Protein AF-0000000078821446 (afdb_homodimer)

Structure (mmCIF, N/CA/C/O backbone):
data_AF-0000000078821446-model_v1
#
loop_
_entity.id
_entity.type
_entity.pdbx_description
1 polymer 'Oligopeptide ABC transporter, permease protein'
#
loop_
_atom_site.group_PDB
_atom_site.id
_atom_site.type_symbol
_atom_site.label_atom_id
_atom_site.label_alt_id
_atom_site.label_comp_id
_atom_site.label_asym_id
_atom_site.label_entity_id
_atom_site.label_seq_id
_atom_site.pdbx_PDB_ins_code
_atom_site.Cartn_x
_atom_site.Cartn_y
_atom_site.Cartn_z
_atom_site.occupancy
_atom_site.B_iso_or_equiv
_atom_site.auth_seq_id
_atom_site.auth_comp_id
_atom_site.auth_asym_id
_atom_site.auth_atom_id
_atom_site.pdbx_PDB_model_num
ATOM 1 N N . MET A 1 1 ? -18.328 10.336 24.984 1 60.09 1 MET A N 1
ATOM 2 C CA . MET A 1 1 ? -19.125 9.109 24.891 1 60.09 1 MET A CA 1
ATOM 3 C C . MET A 1 1 ? -19.922 9.07 23.594 1 60.09 1 MET A C 1
ATOM 5 O O . MET A 1 1 ? -19.859 8.086 22.859 1 60.09 1 MET A O 1
ATOM 9 N N . LYS A 1 2 ? -20.469 10.266 23.25 1 72.88 2 LYS A N 1
ATOM 10 C CA . LYS A 1 2 ? -21.281 10.328 22.047 1 72.88 2 LYS A CA 1
ATOM 11 C C . LYS A 1 2 ? -20.422 10.133 20.797 1 72.88 2 LYS A C 1
ATOM 13 O O . LYS A 1 2 ? -20.828 9.469 19.844 1 72.88 2 LYS A O 1
ATOM 18 N N . TYR A 1 3 ? -19.172 10.539 20.984 1 74.19 3 TYR A N 1
ATOM 19 C CA . TYR A 1 3 ? -18.25 10.445 19.859 1 74.19 3 TYR A CA 1
ATOM 20 C C . TYR A 1 3 ? -17.875 8.992 19.578 1 74.19 3 TYR A C 1
ATOM 22 O O . TYR A 1 3 ? -17.906 8.539 18.438 1 74.19 3 TYR A O 1
ATOM 30 N N . PHE A 1 4 ? -17.734 8.305 20.625 1 77.56 4 PHE A N 1
ATOM 31 C CA . PHE A 1 4 ? -17.297 6.918 20.5 1 77.56 4 PHE A CA 1
ATOM 32 C C . PHE A 1 4 ? -18.438 6.027 20.031 1 77.56 4 PHE A C 1
ATOM 34 O O . PHE A 1 4 ? -18.219 5.09 19.266 1 77.56 4 PHE A O 1
ATOM 41 N N . LEU A 1 5 ? -19.641 6.418 20.453 1 81.25 5 LEU A N 1
ATOM 42 C CA . LEU A 1 5 ? -20.797 5.641 20.031 1 81.25 5 LEU A CA 1
ATOM 43 C C . LEU A 1 5 ? -21.078 5.844 18.531 1 81.25 5 LEU A C 1
ATOM 45 O O . LEU A 1 5 ? -21.438 4.895 17.828 1 81.25 5 LEU A O 1
ATOM 49 N N . LYS A 1 6 ? -20.859 7.043 18.172 1 81.81 6 LYS A N 1
ATOM 50 C CA . LYS A 1 6 ? -21.047 7.344 16.766 1 81.81 6 LYS A CA 1
ATOM 51 C C . LYS A 1 6 ? -20.016 6.621 15.906 1 81.81 6 LYS A C 1
ATOM 53 O O . LYS A 1 6 ? -20.344 6.066 14.852 1 81.81 6 LYS A O 1
ATOM 58 N N . ARG A 1 7 ? -18.891 6.566 16.422 1 79.94 7 ARG A N 1
ATOM 59 C CA . ARG A 1 7 ? -17.812 5.902 15.688 1 79.94 7 ARG A CA 1
ATOM 60 C C . ARG A 1 7 ? -18.047 4.395 15.641 1 79.94 7 ARG A C 1
ATOM 62 O O . ARG A 1 7 ? -17.797 3.76 14.609 1 79.94 7 ARG A O 1
ATOM 69 N N . ALA A 1 8 ? -18.469 3.939 16.719 1 84.19 8 ALA A N 1
ATOM 70 C CA . ALA A 1 8 ? -18.766 2.51 16.781 1 84.19 8 ALA A CA 1
ATOM 71 C C . ALA A 1 8 ? -19.891 2.137 15.82 1 84.19 8 ALA A C 1
ATOM 73 O O . ALA A 1 8 ? -19.859 1.072 15.203 1 84.19 8 ALA A O 1
ATOM 74 N N . ALA A 1 9 ? -20.812 2.992 15.688 1 86.12 9 ALA A N 1
ATOM 75 C CA . ALA A 1 9 ? -21.922 2.762 14.773 1 86.12 9 ALA A CA 1
ATOM 76 C C . ALA A 1 9 ? -21.453 2.764 13.32 1 86.12 9 ALA A C 1
ATOM 78 O O . ALA A 1 9 ? -21.891 1.933 12.523 1 86.12 9 ALA A O 1
ATOM 79 N N . PHE A 1 10 ? -20.562 3.639 13.055 1 83.12 10 PHE A N 1
ATOM 80 C CA . PHE A 1 10 ? -20.016 3.699 11.703 1 83.12 10 PHE A CA 1
ATOM 81 C C . PHE A 1 10 ? -19.219 2.438 11.383 1 83.12 10 PHE A C 1
ATOM 83 O O . PHE A 1 10 ? -19.281 1.934 10.258 1 83.12 10 PHE A O 1
ATOM 90 N N . MET A 1 11 ? -18.562 1.945 12.344 1 85.31 11 MET A N 1
ATOM 91 C CA . MET A 1 11 ? -17.781 0.727 12.156 1 85.31 11 MET A CA 1
ATOM 92 C C . MET A 1 11 ? -18.688 -0.476 11.93 1 85.31 11 MET A C 1
ATOM 94 O O . MET A 1 11 ? -18.406 -1.314 11.07 1 85.31 11 MET A O 1
ATOM 98 N N . ALA A 1 12 ? -19.719 -0.508 12.695 1 86.75 12 ALA A N 1
ATOM 99 C CA . ALA A 1 12 ? -20.672 -1.607 12.562 1 86.75 12 ALA A CA 1
ATOM 100 C C . ALA A 1 12 ? -21.344 -1.591 11.188 1 86.75 12 ALA A C 1
ATOM 102 O O . ALA A 1 12 ? -21.516 -2.641 10.562 1 86.75 12 ALA A O 1
ATOM 103 N N . LEU A 1 13 ? -21.656 -0.464 10.734 1 86.38 13 LEU A N 1
ATOM 104 C CA . LEU A 1 13 ? -22.297 -0.331 9.43 1 86.38 13 LEU A CA 1
ATOM 105 C C . LEU A 1 13 ? -21.328 -0.721 8.32 1 86.38 13 LEU A C 1
ATOM 107 O O . LEU A 1 13 ? -21.719 -1.359 7.34 1 86.38 13 LEU A O 1
ATOM 111 N N . THR A 1 14 ? -20.156 -0.335 8.539 1 84.06 14 THR A N 1
ATOM 112 C CA . THR A 1 14 ? -19.141 -0.678 7.559 1 84.06 14 THR A CA 1
ATOM 113 C C . THR A 1 14 ? -18.906 -2.186 7.52 1 84.06 14 THR A C 1
ATOM 115 O O . THR A 1 14 ? -18.781 -2.771 6.441 1 84.06 14 THR A O 1
ATOM 118 N N . LEU A 1 15 ? -18.844 -2.766 8.641 1 86.5 15 LEU A N 1
ATOM 119 C CA . LEU A 1 15 ? -18.672 -4.215 8.711 1 86.5 15 LEU A CA 1
ATOM 120 C C . LEU A 1 15 ? -19.859 -4.93 8.062 1 86.5 15 LEU A C 1
ATOM 122 O O . LEU A 1 15 ? -19.672 -5.938 7.375 1 86.5 15 LEU A O 1
ATOM 126 N N . PHE A 1 16 ? -20.984 -4.426 8.305 1 86.94 16 PHE A N 1
ATOM 127 C CA . PHE A 1 16 ? -22.188 -4.996 7.703 1 86.94 16 PHE A CA 1
ATOM 128 C C . PHE A 1 16 ? -22.125 -4.91 6.184 1 86.94 16 PHE A C 1
ATOM 130 O O . PHE A 1 16 ? -22.453 -5.875 5.488 1 86.94 16 PHE A O 1
ATOM 137 N N . ALA A 1 17 ? -21.719 -3.809 5.734 1 83.88 17 ALA A N 1
ATOM 138 C CA . ALA A 1 17 ? -21.578 -3.625 4.293 1 83.88 17 ALA A CA 1
ATOM 139 C C . ALA A 1 17 ? -20.531 -4.574 3.709 1 83.88 17 ALA A C 1
ATOM 141 O O . ALA A 1 17 ? -20.734 -5.133 2.627 1 83.88 17 ALA A O 1
ATOM 142 N N . ALA A 1 18 ? -19.5 -4.762 4.418 1 84.38 18 ALA A N 1
ATOM 143 C CA . ALA A 1 18 ? -18.453 -5.684 3.986 1 84.38 18 ALA A CA 1
ATOM 144 C C . ALA A 1 18 ? -18.969 -7.121 3.949 1 84.38 18 ALA A C 1
ATOM 146 O O . ALA A 1 18 ? -18.641 -7.879 3.037 1 84.38 18 ALA A O 1
ATOM 147 N N . CYS A 1 19 ? -19.734 -7.453 4.918 1 85.81 19 CYS A N 1
ATOM 148 C CA . CYS A 1 19 ? -20.344 -8.781 4.965 1 85.81 19 CYS A CA 1
ATOM 149 C C . CYS A 1 19 ? -21.266 -9 3.768 1 85.81 19 CYS A C 1
ATOM 151 O O . CYS A 1 19 ? -21.203 -10.047 3.119 1 85.81 19 CYS A O 1
ATOM 153 N N . ALA A 1 20 ? -22.031 -8.031 3.541 1 84.25 20 ALA A N 1
ATOM 154 C CA . ALA A 1 20 ? -22.969 -8.125 2.426 1 84.25 20 ALA A CA 1
ATOM 155 C C . ALA A 1 20 ? -22.219 -8.266 1.099 1 84.25 20 ALA A C 1
ATOM 157 O O . ALA A 1 20 ? -22.516 -9.164 0.31 1 84.25 20 ALA A O 1
ATOM 158 N N . LEU A 1 21 ? -21.266 -7.512 0.952 1 81.69 21 LEU A N 1
ATOM 159 C CA . LEU A 1 21 ? -20.531 -7.512 -0.31 1 81.69 21 LEU A CA 1
ATOM 160 C C . LEU A 1 21 ? -19.781 -8.82 -0.5 1 81.69 21 LEU A C 1
ATOM 162 O O . LEU A 1 21 ? -19.766 -9.383 -1.597 1 81.69 21 LEU A O 1
ATOM 166 N N . THR A 1 22 ? -19.188 -9.266 0.545 1 80.69 22 THR A N 1
ATOM 167 C CA . THR A 1 22 ? -18.438 -10.516 0.466 1 80.69 22 THR A CA 1
ATOM 168 C C . THR A 1 22 ? -19.375 -11.695 0.206 1 80.69 22 THR A C 1
ATOM 170 O O . THR A 1 22 ? -19.047 -12.578 -0.584 1 80.69 22 THR A O 1
ATOM 173 N N . PHE A 1 23 ? -20.516 -11.656 0.836 1 80.38 23 PHE A N 1
ATOM 174 C CA . PHE A 1 23 ? -21.5 -12.719 0.65 1 80.38 23 PHE A CA 1
ATOM 175 C C . PHE A 1 23 ? -22.016 -12.742 -0.788 1 80.38 23 PHE A C 1
ATOM 177 O O . PHE A 1 23 ? -22.062 -13.797 -1.416 1 80.38 23 PHE A O 1
ATOM 184 N N . PHE A 1 24 ? -22.266 -11.641 -1.286 1 77.12 24 PHE A N 1
ATOM 185 C CA . PHE A 1 24 ? -22.828 -11.57 -2.629 1 77.12 24 PHE A CA 1
ATOM 186 C C . PHE A 1 24 ? -21.781 -11.891 -3.678 1 77.12 24 PHE A C 1
ATOM 188 O O . PHE A 1 24 ? -22.062 -12.539 -4.688 1 77.12 24 PHE A O 1
ATOM 195 N N . LEU A 1 25 ? -20.625 -11.508 -3.455 1 75.62 25 LEU A N 1
ATOM 196 C CA . LEU A 1 25 ? -19.516 -11.812 -4.367 1 75.62 25 LEU A CA 1
ATOM 197 C C . LEU A 1 25 ? -19.297 -13.32 -4.461 1 75.62 25 LEU A C 1
ATOM 199 O O . LEU A 1 25 ? -19.078 -13.852 -5.551 1 75.62 25 LEU A O 1
ATOM 203 N N . MET A 1 26 ? -19.359 -13.875 -3.396 1 70.81 26 MET A N 1
ATOM 204 C CA . MET A 1 26 ? -19.016 -15.289 -3.35 1 70.81 26 MET A CA 1
ATOM 205 C C . MET A 1 26 ? -20.156 -16.141 -3.879 1 70.81 26 MET A C 1
ATOM 207 O O . MET A 1 26 ? -19.938 -17.266 -4.344 1 70.81 26 MET A O 1
ATOM 211 N N . ASN A 1 27 ? -21.328 -15.578 -3.82 1 69.94 27 ASN A N 1
ATOM 212 C CA . ASN A 1 27 ? -22.469 -16.406 -4.195 1 69.94 27 ASN A CA 1
ATOM 213 C C . ASN A 1 27 ? -22.984 -16.062 -5.59 1 69.94 27 ASN A C 1
ATOM 215 O O . ASN A 1 27 ? -23.859 -16.734 -6.121 1 69.94 27 ASN A O 1
ATOM 219 N N . VAL A 1 28 ? -22.5 -14.984 -6.191 1 62.53 28 VAL A N 1
ATOM 220 C CA . VAL A 1 28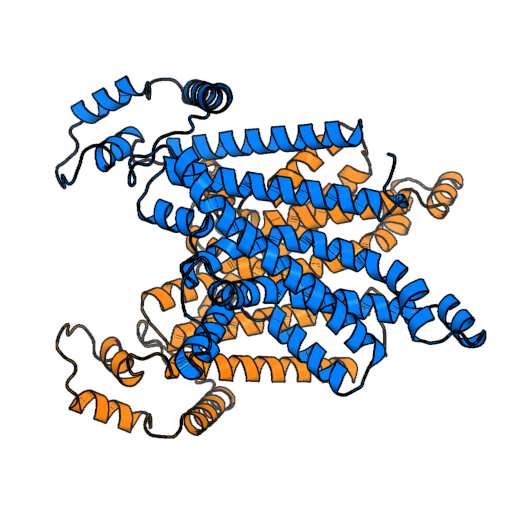 ? -22.906 -14.641 -7.551 1 62.53 28 VAL A CA 1
ATOM 221 C C . VAL A 1 28 ? -21.922 -15.258 -8.555 1 62.53 28 VAL A C 1
ATOM 223 O O . VAL A 1 28 ? -22.281 -15.484 -9.711 1 62.53 28 VAL A O 1
ATOM 226 N N . ILE A 1 29 ? -20.641 -15.398 -8.375 1 55.38 29 ILE A N 1
ATOM 227 C CA . ILE A 1 29 ? -19.656 -15.984 -9.281 1 55.38 29 ILE A CA 1
ATOM 228 C C . ILE A 1 29 ? -20.188 -17.312 -9.812 1 55.38 29 ILE A C 1
ATOM 230 O O . ILE A 1 29 ? -20.594 -18.188 -9.039 1 55.38 29 ILE A O 1
ATOM 234 N N . PRO A 1 30 ? -20.328 -17.328 -11.219 1 47.66 30 PRO A N 1
ATOM 235 C CA . PRO A 1 30 ? -20.781 -18.516 -11.945 1 47.66 30 PRO A CA 1
ATOM 236 C C . PRO A 1 30 ? -19.844 -19.719 -11.75 1 47.66 30 PRO A C 1
ATOM 238 O O . PRO A 1 30 ? -18.625 -19.547 -11.734 1 47.66 30 PRO A O 1
ATOM 241 N N . GLY A 1 31 ? -20.156 -20.875 -11 1 50.69 31 GLY A N 1
ATOM 242 C CA . GLY A 1 31 ? -19.719 -22.188 -10.555 1 50.69 31 GLY A CA 1
ATOM 243 C C . GLY A 1 31 ? -20.25 -22.578 -9.195 1 50.69 31 GLY A C 1
ATOM 244 O O . GLY A 1 31 ? -19.844 -22.016 -8.172 1 50.69 31 GLY A O 1
ATOM 245 N N . GLY A 1 32 ? -21.5 -22.703 -9.094 1 50.66 32 GLY A N 1
ATOM 246 C CA . GLY A 1 32 ? -22.516 -22.828 -8.055 1 50.66 32 GLY A CA 1
ATOM 247 C C . GLY A 1 32 ? -21.953 -23.297 -6.727 1 50.66 32 GLY A C 1
ATOM 248 O O . GLY A 1 32 ? -21.031 -24.109 -6.688 1 50.66 32 GLY A O 1
ATOM 249 N N . THR A 1 33 ? -22.141 -22.219 -5.723 1 52.31 33 THR A N 1
ATOM 250 C CA . THR A 1 33 ? -21.812 -22.609 -4.359 1 52.31 33 THR A CA 1
ATOM 251 C C . THR A 1 33 ? -22.031 -24.109 -4.168 1 52.31 33 THR A C 1
ATOM 253 O O . THR A 1 33 ? -21.219 -24.797 -3.551 1 52.31 33 THR A O 1
ATOM 256 N N . ALA A 1 34 ? -23.047 -24.469 -4.801 1 49.84 34 ALA A N 1
ATOM 257 C CA . ALA A 1 34 ? -23.375 -25.891 -4.645 1 49.84 34 ALA A CA 1
ATOM 258 C C . ALA A 1 34 ? -22.344 -26.781 -5.336 1 49.84 34 ALA A C 1
ATOM 260 O O . ALA A 1 34 ? -21.938 -27.812 -4.793 1 49.84 34 ALA A O 1
ATOM 261 N N . GLU A 1 35 ? -21.953 -26.297 -6.48 1 53.66 35 GLU A N 1
ATOM 262 C CA . GLU A 1 35 ? -20.969 -27.094 -7.219 1 53.66 35 GLU A CA 1
ATOM 263 C C . GLU A 1 35 ? -19.625 -27.109 -6.508 1 53.66 35 GLU A C 1
ATOM 265 O O . GLU A 1 35 ? -18.953 -28.156 -6.453 1 53.66 35 GLU A O 1
ATOM 270 N N . LEU A 1 36 ? -19.359 -26.141 -5.945 1 56.28 36 LEU A N 1
ATOM 271 C CA . LEU A 1 36 ? -18.062 -26.031 -5.273 1 56.28 36 LEU A CA 1
ATOM 272 C C . LEU A 1 36 ? -18.078 -26.797 -3.953 1 56.28 36 LEU A C 1
ATOM 274 O O . LEU A 1 36 ? -17.094 -27.438 -3.588 1 56.28 36 LEU A O 1
ATOM 278 N N . ILE A 1 37 ? -19.234 -26.641 -3.346 1 49.47 37 ILE A N 1
ATOM 279 C CA . ILE A 1 37 ? -19.391 -27.406 -2.113 1 49.47 37 ILE A CA 1
ATOM 280 C C . ILE A 1 37 ? -19.25 -28.906 -2.416 1 49.47 37 ILE A C 1
ATOM 282 O O . ILE A 1 37 ? -18.562 -29.625 -1.691 1 49.47 37 ILE A O 1
ATOM 286 N N . ILE A 1 38 ? -19.938 -29.312 -3.451 1 48.31 38 ILE A N 1
ATOM 287 C CA . ILE A 1 38 ? -19.891 -30.719 -3.805 1 48.31 38 ILE A CA 1
ATOM 288 C C . ILE A 1 38 ? -18.469 -31.125 -4.168 1 48.31 38 ILE A C 1
ATOM 290 O O . ILE A 1 38 ? -17.969 -32.156 -3.721 1 48.31 38 ILE A O 1
ATOM 294 N N . LYS A 1 39 ? -17.891 -30.25 -4.871 1 52.69 39 LYS A N 1
ATOM 295 C CA . LYS A 1 39 ? -16.547 -30.578 -5.328 1 52.69 39 LYS A CA 1
ATOM 296 C C . LYS A 1 39 ? -15.562 -30.641 -4.164 1 52.69 39 LYS A C 1
ATOM 298 O O . LYS A 1 39 ? -14.664 -31.469 -4.141 1 52.69 39 LYS A O 1
ATOM 303 N N . HIS A 1 40 ? -15.773 -29.781 -3.236 1 48.31 40 HIS A N 1
ATOM 304 C CA . HIS A 1 40 ? -14.805 -29.734 -2.148 1 48.31 40 HIS A CA 1
ATOM 305 C C . HIS A 1 40 ? -15.219 -30.656 -1.004 1 48.31 40 HIS A C 1
ATOM 307 O O . HIS A 1 40 ? -14.367 -31.156 -0.262 1 48.31 40 HIS A O 1
ATOM 313 N N . THR A 1 41 ? -16.484 -30.484 -0.496 1 44.66 41 THR A N 1
ATOM 314 C CA . THR A 1 41 ? -16.938 -31.375 0.569 1 44.66 41 THR A CA 1
ATOM 315 C C . THR A 1 41 ? -16.891 -32.844 0.111 1 44.66 41 THR A C 1
ATOM 317 O O . THR A 1 41 ? -16.578 -33.719 0.902 1 44.66 41 THR A O 1
ATOM 320 N N . PHE A 1 42 ? -17.5 -33.125 -1.077 1 39.5 42 PHE A N 1
ATOM 321 C CA . PHE A 1 42 ? -17.406 -34.5 -1.563 1 39.5 42 PHE A CA 1
ATOM 322 C C . PHE A 1 42 ? -16.109 -34.688 -2.34 1 39.5 42 PHE A C 1
ATOM 324 O O . PHE A 1 42 ? -15.719 -33.844 -3.141 1 39.5 42 PHE A O 1
ATOM 331 N N . VAL A 1 43 ? -15.195 -35.531 -1.876 1 39.22 43 VAL A N 1
ATOM 332 C CA . VAL A 1 43 ? -13.82 -35.938 -2.191 1 39.22 43 VAL A CA 1
ATOM 333 C C . VAL A 1 43 ? -13.477 -35.5 -3.611 1 39.22 43 VAL A C 1
ATOM 335 O O . VAL A 1 43 ? -14.359 -35.156 -4.402 1 39.22 43 VAL A O 1
ATOM 338 N N . GLY A 1 44 ? -12.25 -36.156 -4.277 1 36.97 44 GLY A N 1
ATOM 339 C CA . GLY A 1 44 ? -11.32 -36.562 -5.324 1 36.97 44 GLY A CA 1
ATOM 340 C C . GLY A 1 44 ? -11.961 -36.625 -6.699 1 36.97 44 GLY A C 1
ATOM 341 O O . GLY A 1 44 ? -11.367 -37.156 -7.641 1 36.97 44 GLY A O 1
ATOM 342 N N . LEU A 1 45 ? -13.305 -36.656 -6.801 1 36.09 45 LEU A N 1
ATOM 343 C CA . LEU A 1 45 ? -13.805 -37.281 -8.016 1 36.09 45 LEU A CA 1
ATOM 344 C C . LEU A 1 45 ? -13.742 -36.312 -9.195 1 36.09 45 LEU A C 1
ATOM 346 O O . LEU A 1 45 ? -14.273 -35.219 -9.125 1 36.09 45 LEU A O 1
ATOM 350 N N . GLU A 1 46 ? -12.656 -36.219 -9.766 1 41.69 46 GLU A N 1
ATOM 351 C CA . GLU A 1 46 ? -12.508 -35.906 -11.188 1 41.69 46 GLU A CA 1
ATOM 352 C C . GLU A 1 46 ? -13.852 -35.938 -11.906 1 41.69 46 GLU A C 1
ATOM 354 O O . GLU A 1 46 ? -13.938 -35.625 -13.086 1 41.69 46 GLU A O 1
ATOM 359 N N . GLU A 1 47 ? -14.883 -36.781 -11.383 1 44.91 47 GLU A N 1
ATOM 360 C CA . GLU A 1 47 ? -16.047 -37.156 -12.18 1 44.91 47 GLU A CA 1
ATOM 361 C C . GLU A 1 47 ? -17.094 -36.031 -12.141 1 44.91 47 GLU A C 1
ATOM 363 O O . GLU A 1 47 ? -17.156 -35.25 -11.18 1 44.91 47 GLU A O 1
ATOM 368 N N . SER A 1 48 ? -17.812 -35.688 -13.203 1 52.25 48 SER A N 1
ATOM 369 C CA . SER A 1 48 ? -18.922 -34.844 -13.602 1 52.25 48 SER A CA 1
ATOM 370 C C . SER A 1 48 ? -19.984 -34.75 -12.516 1 52.25 48 SER A C 1
ATOM 372 O O . SER A 1 48 ? -20.5 -35.781 -12.078 1 52.25 48 SER A O 1
ATOM 374 N N . VAL A 1 49 ? -19.859 -33.906 -11.586 1 56.88 49 VAL A N 1
ATOM 375 C CA . VAL A 1 49 ? -20.922 -33.625 -10.633 1 56.88 49 VAL A CA 1
ATOM 376 C C . VAL A 1 49 ? -22.281 -33.656 -11.352 1 56.88 49 VAL A C 1
ATOM 378 O O . VAL A 1 49 ? -22.469 -33 -12.367 1 56.88 49 VAL A O 1
ATOM 381 N N . THR A 1 50 ? -23.094 -34.719 -11 1 61.97 50 THR A N 1
ATOM 382 C CA . THR A 1 50 ? -24.391 -34.875 -11.641 1 61.97 50 THR A CA 1
ATOM 383 C C . THR A 1 50 ? -25.359 -33.781 -11.172 1 61.97 50 THR A C 1
ATOM 385 O O . THR A 1 50 ? -25.219 -33.25 -10.07 1 61.97 50 THR A O 1
ATOM 388 N N . GLU A 1 51 ? -26.156 -33.281 -11.953 1 65.75 51 GLU A N 1
ATOM 389 C CA . GLU A 1 51 ? -27.188 -32.312 -11.664 1 65.75 51 GLU A CA 1
ATOM 390 C C . GLU A 1 51 ? -27.984 -32.688 -10.422 1 65.75 51 GLU A C 1
ATOM 392 O O . GLU A 1 51 ? -28.406 -31.797 -9.664 1 65.75 51 GLU A O 1
ATOM 397 N N . GLU A 1 52 ? -28.141 -33.969 -10.156 1 64.25 52 GLU A N 1
ATOM 398 C CA . GLU A 1 52 ? -28.906 -34.438 -8.992 1 64.25 52 GLU A CA 1
ATOM 399 C C . GLU A 1 52 ? -28.188 -34.094 -7.691 1 64.25 52 GLU A C 1
ATOM 401 O O . GLU A 1 52 ? -28.828 -33.688 -6.719 1 64.25 52 GLU A O 1
ATOM 406 N N . GLN A 1 53 ? -26.891 -34.219 -7.695 1 62 53 GLN A N 1
ATOM 407 C CA . GLN A 1 53 ? -26.109 -33.906 -6.496 1 62 53 GLN A CA 1
ATOM 408 C C . GLN A 1 53 ? -26.125 -32.406 -6.207 1 62 53 GLN A C 1
ATOM 410 O O . GLN A 1 53 ? -26.234 -32 -5.051 1 62 53 GLN A O 1
ATOM 415 N N . ILE A 1 54 ? -26.109 -31.703 -7.23 1 63.34 54 ILE A N 1
ATOM 416 C CA . ILE A 1 54 ? -26.156 -30.25 -7.094 1 63.34 54 ILE A CA 1
ATOM 417 C C . ILE A 1 54 ? -27.484 -29.844 -6.484 1 63.34 54 ILE A C 1
ATOM 419 O O . ILE A 1 54 ? -27.531 -29 -5.582 1 63.34 54 ILE A O 1
ATOM 423 N N . ASN A 1 55 ? -28.484 -30.5 -6.977 1 64.19 55 ASN A N 1
ATOM 424 C CA . ASN A 1 55 ? -29.812 -30.156 -6.492 1 64.19 55 ASN A CA 1
ATOM 425 C C . ASN A 1 55 ? -30 -30.547 -5.031 1 64.19 55 ASN A C 1
ATOM 427 O O . ASN A 1 55 ? -30.641 -29.828 -4.266 1 64.19 55 ASN A O 1
ATOM 431 N N . GLN A 1 56 ? -29.438 -31.594 -4.625 1 59.88 56 GLN A N 1
ATOM 432 C CA . GLN A 1 56 ? -29.547 -32.062 -3.24 1 59.88 56 GLN A CA 1
ATOM 433 C C . GLN A 1 56 ? -28.828 -31.094 -2.293 1 59.88 56 GLN A C 1
ATOM 435 O O . GLN A 1 56 ? -29.344 -30.75 -1.23 1 59.88 56 GLN A O 1
ATOM 440 N N . ILE A 1 57 ? -27.688 -30.719 -2.785 1 58.81 57 ILE A N 1
ATOM 441 C CA . ILE A 1 57 ? -26.891 -29.844 -1.931 1 58.81 57 ILE A CA 1
ATOM 442 C C . ILE A 1 57 ? -27.531 -28.453 -1.904 1 58.81 57 ILE A C 1
ATOM 444 O O . ILE A 1 57 ? -27.578 -27.797 -0.856 1 58.81 57 ILE A O 1
ATOM 448 N N . SER A 1 58 ? -28.031 -28.172 -3.049 1 62.12 58 SER A N 1
ATOM 449 C CA . SER A 1 58 ? -28.688 -26.875 -3.125 1 62.12 58 SER A CA 1
ATOM 450 C C . SER A 1 58 ? -29.906 -26.812 -2.207 1 62.12 58 SER A C 1
ATOM 452 O O . SER A 1 58 ? -30.156 -25.797 -1.562 1 62.12 58 SER A O 1
ATOM 454 N N . SER A 1 59 ? -30.547 -27.859 -2.242 1 60.72 59 SER A N 1
ATOM 455 C CA . SER A 1 59 ? -31.734 -27.938 -1.399 1 60.72 59 SER A CA 1
ATOM 456 C C . SER A 1 59 ? -31.359 -28 0.078 1 60.72 59 SER A C 1
ATOM 458 O O . SER A 1 59 ? -32 -27.375 0.919 1 60.72 59 SER A O 1
ATOM 460 N N . ARG A 1 60 ? -30.344 -28.656 0.333 1 54.34 60 ARG A N 1
ATOM 461 C CA . ARG A 1 60 ? -29.906 -28.828 1.716 1 54.34 60 ARG A CA 1
ATOM 462 C C . ARG A 1 60 ? -29.422 -27.516 2.311 1 54.34 60 ARG A C 1
ATOM 464 O O . ARG A 1 60 ? -29.656 -27.234 3.488 1 54.34 60 ARG A O 1
ATOM 471 N N . TYR A 1 61 ? -28.859 -26.766 1.52 1 58.12 61 TYR A N 1
ATOM 472 C CA . TYR A 1 61 ? -28.266 -25.547 2.045 1 58.12 61 TYR A CA 1
ATOM 473 C C . TYR A 1 61 ? -29.109 -24.328 1.672 1 58.12 61 TYR A C 1
ATOM 475 O O . TYR A 1 61 ? -28.641 -23.188 1.793 1 58.12 61 TYR A O 1
ATOM 483 N N . ASN A 1 62 ? -30.484 -24.688 1.261 1 57.62 62 ASN A N 1
ATOM 484 C CA . ASN A 1 62 ? -31.469 -23.656 0.924 1 57.62 62 ASN A CA 1
ATOM 485 C C . ASN A 1 62 ? -30.875 -22.641 -0.044 1 57.62 62 ASN A C 1
ATOM 487 O O . ASN A 1 62 ? -31.047 -21.438 0.148 1 57.62 62 ASN A O 1
ATOM 491 N N . LEU A 1 63 ? -30.125 -23.172 -0.944 1 61.16 63 LEU A N 1
ATOM 492 C CA . LEU A 1 63 ? -29.469 -22.297 -1.91 1 61.16 63 LEU A CA 1
ATOM 493 C C . LEU A 1 63 ? -30.469 -21.812 -2.955 1 61.16 63 LEU A C 1
ATOM 495 O O . LEU A 1 63 ? -30.141 -20.938 -3.771 1 61.16 63 LEU A O 1
ATOM 499 N N . ASP A 1 64 ? -31.766 -22.266 -2.744 1 68.12 64 ASP A N 1
ATOM 500 C CA . ASP A 1 64 ? -32.812 -21.875 -3.674 1 68.12 64 ASP A CA 1
ATOM 501 C C . ASP A 1 64 ? -33.5 -20.578 -3.221 1 68.12 64 ASP A C 1
ATOM 503 O O . ASP A 1 64 ? -34.188 -19.938 -4.004 1 68.12 64 ASP A O 1
ATOM 507 N N . ASP A 1 65 ? -33.312 -20.281 -2.025 1 74.62 65 ASP A N 1
ATOM 508 C CA . ASP A 1 65 ? -33.875 -19.031 -1.521 1 74.62 65 ASP A CA 1
ATOM 509 C C . ASP A 1 65 ? -33.219 -17.812 -2.186 1 74.62 65 ASP A C 1
ATOM 511 O O . ASP A 1 65 ? -32.094 -17.922 -2.678 1 74.62 65 ASP A O 1
ATOM 515 N N . PRO A 1 66 ? -34.062 -16.812 -2.246 1 78.81 66 PRO A N 1
ATOM 516 C CA . PRO A 1 66 ? -33.438 -15.578 -2.744 1 78.81 66 PRO A CA 1
ATOM 517 C C . PRO A 1 66 ? -32.188 -15.203 -1.968 1 78.81 66 PRO A C 1
ATOM 519 O O . PRO A 1 66 ? -32.094 -15.477 -0.769 1 78.81 66 PRO A O 1
ATOM 522 N N . LEU A 1 67 ? -31.266 -14.695 -2.562 1 79.31 67 LEU A N 1
ATOM 523 C CA . LEU A 1 67 ? -29.922 -14.414 -2.039 1 79.31 67 LEU A CA 1
ATOM 524 C C . LEU A 1 67 ? -30 -13.523 -0.81 1 79.31 67 LEU A C 1
ATOM 526 O O . LEU A 1 67 ? -29.203 -13.664 0.12 1 79.31 67 LEU A O 1
ATOM 530 N N . TYR A 1 68 ? -31 -12.602 -0.875 1 81.81 68 TYR A N 1
ATOM 531 C CA . TYR A 1 68 ? -31.094 -11.695 0.262 1 81.81 68 TYR A CA 1
ATOM 532 C C . TYR A 1 68 ? -31.5 -12.438 1.528 1 81.81 68 TYR A C 1
ATOM 534 O O . TYR A 1 68 ? -31.047 -12.094 2.627 1 81.81 68 TYR A O 1
ATOM 542 N N . LEU A 1 69 ? -32.281 -13.469 1.429 1 83.88 69 LEU A N 1
ATOM 543 C CA . LEU A 1 69 ? -32.688 -14.273 2.578 1 83.88 69 LEU A CA 1
ATOM 544 C C . LEU A 1 69 ? -31.531 -15.148 3.061 1 83.88 69 LEU A C 1
ATOM 546 O O . LEU A 1 69 ? -31.375 -15.359 4.266 1 83.88 69 LEU A O 1
ATOM 550 N N . GLN A 1 70 ? -30.797 -15.594 2.088 1 83 70 GLN A N 1
ATOM 551 C CA . GLN A 1 70 ? -29.625 -16.375 2.445 1 83 70 GLN A CA 1
ATOM 552 C C . GLN A 1 70 ? -28.609 -15.531 3.221 1 83 70 GLN A C 1
ATOM 554 O O . GLN A 1 70 ? -28 -16.016 4.18 1 83 70 GLN A O 1
ATOM 559 N N . PHE A 1 71 ? -28.594 -14.375 2.803 1 86.81 71 PHE A N 1
ATOM 560 C CA . PHE A 1 71 ? -27.672 -13.461 3.475 1 86.81 71 PHE A CA 1
ATOM 561 C C . PHE A 1 71 ? -28.125 -13.203 4.91 1 86.81 71 PHE A C 1
ATOM 563 O O . PHE A 1 71 ? -27.312 -13.258 5.836 1 86.81 71 PHE A O 1
ATOM 570 N N . LEU A 1 72 ? -29.359 -12.898 5.102 1 87.06 72 LEU A N 1
ATOM 571 C CA . LEU A 1 72 ? -29.875 -12.594 6.434 1 87.06 72 LEU A CA 1
ATOM 572 C C . LEU A 1 72 ? -29.734 -13.797 7.359 1 87.06 72 LEU A C 1
ATOM 574 O O . LEU A 1 72 ? -29.453 -13.633 8.555 1 87.06 72 LEU A O 1
ATOM 578 N N . ARG A 1 73 ? -29.875 -14.945 6.816 1 85.81 73 ARG A N 1
ATOM 579 C CA . ARG A 1 73 ? -29.688 -16.156 7.605 1 85.81 73 ARG A CA 1
ATOM 580 C C . ARG A 1 73 ? -28.219 -16.328 8.008 1 85.81 73 ARG A C 1
ATOM 582 O O . ARG A 1 73 ? -27.922 -16.734 9.133 1 85.81 73 ARG A O 1
ATOM 589 N N . TRP A 1 74 ? -27.406 -16.062 7.059 1 85.31 74 TRP A N 1
ATOM 590 C CA . TRP A 1 74 ? -25.984 -16.141 7.328 1 85.31 74 TRP A CA 1
ATOM 591 C C . TRP A 1 74 ? -25.578 -15.18 8.43 1 85.31 74 TRP A C 1
ATOM 593 O O . TRP A 1 74 ? -24.812 -15.539 9.328 1 85.31 74 TRP A O 1
ATOM 603 N N . VAL A 1 75 ? -26.078 -14.008 8.336 1 88.5 75 VAL A N 1
ATOM 604 C CA . VAL A 1 75 ? -25.766 -12.984 9.328 1 88.5 75 VAL A CA 1
ATOM 605 C C . VAL A 1 75 ? -26.297 -13.414 10.695 1 88.5 75 VAL A C 1
ATOM 607 O O . VAL A 1 75 ? -25.609 -13.234 11.711 1 88.5 75 VAL A O 1
ATOM 610 N N . LYS A 1 76 ? -27.469 -13.953 10.633 1 88.25 76 LYS A N 1
ATOM 611 C CA . LYS A 1 76 ? -28.078 -14.406 11.883 1 88.25 76 LYS A CA 1
ATOM 612 C C . LYS A 1 76 ? -27.234 -15.508 12.531 1 88.25 76 LYS A C 1
ATOM 614 O O . LYS A 1 76 ? -26.969 -15.461 13.734 1 88.25 76 LYS A O 1
ATOM 619 N N . GLU A 1 77 ? -26.766 -16.375 11.781 1 87.88 77 GLU A N 1
ATOM 620 C CA . GLU A 1 77 ? -25.953 -17.453 12.305 1 87.88 77 GLU A CA 1
ATOM 621 C C . GLU A 1 77 ? -24.578 -16.953 12.75 1 87.88 77 GLU A C 1
ATOM 623 O O . GLU A 1 77 ? -24.031 -17.438 13.742 1 87.88 77 GLU A O 1
ATOM 628 N N . ALA A 1 78 ? -24.094 -16.031 12.047 1 87.19 78 ALA A N 1
ATOM 629 C CA . ALA A 1 78 ? -22.797 -15.453 12.375 1 87.19 78 ALA A CA 1
ATOM 630 C C . ALA A 1 78 ? -22.844 -14.703 13.711 1 87.19 78 ALA A C 1
ATOM 632 O O . ALA A 1 78 ? -21.953 -14.844 14.539 1 87.19 78 ALA A O 1
ATOM 633 N N . VAL A 1 79 ? -23.906 -14.016 13.883 1 83.75 79 VAL A N 1
ATOM 634 C CA . VAL A 1 79 ? -24.031 -13.156 15.062 1 83.75 79 VAL A CA 1
ATOM 635 C C . VAL A 1 79 ? -24.453 -13.992 16.266 1 83.75 79 VAL A C 1
ATOM 637 O O . VAL A 1 79 ? -23.906 -13.836 17.359 1 83.75 79 VAL A O 1
ATOM 640 N N . LEU A 1 80 ? -25.391 -14.906 16.078 1 87.19 80 LEU A N 1
ATOM 641 C CA . LEU A 1 80 ? -25.984 -15.648 17.188 1 87.19 80 LEU A CA 1
ATOM 642 C C . LEU A 1 80 ? -25.109 -16.828 17.578 1 87.19 80 LEU A C 1
ATOM 644 O O . LEU A 1 80 ? -24.969 -17.141 18.766 1 87.19 80 LEU A O 1
ATOM 648 N N . ARG A 1 81 ? -24.453 -17.438 16.578 1 87.94 81 ARG A N 1
ATOM 649 C CA . ARG A 1 81 ? -23.75 -18.688 16.859 1 87.94 81 ARG A CA 1
ATOM 650 C C . ARG A 1 81 ? -22.266 -18.562 16.516 1 87.94 81 ARG A C 1
ATOM 652 O O . ARG A 1 81 ? -21.469 -19.469 16.812 1 87.94 81 ARG A O 1
ATOM 659 N N . GLY A 1 82 ? -21.953 -17.547 15.922 1 85.5 82 GLY A N 1
ATOM 660 C CA . GLY A 1 82 ? -20.578 -17.406 15.5 1 85.5 82 GLY A CA 1
ATOM 661 C C . GLY A 1 82 ? -20.219 -18.297 14.328 1 85.5 82 GLY A C 1
ATOM 662 O O . GLY A 1 82 ? -19.047 -18.656 14.148 1 85.5 82 GLY A O 1
ATOM 663 N N . ASP A 1 83 ? -21.188 -18.766 13.695 1 89.75 83 ASP A N 1
ATOM 664 C CA . ASP A 1 83 ? -20.984 -19.672 12.562 1 89.75 83 ASP A CA 1
ATOM 665 C C . ASP A 1 83 ? -20.922 -18.891 11.25 1 89.75 83 ASP A C 1
ATOM 667 O O . ASP A 1 83 ? -21.953 -18.484 10.711 1 89.75 83 ASP A O 1
ATOM 671 N N . ILE A 1 84 ? -19.75 -18.812 10.773 1 88.62 84 ILE A N 1
ATOM 672 C CA . ILE A 1 84 ? -19.609 -18.094 9.516 1 88.62 84 ILE A CA 1
ATOM 673 C C . ILE A 1 84 ? -19.219 -19.062 8.406 1 88.62 84 ILE A C 1
ATOM 675 O O . ILE A 1 84 ? -18.688 -18.656 7.367 1 88.62 84 ILE A O 1
ATOM 679 N N . GLY A 1 85 ? -19.422 -20.344 8.742 1 88.62 85 GLY A N 1
ATOM 680 C CA . GLY A 1 85 ? -19.188 -21.359 7.73 1 88.62 85 GLY A CA 1
ATOM 681 C C . GLY A 1 85 ? -18.094 -22.328 8.094 1 88.62 85 GLY A C 1
ATOM 682 O O . GLY A 1 85 ? -17.484 -22.219 9.164 1 88.62 85 GLY A O 1
ATOM 683 N N . THR A 1 86 ? -17.922 -23.312 7.18 1 90.75 86 THR A N 1
ATOM 684 C CA . THR A 1 86 ? -16.922 -24.359 7.34 1 90.75 86 THR A CA 1
ATOM 685 C C . THR A 1 86 ? -15.984 -24.391 6.137 1 90.75 86 THR A C 1
ATOM 687 O O . THR A 1 86 ? -16.438 -24.297 4.992 1 90.75 86 THR A O 1
ATOM 690 N N . SER A 1 87 ? -14.68 -24.453 6.488 1 92.12 87 SER A N 1
ATOM 691 C CA . SER A 1 87 ? -13.695 -24.547 5.418 1 92.12 87 SER A CA 1
ATOM 692 C C . SER A 1 87 ? -13.875 -25.812 4.598 1 92.12 87 SER A C 1
ATOM 694 O O . SER A 1 87 ? -14.047 -26.906 5.152 1 92.12 87 SER A O 1
ATOM 696 N N . TYR A 1 88 ? -13.812 -25.641 3.271 1 85.5 88 TYR A N 1
ATOM 697 C CA . TYR A 1 88 ? -13.93 -26.797 2.387 1 85.5 88 TYR A CA 1
ATOM 698 C C . TYR A 1 88 ? -12.672 -27.672 2.457 1 85.5 88 TYR A C 1
ATOM 700 O O . TYR A 1 88 ? -12.75 -28.891 2.301 1 85.5 88 TYR A O 1
ATOM 708 N N . VAL A 1 89 ? -11.617 -27.031 2.686 1 86.81 89 VAL A N 1
ATOM 709 C CA . VAL A 1 89 ? -10.32 -27.688 2.607 1 86.81 89 VAL A CA 1
ATOM 710 C C . VAL A 1 89 ? -9.961 -28.281 3.967 1 86.81 89 VAL A C 1
ATOM 712 O O . VAL A 1 89 ? -9.648 -29.469 4.07 1 86.81 89 VAL A O 1
ATOM 715 N N . PHE A 1 90 ? -10.117 -27.516 5.016 1 91.88 90 PHE A N 1
ATOM 716 C CA . PHE A 1 90 ? -9.688 -27.938 6.344 1 91.88 90 PHE A CA 1
ATOM 717 C C . PHE A 1 90 ? -10.812 -28.672 7.066 1 91.88 90 PHE A C 1
ATOM 719 O O . PHE A 1 90 ? -10.578 -29.344 8.07 1 91.88 90 PHE A O 1
ATOM 726 N N . LYS A 1 91 ? -12.016 -28.484 6.598 1 91.94 91 LYS A N 1
ATOM 727 C CA . LYS A 1 91 ? -13.195 -29.109 7.191 1 91.94 91 LYS A CA 1
ATOM 728 C C . LYS A 1 91 ? -13.336 -28.719 8.664 1 91.94 91 LYS A C 1
ATOM 730 O O . LYS A 1 91 ? -13.633 -29.562 9.508 1 91.94 91 LYS A O 1
ATOM 735 N N . LYS A 1 92 ? -13.023 -27.578 8.992 1 94.75 92 LYS A N 1
ATOM 736 C CA . LYS A 1 92 ? -13.156 -26.969 10.312 1 94.75 92 LYS A CA 1
ATOM 737 C C . LYS A 1 92 ? -13.898 -25.641 10.234 1 94.75 92 LYS A C 1
ATOM 739 O O . LYS A 1 92 ? -13.953 -25.016 9.172 1 94.75 92 LYS A O 1
ATOM 744 N N . PRO A 1 93 ? -14.492 -25.281 11.367 1 95.56 93 PRO A N 1
ATOM 745 C CA . PRO A 1 93 ? -15.156 -23.969 11.367 1 95.56 93 PRO A CA 1
ATOM 746 C C . PRO A 1 93 ? -14.203 -22.828 11.023 1 95.56 93 PRO A C 1
ATOM 748 O O . PRO A 1 93 ? -13.07 -22.797 11.523 1 95.56 93 PRO A O 1
ATOM 751 N N . VAL A 1 94 ? -14.664 -21.922 10.164 1 95.81 94 VAL A N 1
ATOM 752 C CA . VAL A 1 94 ? -13.867 -20.797 9.68 1 95.81 94 VAL A CA 1
ATOM 753 C C . VAL A 1 94 ? -13.398 -19.953 10.859 1 95.81 94 VAL A C 1
ATOM 755 O O . VAL A 1 94 ? -12.227 -19.562 10.922 1 95.81 94 VAL A O 1
ATOM 758 N N . LEU A 1 95 ? -14.281 -19.781 11.789 1 95.38 95 LEU A N 1
ATOM 759 C CA . LEU A 1 95 ? -13.945 -18.922 12.93 1 95.38 95 LEU A CA 1
ATOM 760 C C . LEU A 1 95 ? -12.805 -19.531 13.742 1 95.38 95 LEU A C 1
ATOM 762 O O . LEU A 1 95 ? -11.969 -18.812 14.289 1 95.38 95 LEU A O 1
ATOM 766 N N . TYR A 1 96 ? -12.828 -20.797 13.82 1 95.75 96 TYR A N 1
ATOM 767 C CA . TYR A 1 96 ? -11.766 -21.484 14.539 1 95.75 96 TYR A CA 1
ATOM 768 C C . TYR A 1 96 ? -10.422 -21.266 13.867 1 95.75 96 TYR A C 1
ATOM 770 O O . TYR A 1 96 ? -9.43 -20.938 14.531 1 95.75 96 TYR A O 1
ATOM 778 N N . LEU A 1 97 ? -10.398 -21.359 12.633 1 96.75 97 LEU A N 1
ATOM 779 C CA . LEU A 1 97 ? -9.164 -21.203 11.867 1 96.75 97 LEU A CA 1
ATOM 780 C C . LEU A 1 97 ? -8.688 -19.766 11.906 1 96.75 97 LEU A C 1
ATOM 782 O O . LEU A 1 97 ? -7.484 -19.5 12.008 1 96.75 97 LEU A O 1
ATOM 786 N N . LEU A 1 98 ? -9.594 -18.859 11.859 1 96.75 98 LEU A N 1
ATOM 787 C CA . LEU A 1 98 ? -9.242 -17.453 11.945 1 96.75 98 LEU A CA 1
ATOM 788 C C . LEU A 1 98 ? -8.625 -17.125 13.297 1 96.75 98 LEU A C 1
ATOM 790 O O . LEU A 1 98 ? -7.629 -16.406 13.375 1 96.75 98 LEU A O 1
ATOM 794 N N . ALA A 1 99 ? -9.203 -17.672 14.32 1 95.81 99 ALA A N 1
ATOM 795 C CA . ALA A 1 99 ? -8.719 -17.406 15.672 1 95.81 99 ALA A CA 1
ATOM 796 C C . ALA A 1 99 ? -7.297 -17.938 15.859 1 95.81 99 ALA A C 1
ATOM 798 O O . ALA A 1 99 ? -6.492 -17.359 16.578 1 95.81 99 ALA A O 1
ATOM 799 N N . LEU A 1 100 ? -7.023 -18.953 15.188 1 95.62 100 LEU A N 1
ATOM 800 C CA . LEU A 1 100 ? -5.703 -19.562 15.273 1 95.62 100 LEU A CA 1
ATOM 801 C C . LEU A 1 100 ? -4.656 -18.719 14.562 1 95.62 100 LEU A C 1
ATOM 803 O O . LEU A 1 100 ? -3.492 -18.688 14.969 1 95.62 100 LEU A O 1
ATOM 807 N N . ARG A 1 101 ? -5.016 -18.031 13.5 1 96 101 ARG A N 1
ATOM 808 C CA . ARG A 1 101 ? -4.066 -17.344 12.633 1 96 101 ARG A CA 1
ATOM 809 C C . ARG A 1 101 ? -3.984 -15.859 13 1 96 101 ARG A C 1
ATOM 811 O O . ARG A 1 101 ? -2.99 -15.203 12.695 1 96 101 ARG A O 1
ATOM 818 N N . LEU A 1 102 ? -4.945 -15.406 13.703 1 95.19 102 LEU A N 1
ATOM 819 C CA . LEU A 1 102 ? -5.082 -13.977 13.984 1 95.19 102 LEU A CA 1
ATOM 820 C C . LEU A 1 102 ? -3.9 -13.469 14.805 1 95.19 102 LEU A C 1
ATOM 822 O O . LEU A 1 102 ? -3.359 -12.398 14.523 1 95.19 102 LEU A O 1
ATOM 826 N N . PRO A 1 103 ? -3.477 -14.141 15.805 1 94.94 103 PRO A N 1
ATOM 827 C CA . PRO A 1 103 ? -2.355 -13.656 16.609 1 94.94 103 PRO A CA 1
ATOM 828 C C . PRO A 1 103 ? -1.083 -13.453 15.797 1 94.94 103 PRO A C 1
ATOM 830 O O . PRO A 1 103 ? -0.316 -12.523 16.062 1 94.94 103 PRO A O 1
ATOM 833 N N . ALA A 1 104 ? -0.877 -14.266 14.828 1 95.88 104 ALA A N 1
ATOM 834 C CA . ALA A 1 104 ? 0.316 -14.148 13.992 1 95.88 104 ALA A CA 1
ATOM 835 C C . ALA A 1 104 ? 0.304 -12.844 13.203 1 95.88 104 ALA A C 1
ATOM 837 O O . ALA A 1 104 ? 1.323 -12.156 13.117 1 95.88 104 ALA A O 1
ATOM 838 N N . THR A 1 105 ? -0.839 -12.539 12.664 1 94.56 105 THR A N 1
ATOM 839 C CA . THR A 1 105 ? -0.948 -11.289 11.914 1 94.56 105 THR A CA 1
ATOM 840 C C . THR A 1 105 ? -0.789 -10.086 12.844 1 94.56 105 THR A C 1
ATOM 842 O O . THR A 1 105 ? -0.092 -9.125 12.508 1 94.56 105 THR A O 1
ATOM 845 N N . ILE A 1 106 ? -1.338 -10.148 14 1 92.31 106 ILE A N 1
ATOM 846 C CA . ILE A 1 106 ? -1.265 -9.062 14.969 1 92.31 106 ILE A CA 1
ATOM 847 C C . ILE A 1 106 ? 0.178 -8.875 15.43 1 92.31 106 ILE A C 1
ATOM 849 O O . ILE A 1 106 ? 0.66 -7.742 15.539 1 92.31 106 ILE A O 1
ATOM 853 N N . GLN A 1 107 ? 0.765 -9.938 15.664 1 94.94 107 GLN A N 1
ATOM 854 C CA . GLN A 1 107 ? 2.156 -9.891 16.094 1 94.94 107 GLN A CA 1
ATOM 855 C C . GLN A 1 107 ? 3.045 -9.258 15.031 1 94.94 107 GLN A C 1
ATOM 857 O O . GLN A 1 107 ? 3.895 -8.422 15.336 1 94.94 107 GLN A O 1
ATOM 862 N N . LEU A 1 108 ? 2.867 -9.664 13.82 1 95.44 108 LEU A N 1
ATOM 863 C CA . LEU A 1 108 ? 3.676 -9.148 12.727 1 95.44 108 LEU A CA 1
ATOM 864 C C . LEU A 1 108 ? 3.4 -7.668 12.492 1 95.44 108 LEU A C 1
ATOM 866 O O . LEU A 1 108 ? 4.332 -6.863 12.414 1 95.44 108 LEU A O 1
ATOM 870 N N . ALA A 1 109 ? 2.145 -7.34 12.398 1 93.12 109 ALA A N 1
ATOM 871 C CA . ALA A 1 109 ? 1.755 -5.949 12.18 1 93.12 109 ALA A CA 1
ATOM 872 C C . ALA A 1 109 ? 2.191 -5.066 13.344 1 93.12 109 ALA A C 1
ATOM 874 O O . ALA A 1 109 ? 2.689 -3.959 13.141 1 93.12 109 ALA A O 1
ATOM 875 N N . GLY A 1 110 ? 1.977 -5.566 14.523 1 92.44 110 GLY A N 1
ATOM 876 C CA . GLY A 1 110 ? 2.375 -4.828 15.711 1 92.44 110 GLY A CA 1
ATOM 877 C C . GLY A 1 110 ? 3.871 -4.586 15.789 1 92.44 110 GLY A C 1
ATOM 878 O O . GLY A 1 110 ? 4.309 -3.465 16.047 1 92.44 110 GLY A O 1
ATOM 879 N N . ALA A 1 111 ? 4.609 -5.586 15.586 1 95.69 111 ALA A N 1
ATOM 880 C CA . ALA A 1 111 ? 6.066 -5.461 15.602 1 95.69 111 ALA A CA 1
ATOM 881 C C . ALA A 1 111 ? 6.551 -4.496 14.523 1 95.69 111 ALA A C 1
ATOM 883 O O . ALA A 1 111 ? 7.473 -3.713 14.75 1 95.69 111 ALA A O 1
ATOM 884 N N . SER A 1 112 ? 5.965 -4.598 13.375 1 96 112 SER A N 1
ATOM 885 C CA . SER A 1 112 ? 6.332 -3.715 12.273 1 96 112 SER A CA 1
ATOM 886 C C . SER A 1 112 ? 6.031 -2.258 12.609 1 96 112 SER A C 1
ATOM 888 O O . SER A 1 112 ? 6.812 -1.363 12.273 1 96 112 SER A O 1
ATOM 890 N N . MET A 1 113 ? 4.938 -2.078 13.281 1 92.94 113 MET A N 1
ATOM 891 C CA . MET A 1 113 ? 4.578 -0.719 13.672 1 92.94 113 MET A CA 1
ATOM 892 C C . MET A 1 113 ? 5.543 -0.187 14.727 1 92.94 113 MET A C 1
ATOM 894 O O . MET A 1 113 ? 5.973 0.965 14.656 1 92.94 113 MET A O 1
ATOM 898 N N . VAL A 1 114 ? 5.809 -0.984 15.672 1 95.25 114 VAL A N 1
ATOM 899 C CA . VAL A 1 114 ? 6.742 -0.595 16.719 1 95.25 114 VAL A CA 1
ATOM 900 C C . VAL A 1 114 ? 8.094 -0.242 16.109 1 95.25 114 VAL A C 1
ATOM 902 O O . VAL A 1 114 ? 8.703 0.772 16.469 1 95.25 114 VAL A O 1
ATOM 905 N N . LEU A 1 115 ? 8.484 -1.026 15.188 1 96.38 115 LEU A N 1
ATOM 906 C CA . LEU A 1 115 ? 9.742 -0.765 14.5 1 96.38 115 LEU A CA 1
ATOM 907 C C . LEU A 1 115 ? 9.68 0.546 13.727 1 96.38 115 LEU A C 1
ATOM 909 O O . LEU A 1 115 ? 10.633 1.324 13.727 1 96.38 115 LEU A O 1
ATOM 913 N N . SER A 1 116 ? 8.602 0.739 13.094 1 95.62 116 SER A N 1
ATOM 914 C CA . SER A 1 116 ? 8.422 1.955 12.305 1 95.62 116 SER A CA 1
ATOM 915 C C . SER A 1 116 ? 8.508 3.199 13.18 1 95.62 116 SER A C 1
ATOM 917 O O . SER A 1 116 ? 9.148 4.184 12.812 1 95.62 116 SER A O 1
ATOM 919 N N . VAL A 1 117 ? 7.902 3.07 14.312 1 94.56 117 VAL A N 1
ATOM 920 C CA . VAL A 1 117 ? 7.859 4.219 15.211 1 94.56 117 VAL A CA 1
ATOM 921 C C . VAL A 1 117 ? 9.227 4.422 15.859 1 94.56 117 VAL A C 1
ATOM 923 O O . VAL A 1 117 ? 9.773 5.527 15.836 1 94.56 117 VAL A O 1
ATOM 926 N N . LEU A 1 118 ? 9.789 3.414 16.375 1 96.69 118 LEU A N 1
ATOM 927 C CA . LEU A 1 118 ? 11.055 3.516 17.094 1 96.69 118 LEU A CA 1
ATOM 928 C C . LEU A 1 118 ? 12.18 3.934 16.172 1 96.69 118 LEU A C 1
ATOM 930 O O . LEU A 1 118 ? 12.922 4.875 16.453 1 96.69 118 LEU A O 1
ATOM 934 N N . VAL A 1 119 ? 12.281 3.295 15.094 1 96.94 119 VAL A N 1
ATOM 935 C CA . VAL A 1 119 ? 13.383 3.557 14.172 1 96.94 119 VAL A CA 1
ATOM 936 C C . VAL A 1 119 ? 13.102 4.832 13.383 1 96.94 119 VAL A C 1
ATOM 938 O O . VAL A 1 119 ? 13.977 5.688 13.234 1 96.94 119 VAL A O 1
ATOM 941 N N . GLY A 1 120 ? 11.875 4.957 12.906 1 96.62 120 GLY A N 1
ATOM 942 C CA . GLY A 1 120 ? 11.516 6.121 12.117 1 96.62 120 GLY A CA 1
ATOM 943 C C . GLY A 1 120 ? 11.641 7.426 12.883 1 96.62 120 GLY A C 1
ATOM 944 O O . GLY A 1 120 ? 12.266 8.375 12.406 1 96.62 120 GLY A O 1
ATOM 945 N N . VAL A 1 121 ? 11.141 7.438 14.062 1 94.56 121 VAL A N 1
ATOM 946 C CA . VAL A 1 121 ? 11.172 8.648 14.875 1 94.56 121 VAL A CA 1
ATOM 947 C C . VAL A 1 121 ? 12.602 8.945 15.312 1 94.56 121 VAL A C 1
ATOM 949 O O . VAL A 1 121 ? 13.078 10.07 15.18 1 94.56 121 VAL A O 1
ATOM 952 N N . SER A 1 122 ? 13.32 7.961 15.797 1 95.88 122 SER A N 1
ATOM 953 C CA . SER A 1 122 ? 14.68 8.156 16.297 1 95.88 122 SER A CA 1
ATOM 954 C C . SER A 1 122 ? 15.609 8.633 15.18 1 95.88 122 SER A C 1
ATOM 956 O O . SER A 1 122 ? 16.359 9.586 15.359 1 95.88 122 SER A O 1
ATOM 958 N N . LEU A 1 123 ? 15.523 8.023 14.055 1 96.69 123 LEU A N 1
ATOM 959 C CA . LEU A 1 123 ? 16.406 8.391 12.945 1 96.69 123 LEU A CA 1
ATOM 960 C C . LEU A 1 123 ? 15.984 9.734 12.352 1 96.69 123 LEU A C 1
ATOM 962 O O . LEU A 1 123 ? 16.828 10.492 11.867 1 96.69 123 LEU A O 1
ATOM 966 N N . GLY A 1 124 ? 14.672 9.992 12.375 1 95 124 GLY A N 1
ATOM 967 C CA . GLY A 1 124 ? 14.211 11.297 11.938 1 95 124 GLY A CA 1
ATOM 968 C C . GLY A 1 124 ? 14.734 12.438 12.797 1 95 124 GLY A C 1
ATOM 969 O O . GLY A 1 124 ? 15.18 13.461 12.273 1 95 124 GLY A O 1
ATOM 970 N N . ILE A 1 125 ? 14.664 12.234 14.086 1 93.38 125 ILE A N 1
ATOM 971 C CA . ILE A 1 125 ? 15.188 13.219 15.023 1 93.38 125 ILE A CA 1
ATOM 972 C C . ILE A 1 125 ? 16.688 13.383 14.82 1 93.38 125 ILE A C 1
ATOM 974 O O . ILE A 1 125 ? 17.188 14.508 14.719 1 93.38 125 ILE A O 1
ATOM 978 N N . TYR A 1 126 ? 17.359 12.273 14.766 1 94.75 126 TYR A N 1
ATOM 979 C CA . TYR A 1 126 ? 18.812 12.289 14.578 1 94.75 126 TYR A CA 1
ATOM 980 C C . TYR A 1 126 ? 19.188 13.023 13.305 1 94.75 126 TYR A C 1
ATOM 982 O O . TYR A 1 126 ? 20.125 13.844 13.305 1 94.75 126 TYR A O 1
ATOM 990 N N . SER A 1 127 ? 18.516 12.703 12.266 1 95 127 SER A N 1
ATOM 991 C CA . SER A 1 127 ? 18.766 13.344 10.984 1 95 127 SER A CA 1
ATOM 992 C C . SER A 1 127 ? 18.531 14.844 11.055 1 95 127 SER A C 1
ATOM 994 O O . SER A 1 127 ? 19.312 15.633 10.523 1 95 127 SER A O 1
ATOM 996 N N . ALA A 1 128 ? 17.5 15.258 11.719 1 92.31 128 ALA A N 1
ATOM 997 C CA . ALA A 1 128 ? 17.172 16.672 11.852 1 92.31 128 ALA A CA 1
ATOM 998 C C . ALA A 1 128 ? 18.234 17.406 12.656 1 92.31 128 ALA A C 1
ATOM 1000 O O . ALA A 1 128 ? 18.594 18.531 12.328 1 92.31 128 ALA A O 1
ATOM 1001 N N . LEU A 1 129 ? 18.719 16.797 13.703 1 91.12 129 LEU A N 1
ATOM 1002 C CA . LEU A 1 129 ? 19.703 17.422 14.586 1 91.12 129 LEU A CA 1
ATOM 1003 C C . LEU A 1 129 ? 21.047 17.547 13.898 1 91.12 129 LEU A C 1
ATOM 1005 O O . LEU A 1 129 ? 21.891 18.359 14.305 1 91.12 129 LEU A O 1
ATOM 1009 N N . ARG A 1 130 ? 21.266 16.766 12.922 1 93.94 130 ARG A N 1
ATOM 1010 C CA . ARG A 1 130 ? 22.516 16.812 12.172 1 93.94 130 ARG A CA 1
ATOM 1011 C C . ARG A 1 130 ? 22.297 17.281 10.742 1 93.94 130 ARG A C 1
ATOM 1013 O O . ARG A 1 130 ? 22.906 16.75 9.805 1 93.94 130 ARG A O 1
ATOM 1020 N N . GLU A 1 131 ? 21.469 18.109 10.703 1 90.81 131 GLU A N 1
ATOM 1021 C CA . GLU A 1 131 ? 21.078 18.625 9.398 1 90.81 131 GLU A CA 1
ATOM 1022 C C . GLU A 1 131 ? 22.297 18.984 8.555 1 90.81 131 GLU A C 1
ATOM 1024 O O . GLU A 1 131 ? 23.219 19.656 9.031 1 90.81 131 GLU A O 1
ATOM 1029 N N . ASN A 1 132 ? 22.406 18.438 7.312 1 89.56 132 ASN A N 1
ATOM 1030 C CA . ASN A 1 132 ? 23.391 18.734 6.281 1 89.56 132 ASN A CA 1
ATOM 1031 C C . ASN A 1 132 ? 24.734 18.078 6.586 1 89.56 132 ASN A C 1
ATOM 1033 O O . ASN A 1 132 ? 25.75 18.359 5.934 1 89.56 132 ASN A O 1
ATOM 1037 N N . ARG A 1 133 ? 24.797 17.266 7.562 1 94.38 133 ARG A N 1
ATOM 1038 C CA . ARG A 1 133 ? 25.969 16.422 7.797 1 94.38 133 ARG A CA 1
ATOM 1039 C C . ARG A 1 133 ? 25.891 15.141 6.98 1 94.38 133 ARG A C 1
ATOM 1041 O O . ARG A 1 133 ? 24.844 14.836 6.391 1 94.38 133 ARG A O 1
ATOM 1048 N N . ILE A 1 134 ? 26.938 14.492 6.984 1 93.69 134 ILE A N 1
ATOM 1049 C CA . ILE A 1 134 ? 27.031 13.273 6.191 1 93.69 134 ILE A CA 1
ATOM 1050 C C . ILE A 1 134 ? 26 12.258 6.68 1 93.69 134 ILE A C 1
ATOM 1052 O O . ILE A 1 134 ? 25.375 11.555 5.879 1 93.69 134 ILE A O 1
ATOM 1056 N N . SER A 1 135 ? 25.797 12.266 7.945 1 93.94 135 SER A N 1
ATOM 1057 C CA . SER A 1 135 ? 24.828 11.32 8.492 1 93.94 135 SER A CA 1
ATOM 1058 C C . SER A 1 135 ? 23.406 11.648 8.023 1 93.94 135 SER A C 1
ATOM 1060 O O . SER A 1 135 ? 22.625 10.742 7.73 1 93.94 135 SER A O 1
ATOM 1062 N N . ASP A 1 136 ? 23.094 12.82 7.914 1 93.44 136 ASP A N 1
ATOM 1063 C CA . ASP A 1 136 ? 21.797 13.266 7.395 1 93.44 136 ASP A CA 1
ATOM 1064 C C . ASP A 1 136 ? 21.625 12.859 5.934 1 93.44 136 ASP A C 1
ATOM 1066 O O . ASP A 1 136 ? 20.562 12.359 5.547 1 93.44 136 ASP A O 1
ATOM 1070 N N . HIS A 1 137 ? 22.719 13.031 5.207 1 88.81 137 HIS A N 1
ATOM 1071 C CA . HIS A 1 137 ? 22.656 12.68 3.793 1 88.81 137 HIS A CA 1
ATOM 1072 C C . HIS A 1 137 ? 22.469 11.18 3.602 1 88.81 137 HIS A C 1
ATOM 1074 O O . HIS A 1 137 ? 21.672 10.75 2.768 1 88.81 137 HIS A O 1
ATOM 1080 N N . VAL A 1 138 ? 23.125 10.5 4.414 1 91.38 138 VAL A N 1
ATOM 1081 C CA . VAL A 1 138 ? 23.031 9.047 4.328 1 91.38 138 VAL A CA 1
ATOM 1082 C C . VAL A 1 138 ? 21.625 8.594 4.695 1 91.38 138 VAL A C 1
ATOM 1084 O O . VAL A 1 138 ? 21.047 7.73 4.027 1 91.38 138 VAL A O 1
ATOM 1087 N N . LEU A 1 139 ? 21.062 9.141 5.688 1 92.62 139 LEU A N 1
ATOM 1088 C CA . LEU A 1 139 ? 19.719 8.758 6.137 1 92.62 139 LEU A CA 1
ATOM 1089 C C . LEU A 1 139 ? 18.672 9.172 5.113 1 92.62 139 LEU A C 1
ATOM 1091 O O . LEU A 1 139 ? 17.688 8.469 4.914 1 92.62 139 LEU A O 1
ATOM 1095 N N . ARG A 1 140 ? 18.938 10.195 4.48 1 86.94 140 ARG A N 1
ATOM 1096 C CA . ARG A 1 140 ? 18 10.648 3.449 1 86.94 140 ARG A CA 1
ATOM 1097 C C . ARG A 1 140 ? 18.031 9.719 2.24 1 86.94 140 ARG A C 1
ATOM 1099 O O . ARG A 1 140 ? 16.984 9.43 1.652 1 86.94 140 ARG A O 1
ATOM 1106 N N . ILE A 1 141 ? 19.188 9.305 1.912 1 85.88 141 ILE A N 1
ATOM 1107 C CA . ILE A 1 141 ? 19.312 8.344 0.824 1 85.88 141 ILE A CA 1
ATOM 1108 C C . ILE A 1 141 ? 18.625 7.031 1.216 1 85.88 141 ILE A C 1
ATOM 1110 O O . ILE A 1 141 ? 17.906 6.438 0.415 1 85.88 141 ILE A O 1
ATOM 1114 N N . ALA A 1 142 ? 18.812 6.645 2.426 1 87.69 142 ALA A N 1
ATOM 1115 C CA . ALA A 1 142 ? 18.203 5.418 2.93 1 87.69 142 ALA A CA 1
ATOM 1116 C C . ALA A 1 142 ? 16.688 5.52 2.92 1 87.69 142 ALA A C 1
ATOM 1118 O O . ALA A 1 142 ? 15.992 4.539 2.629 1 87.69 142 ALA A O 1
ATOM 1119 N N . THR A 1 143 ? 16.219 6.637 3.234 1 86.75 143 THR A N 1
ATOM 1120 C CA . THR A 1 143 ? 14.781 6.855 3.229 1 86.75 143 THR A CA 1
ATOM 1121 C C . THR A 1 143 ? 14.227 6.777 1.809 1 86.75 143 THR A C 1
ATOM 1123 O O . THR A 1 143 ? 13.164 6.191 1.581 1 86.75 143 THR A O 1
ATOM 1126 N N . LEU A 1 144 ? 14.953 7.34 0.927 1 81.38 144 LEU A N 1
ATOM 1127 C CA . LEU A 1 144 ? 14.531 7.281 -0.469 1 81.38 144 LEU A CA 1
ATOM 1128 C C . LEU A 1 144 ? 14.547 5.844 -0.981 1 81.38 144 LEU A C 1
ATOM 1130 O O . LEU A 1 144 ? 13.656 5.441 -1.732 1 81.38 144 LEU A O 1
ATOM 1134 N N . 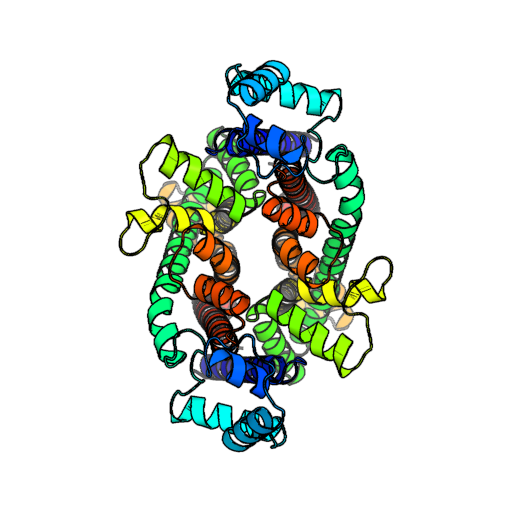PHE A 1 145 ? 15.484 5.113 -0.576 1 83.06 145 PHE A N 1
ATOM 1135 C CA . PHE A 1 145 ? 15.555 3.695 -0.909 1 83.06 145 PHE A CA 1
ATOM 1136 C C . PHE A 1 145 ? 14.367 2.939 -0.325 1 83.06 145 PHE A C 1
ATOM 1138 O O . PHE A 1 145 ? 13.75 2.119 -1.007 1 83.06 145 PHE A O 1
ATOM 1145 N N . GLY A 1 146 ? 14.094 3.229 0.895 1 82.44 146 GLY A N 1
ATOM 1146 C CA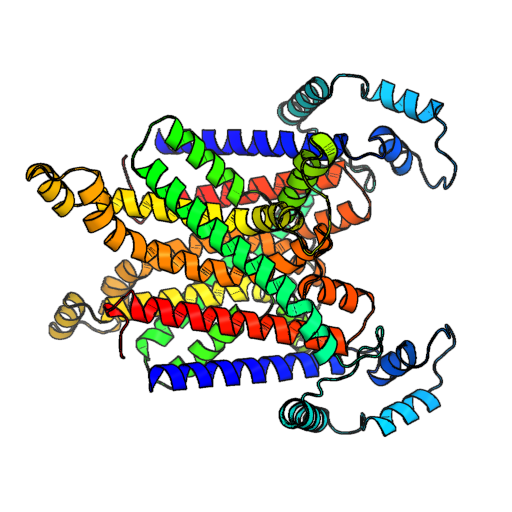 . GLY A 1 146 ? 13.008 2.549 1.593 1 82.44 146 GLY A CA 1
ATOM 1147 C C . GLY A 1 146 ? 11.648 2.793 0.969 1 82.44 146 GLY A C 1
ATOM 1148 O O . GLY A 1 146 ? 10.812 1.89 0.923 1 82.44 146 GLY A O 1
ATOM 1149 N N . VAL A 1 147 ? 11.508 3.889 0.409 1 79.88 147 VAL A N 1
ATOM 1150 C CA . VAL A 1 147 ? 10.195 4.223 -0.13 1 79.88 147 VAL A CA 1
ATOM 1151 C C . VAL A 1 147 ? 10.086 3.732 -1.571 1 79.88 147 VAL A C 1
ATOM 1153 O O . VAL A 1 147 ? 8.984 3.494 -2.072 1 79.88 147 VAL A O 1
ATOM 1156 N N . SER A 1 148 ? 11.219 3.521 -2.189 1 79.56 148 SER A N 1
ATOM 1157 C CA . SER A 1 148 ? 11.188 3.264 -3.627 1 79.56 148 SER A CA 1
ATOM 1158 C C . SER A 1 148 ? 11.242 1.769 -3.922 1 79.56 148 SER A C 1
ATOM 1160 O O . SER A 1 148 ? 10.953 1.34 -5.039 1 79.56 148 SER A O 1
ATOM 1162 N N . MET A 1 149 ? 11.562 1.034 -2.949 1 83.44 149 MET A N 1
ATOM 1163 C CA . MET A 1 149 ? 11.688 -0.404 -3.17 1 83.44 149 MET A CA 1
ATOM 1164 C C . MET A 1 149 ? 10.359 -1.111 -2.916 1 83.44 149 MET A C 1
ATOM 1166 O O . MET A 1 149 ? 9.688 -0.84 -1.919 1 83.44 149 MET A O 1
ATOM 1170 N N . PRO A 1 150 ? 10.008 -2.047 -3.828 1 77.19 150 PRO A N 1
ATOM 1171 C CA . PRO A 1 150 ? 8.836 -2.867 -3.512 1 77.19 150 PRO A CA 1
ATOM 1172 C C . PRO A 1 150 ? 9.031 -3.713 -2.256 1 77.19 150 PRO A C 1
ATOM 1174 O O . PRO A 1 150 ? 10.125 -4.23 -2.018 1 77.19 150 PRO A O 1
ATOM 1177 N N . GLY A 1 151 ? 7.988 -3.754 -1.486 1 80.12 151 GLY A N 1
ATOM 1178 C CA . GLY A 1 151 ? 8.062 -4.469 -0.222 1 80.12 151 GLY A CA 1
ATOM 1179 C C . GLY A 1 151 ? 8.477 -5.918 -0.38 1 80.12 151 GLY A C 1
ATOM 1180 O O . GLY A 1 151 ? 9.305 -6.418 0.387 1 80.12 151 GLY A O 1
ATOM 1181 N N . PHE A 1 152 ? 7.941 -6.645 -1.343 1 77.69 152 PHE A N 1
ATOM 1182 C CA . PHE A 1 152 ? 8.266 -8.055 -1.532 1 77.69 152 PHE A CA 1
ATOM 1183 C C . PHE A 1 152 ? 9.727 -8.227 -1.915 1 77.69 152 PHE A C 1
ATOM 1185 O O . PHE A 1 152 ? 10.359 -9.219 -1.545 1 77.69 152 PHE A O 1
ATOM 1192 N N . TRP A 1 153 ? 10.219 -7.297 -2.684 1 79.81 153 TRP A N 1
ATOM 1193 C CA . TRP A 1 153 ? 11.609 -7.355 -3.125 1 79.81 153 TRP A CA 1
ATOM 1194 C C . TRP A 1 153 ? 12.562 -7.203 -1.943 1 79.81 153 TRP A C 1
ATOM 1196 O O . TRP A 1 153 ? 13.57 -7.914 -1.854 1 79.81 153 TRP A O 1
ATOM 1206 N N . VAL A 1 154 ? 12.227 -6.32 -1.118 1 86.25 154 VAL A N 1
ATOM 1207 C CA . VAL A 1 154 ? 13.031 -6.121 0.082 1 86.25 154 VAL A CA 1
ATOM 1208 C C . VAL A 1 154 ? 13.008 -7.387 0.938 1 86.25 154 VAL A C 1
ATOM 1210 O O . VAL A 1 154 ? 14.031 -7.781 1.502 1 86.25 154 VAL A O 1
ATOM 1213 N N . ALA A 1 155 ? 11.859 -7.961 1.057 1 88.62 155 ALA A N 1
ATOM 1214 C CA . ALA A 1 155 ? 11.742 -9.203 1.812 1 88.62 155 ALA A CA 1
ATOM 1215 C C . ALA A 1 155 ? 12.695 -10.266 1.272 1 88.62 155 ALA A C 1
ATOM 1217 O O . ALA A 1 155 ? 13.406 -10.922 2.039 1 88.62 155 ALA A O 1
ATOM 1218 N N . LEU A 1 156 ? 12.766 -10.375 -0.004 1 83.31 156 LEU A N 1
ATOM 1219 C CA . LEU A 1 156 ? 13.602 -11.391 -0.634 1 83.31 156 LEU A CA 1
ATOM 1220 C C . LEU A 1 156 ? 15.078 -11.078 -0.429 1 83.31 156 LEU A C 1
ATOM 1222 O O . LEU A 1 156 ? 15.891 -11.977 -0.199 1 83.31 156 LEU A O 1
ATOM 1226 N N . ILE A 1 157 ? 15.383 -9.805 -0.474 1 83.62 157 ILE A N 1
ATOM 1227 C CA . ILE A 1 157 ? 16.766 -9.375 -0.261 1 83.62 157 ILE A CA 1
ATOM 1228 C C . ILE A 1 157 ? 17.188 -9.688 1.172 1 83.62 157 ILE A C 1
ATOM 1230 O O . ILE A 1 157 ? 18.297 -10.164 1.407 1 83.62 157 ILE A O 1
ATOM 1234 N N . LEU A 1 158 ? 16.297 -9.391 2.064 1 89.56 158 LEU A N 1
ATOM 1235 C CA . LEU A 1 158 ? 16.609 -9.664 3.465 1 89.56 158 LEU A CA 1
ATOM 1236 C C . LEU A 1 158 ? 16.844 -11.156 3.689 1 89.56 158 LEU A C 1
ATOM 1238 O O . LEU A 1 158 ? 17.75 -11.539 4.426 1 89.56 158 LEU A O 1
ATOM 1242 N N . ILE A 1 159 ? 16.031 -11.984 3.082 1 88.31 159 ILE A N 1
ATOM 1243 C CA . ILE A 1 159 ? 16.203 -13.43 3.195 1 88.31 159 ILE A CA 1
ATOM 1244 C C . ILE A 1 159 ? 17.547 -13.852 2.619 1 88.31 159 ILE A C 1
ATOM 1246 O O . ILE A 1 159 ? 18.281 -14.625 3.238 1 88.31 159 ILE A O 1
ATOM 1250 N N . LEU A 1 160 ? 17.906 -13.336 1.5 1 82.19 160 LEU A N 1
ATOM 1251 C CA . LEU A 1 160 ? 19.141 -13.695 0.817 1 82.19 160 LEU A CA 1
ATOM 1252 C C . LEU A 1 160 ? 20.359 -13.336 1.666 1 82.19 160 LEU A C 1
ATOM 1254 O O . LEU A 1 160 ? 21.25 -14.164 1.847 1 82.19 160 LEU A O 1
ATOM 1258 N N . ILE A 1 161 ? 20.312 -12.172 2.213 1 84.75 161 ILE A N 1
ATOM 1259 C CA . ILE A 1 161 ? 21.484 -11.664 2.926 1 84.75 161 ILE A CA 1
ATOM 1260 C C . ILE A 1 161 ? 21.547 -12.281 4.316 1 84.75 161 ILE A C 1
ATOM 1262 O O . ILE A 1 161 ? 22.562 -12.875 4.691 1 84.75 161 ILE A O 1
ATOM 1266 N N . PHE A 1 162 ? 20.453 -12.281 5.039 1 91.62 162 PHE A N 1
ATOM 1267 C CA . PHE A 1 162 ? 20.531 -12.578 6.465 1 91.62 162 PHE A CA 1
ATOM 1268 C C . PHE A 1 162 ? 20.219 -14.047 6.734 1 91.62 162 PHE A C 1
ATOM 1270 O O . PHE A 1 162 ? 20.688 -14.609 7.73 1 91.62 162 PHE A O 1
ATOM 1277 N N . SER A 1 163 ? 19.453 -14.664 5.875 1 87.88 163 SER A N 1
ATOM 1278 C CA . SER A 1 163 ? 19.078 -16.062 6.125 1 87.88 163 SER A CA 1
ATOM 1279 C C . SER A 1 163 ? 19.969 -17.016 5.332 1 87.88 163 SER A C 1
ATOM 1281 O O . SER A 1 163 ? 20.359 -18.062 5.832 1 87.88 163 SER A O 1
ATOM 1283 N N . LEU A 1 164 ? 20.312 -16.688 4.145 1 82.88 164 LEU A N 1
ATOM 1284 C CA . LEU A 1 164 ? 21 -17.641 3.281 1 82.88 164 LEU A CA 1
ATOM 1285 C C . LEU A 1 164 ? 22.5 -17.391 3.285 1 82.88 164 LEU A C 1
ATOM 1287 O O . LEU A 1 164 ? 23.281 -18.328 3.439 1 82.88 164 LEU A O 1
ATOM 1291 N N . LYS A 1 165 ? 22.922 -16.156 3.143 1 82.62 165 LYS A N 1
ATOM 1292 C CA . LYS A 1 165 ? 24.344 -15.867 3.057 1 82.62 165 LYS A CA 1
ATOM 1293 C C . LYS A 1 165 ? 24.984 -15.836 4.441 1 82.62 165 LYS A C 1
ATOM 1295 O O . LYS A 1 165 ? 25.953 -16.547 4.707 1 82.62 165 LYS A O 1
ATOM 1300 N N . LEU A 1 166 ? 24.344 -15.016 5.348 1 90.31 166 LEU A N 1
ATOM 1301 C CA . LEU A 1 166 ? 24.938 -14.82 6.668 1 90.31 166 LEU A CA 1
ATOM 1302 C C . LEU A 1 166 ? 24.422 -15.867 7.652 1 90.31 166 LEU A C 1
ATOM 1304 O O . LEU A 1 166 ? 25 -16.062 8.719 1 90.31 166 LEU A O 1
ATOM 1308 N N . LYS A 1 167 ? 23.281 -16.516 7.324 1 90.62 167 LYS A N 1
ATOM 1309 C CA . LYS A 1 167 ? 22.688 -17.578 8.141 1 90.62 167 LYS A CA 1
ATOM 1310 C C . LYS A 1 167 ? 22.453 -17.094 9.57 1 90.62 167 LYS A C 1
ATOM 1312 O O . LYS A 1 167 ? 22.719 -17.812 10.523 1 90.62 167 LYS A O 1
ATOM 1317 N N . LEU A 1 168 ? 22.031 -15.945 9.719 1 91.88 168 LEU A N 1
ATOM 1318 C CA . LEU A 1 168 ? 21.812 -15.359 11.031 1 91.88 168 LEU A CA 1
ATOM 1319 C C . LEU A 1 168 ? 20.422 -15.695 11.562 1 91.88 168 LEU A C 1
ATOM 1321 O O . LEU A 1 168 ? 20.219 -15.789 12.773 1 91.88 168 LEU A O 1
ATOM 1325 N N . VAL A 1 169 ? 19.484 -15.758 10.656 1 91.62 169 VAL A N 1
ATOM 1326 C CA . VAL A 1 169 ? 18.094 -15.992 11.031 1 91.62 169 VAL A CA 1
ATOM 1327 C C . VAL A 1 169 ? 17.453 -16.953 10.047 1 91.62 169 VAL A C 1
ATOM 1329 O O . VAL A 1 169 ? 17.891 -17.078 8.906 1 91.62 169 VAL A O 1
ATOM 1332 N N . PRO A 1 170 ? 16.422 -17.641 10.508 1 89.44 170 PRO A N 1
ATOM 1333 C CA . PRO A 1 170 ? 15.75 -18.562 9.594 1 89.44 170 PRO A CA 1
ATOM 1334 C C . PRO A 1 170 ? 14.969 -17.828 8.5 1 89.44 170 PRO A C 1
ATOM 1336 O O . PRO A 1 170 ? 14.586 -16.672 8.672 1 89.44 170 PRO A O 1
ATOM 1339 N N . VAL A 1 171 ? 14.836 -18.516 7.375 1 86.25 171 VAL A N 1
ATOM 1340 C CA . VAL A 1 171 ? 14.078 -17.984 6.246 1 86.25 171 VAL A CA 1
ATOM 1341 C C . VAL A 1 171 ? 12.609 -17.844 6.629 1 86.25 171 VAL A C 1
ATOM 1343 O O . VAL A 1 171 ? 11.961 -16.844 6.305 1 86.25 171 VAL A O 1
ATOM 1346 N N . SER A 1 172 ? 12.117 -18.953 7.215 1 86.62 172 SER A N 1
ATOM 1347 C CA . SER A 1 172 ? 10.703 -19.016 7.574 1 86.62 172 SER A CA 1
ATOM 1348 C C . SER A 1 172 ? 10.516 -19.641 8.961 1 86.62 172 SER A C 1
ATOM 1350 O O . SER A 1 172 ? 11.461 -20.172 9.539 1 86.62 172 SER A O 1
ATOM 1352 N N . GLY A 1 173 ? 9.281 -19.328 9.492 1 88 173 GLY A N 1
ATOM 1353 C CA . GLY A 1 173 ? 8.977 -19.859 10.805 1 88 173 GLY A CA 1
ATOM 1354 C C . GLY A 1 173 ? 8.109 -18.938 11.641 1 88 173 GLY A C 1
ATOM 1355 O O . GLY A 1 173 ? 7.832 -17.812 11.234 1 88 173 GLY A O 1
ATOM 1356 N N . TYR A 1 174 ? 7.719 -19.531 12.68 1 92.44 174 TYR A N 1
ATOM 1357 C CA . TYR A 1 174 ? 6.836 -18.828 13.609 1 92.44 174 TYR A CA 1
ATOM 1358 C C . TYR A 1 174 ? 7.137 -19.234 15.047 1 92.44 174 TYR A C 1
ATOM 1360 O O . TYR A 1 174 ? 7.586 -20.359 15.305 1 92.44 174 TYR A O 1
ATOM 1368 N N . GLY A 1 175 ? 7.012 -18.281 15.969 1 90.44 175 GLY A N 1
ATOM 1369 C CA . GLY A 1 175 ? 7.078 -18.672 17.375 1 90.44 175 GLY A CA 1
ATOM 1370 C C . GLY A 1 175 ? 8.258 -18.047 18.094 1 90.44 175 GLY A C 1
ATOM 1371 O O . GLY A 1 175 ? 8.305 -18.062 19.328 1 90.44 175 GLY A O 1
ATOM 1372 N N . SER A 1 176 ? 9.25 -17.609 17.344 1 91.19 176 SER A N 1
ATOM 1373 C CA . SER A 1 176 ? 10.414 -17.016 17.984 1 91.19 176 SER A CA 1
ATOM 1374 C C . SER A 1 176 ? 10.664 -15.602 17.469 1 91.19 176 SER A C 1
ATOM 1376 O O . SER A 1 176 ? 10.148 -15.227 16.422 1 91.19 176 SER A O 1
ATOM 1378 N N . LEU A 1 177 ? 11.453 -14.938 18.234 1 92.38 177 LEU A N 1
ATOM 1379 C CA . LEU A 1 177 ? 11.812 -13.578 17.844 1 92.38 177 LEU A CA 1
ATOM 1380 C C . LEU A 1 177 ? 12.68 -13.586 16.594 1 92.38 177 LEU A C 1
ATOM 1382 O O . LEU A 1 177 ? 12.602 -12.664 15.773 1 92.38 177 LEU A O 1
ATOM 1386 N N . GLU A 1 178 ? 13.391 -14.633 16.453 1 93.44 178 GLU A N 1
ATOM 1387 C CA . GLU A 1 178 ? 14.266 -14.742 15.281 1 93.44 178 GLU A CA 1
ATOM 1388 C C . GLU A 1 178 ? 13.453 -14.852 13.992 1 93.44 178 GLU A C 1
ATOM 1390 O O . GLU A 1 178 ? 13.867 -14.359 12.945 1 93.44 178 GLU A O 1
ATOM 1395 N N . ASN A 1 179 ? 12.297 -15.445 14.141 1 93.81 179 ASN A N 1
ATOM 1396 C CA . ASN A 1 179 ? 11.43 -15.617 12.977 1 93.81 179 ASN A CA 1
ATOM 1397 C C . ASN A 1 179 ? 10.688 -14.328 12.641 1 93.81 179 ASN A C 1
ATOM 1399 O O . ASN A 1 179 ? 10.234 -14.148 11.508 1 93.81 179 ASN A O 1
ATOM 1403 N N . LEU A 1 180 ? 10.648 -13.445 13.602 1 95.69 180 LEU A N 1
ATOM 1404 C CA . LEU A 1 180 ? 9.828 -12.25 13.469 1 95.69 180 LEU A CA 1
ATOM 1405 C C . LEU A 1 180 ? 10.641 -11.086 12.914 1 95.69 180 LEU A C 1
ATOM 1407 O O . LEU A 1 180 ? 10.094 -10.18 12.289 1 95.69 180 LEU A O 1
ATOM 1411 N N . LEU A 1 181 ? 11.844 -11.102 13.023 1 95.25 181 LEU A N 1
ATOM 1412 C CA . LEU A 1 181 ? 12.711 -9.961 12.75 1 95.25 181 LEU A CA 1
ATOM 1413 C C . LEU A 1 181 ? 12.68 -9.586 11.273 1 95.25 181 LEU A C 1
ATOM 1415 O O . LEU A 1 181 ? 12.422 -8.43 10.93 1 95.25 181 LEU A O 1
ATOM 1419 N N . LEU A 1 182 ? 12.867 -10.555 10.406 1 95.5 182 LEU A N 1
ATOM 1420 C CA . LEU A 1 182 ? 12.984 -10.25 8.984 1 95.5 182 LEU A CA 1
ATOM 1421 C C . LEU A 1 182 ? 11.625 -9.867 8.406 1 95.5 182 LEU A C 1
ATOM 1423 O O . LEU A 1 182 ? 11.516 -8.859 7.699 1 95.5 182 LEU A O 1
ATOM 1427 N N . PRO A 1 183 ? 10.578 -10.664 8.75 1 95.38 183 PRO A N 1
ATOM 1428 C CA . PRO A 1 183 ? 9.281 -10.234 8.219 1 95.38 183 PRO A CA 1
ATOM 1429 C C . PRO A 1 183 ? 8.844 -8.875 8.742 1 95.38 183 PRO A C 1
ATOM 1431 O O . PRO A 1 183 ? 8.273 -8.07 7.992 1 95.38 183 PRO A O 1
ATOM 1434 N N . ALA A 1 184 ? 9.156 -8.617 9.945 1 96.25 184 ALA A N 1
ATOM 1435 C CA . ALA A 1 184 ? 8.797 -7.324 10.516 1 96.25 184 ALA A CA 1
ATOM 1436 C C . ALA A 1 184 ? 9.602 -6.199 9.875 1 96.25 184 ALA A C 1
ATOM 1438 O O . ALA A 1 184 ? 9.062 -5.121 9.594 1 96.25 184 ALA A O 1
ATOM 1439 N N . ALA A 1 185 ? 10.828 -6.438 9.664 1 95.06 185 ALA A N 1
ATOM 1440 C CA . ALA A 1 185 ? 11.695 -5.445 9.031 1 95.06 185 ALA A CA 1
ATOM 1441 C C . ALA A 1 185 ? 11.242 -5.164 7.602 1 95.06 185 ALA A C 1
ATOM 1443 O O . ALA A 1 185 ? 11.203 -4.008 7.172 1 95.06 185 ALA A O 1
ATOM 1444 N N . ALA A 1 186 ? 10.891 -6.18 6.906 1 93.19 186 ALA A N 1
ATOM 1445 C CA . ALA A 1 186 ? 10.438 -6.039 5.523 1 93.19 186 ALA A CA 1
ATOM 1446 C C . ALA A 1 186 ? 9.117 -5.273 5.449 1 93.19 186 ALA A C 1
ATOM 1448 O O . ALA A 1 186 ? 8.961 -4.383 4.609 1 93.19 186 ALA A O 1
ATOM 1449 N N . LEU A 1 187 ? 8.266 -5.605 6.324 1 92.69 187 LEU A N 1
ATOM 1450 C CA . LEU A 1 187 ? 6.934 -5.008 6.316 1 92.69 187 LEU A CA 1
ATOM 1451 C C . LEU A 1 187 ? 6.992 -3.545 6.742 1 92.69 187 LEU A C 1
ATOM 1453 O O . LEU A 1 187 ? 6.184 -2.729 6.297 1 92.69 187 LEU A O 1
ATOM 1457 N N . SER A 1 188 ? 7.957 -3.191 7.539 1 94.38 188 SER A N 1
ATOM 1458 C CA . SER A 1 188 ? 7.973 -1.857 8.133 1 94.38 188 SER A CA 1
ATOM 1459 C C . SER A 1 188 ? 8.812 -0.894 7.293 1 94.38 188 SER A C 1
ATOM 1461 O O . SER A 1 188 ? 8.867 0.302 7.59 1 94.38 188 SER A O 1
ATOM 1463 N N . LEU A 1 189 ? 9.43 -1.357 6.297 1 90.44 189 LEU A N 1
ATOM 1464 C CA . LEU A 1 189 ? 10.406 -0.543 5.578 1 90.44 189 LEU A CA 1
ATOM 1465 C C . LEU A 1 189 ? 9.781 0.757 5.094 1 90.44 189 LEU A C 1
ATOM 1467 O O . LEU A 1 189 ? 10.328 1.84 5.32 1 90.44 189 LEU A O 1
ATOM 1471 N N . HIS A 1 190 ? 8.656 0.664 4.41 1 85.56 190 HIS A N 1
ATOM 1472 C CA . HIS A 1 190 ? 7.988 1.8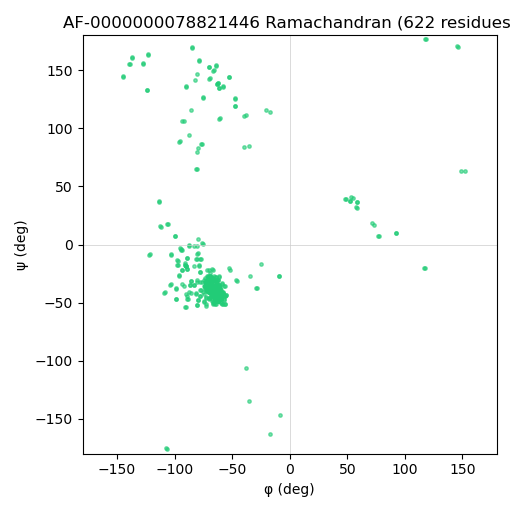46 3.881 1 85.56 190 HIS A CA 1
ATOM 1473 C C . HIS A 1 190 ? 7.527 2.77 5.004 1 85.56 190 HIS A C 1
ATOM 1475 O O . HIS A 1 190 ? 7.656 3.99 4.902 1 85.56 190 HIS A O 1
ATOM 1481 N N . SER A 1 191 ? 7.039 2.139 6.016 1 90.69 191 SER A N 1
ATOM 1482 C CA . SER A 1 191 ? 6.539 2.92 7.145 1 90.69 191 SER A CA 1
ATOM 1483 C C . SER A 1 191 ? 7.68 3.605 7.887 1 90.69 191 SER A C 1
ATOM 1485 O O . SER A 1 191 ? 7.535 4.738 8.352 1 90.69 191 SER A O 1
ATOM 1487 N N . VAL A 1 192 ? 8.789 2.924 8.016 1 94 192 VAL A N 1
ATOM 1488 C CA . VAL A 1 192 ? 9.961 3.525 8.648 1 94 192 VAL A CA 1
ATOM 1489 C C . VAL A 1 192 ? 10.398 4.758 7.855 1 94 192 VAL A C 1
ATOM 1491 O O . VAL A 1 192 ? 10.656 5.816 8.43 1 94 192 VAL A O 1
ATOM 1494 N N . ALA A 1 193 ? 10.461 4.598 6.598 1 91.06 193 ALA A N 1
ATOM 1495 C CA . ALA A 1 193 ? 10.891 5.688 5.727 1 91.06 193 ALA A CA 1
ATOM 1496 C C . ALA A 1 193 ? 9.938 6.875 5.812 1 91.06 193 ALA A C 1
ATOM 1498 O O . ALA A 1 193 ? 10.375 8.023 5.918 1 91.06 193 ALA A O 1
ATOM 1499 N N . ALA A 1 194 ? 8.695 6.652 5.785 1 86.81 194 ALA A N 1
ATOM 1500 C CA . ALA A 1 194 ? 7.688 7.707 5.84 1 86.81 194 ALA A CA 1
ATOM 1501 C C . ALA A 1 194 ? 7.738 8.445 7.176 1 86.81 194 ALA A C 1
ATOM 1503 O O . ALA A 1 194 ? 7.727 9.68 7.211 1 86.81 194 ALA A O 1
ATOM 1504 N N . VAL A 1 195 ? 7.801 7.699 8.211 1 90.69 195 VAL A N 1
ATOM 1505 C CA . VAL A 1 195 ? 7.828 8.281 9.547 1 90.69 195 VAL A CA 1
ATOM 1506 C C . VAL A 1 195 ? 9.117 9.086 9.734 1 90.69 195 VAL A C 1
ATOM 1508 O O . VAL A 1 195 ? 9.094 10.18 10.297 1 90.69 195 VAL A O 1
ATOM 1511 N N . MET A 1 196 ? 10.172 8.523 9.273 1 93.94 196 MET A N 1
ATOM 1512 C CA . MET A 1 196 ? 11.445 9.227 9.383 1 93.94 196 MET A CA 1
ATOM 1513 C C . MET A 1 196 ? 11.398 10.562 8.648 1 93.94 196 MET A C 1
ATOM 1515 O O . MET A 1 196 ? 11.828 11.586 9.188 1 93.94 196 MET A O 1
ATOM 1519 N N . ARG A 1 197 ? 10.898 10.508 7.512 1 85.44 197 ARG A N 1
ATOM 1520 C CA . ARG A 1 197 ? 10.844 11.711 6.684 1 85.44 197 ARG A CA 1
ATOM 1521 C C . ARG A 1 197 ? 9.992 12.789 7.34 1 85.44 197 ARG A C 1
ATOM 1523 O O . ARG A 1 197 ? 10.406 13.945 7.418 1 85.44 197 ARG A O 1
ATOM 1530 N N . VAL A 1 198 ? 8.867 12.5 7.785 1 85.19 198 VAL A N 1
ATOM 1531 C CA . VAL A 1 198 ? 7.957 13.477 8.375 1 85.19 198 VAL A CA 1
ATOM 1532 C C . VAL A 1 198 ? 8.516 13.961 9.711 1 85.19 198 VAL A C 1
ATOM 1534 O O . VAL A 1 198 ? 8.383 15.133 10.055 1 85.19 198 VAL A O 1
ATOM 1537 N N . THR A 1 199 ? 9.117 13.008 10.406 1 90.56 199 THR A N 1
ATOM 1538 C CA . THR A 1 199 ? 9.734 13.406 11.672 1 90.56 199 THR A CA 1
ATOM 1539 C C . THR A 1 199 ? 10.852 14.414 11.43 1 90.56 199 THR A C 1
ATOM 1541 O O . THR A 1 199 ? 10.914 15.445 12.109 1 90.56 199 THR A O 1
ATOM 1544 N N . ARG A 1 200 ? 11.641 14.102 10.508 1 91 200 ARG A N 1
ATOM 1545 C CA . ARG A 1 200 ? 12.734 15.023 10.195 1 91 200 ARG A CA 1
ATOM 1546 C C . ARG A 1 200 ? 12.195 16.391 9.781 1 91 200 ARG A C 1
ATOM 1548 O O . ARG A 1 200 ? 12.664 17.422 10.273 1 91 200 ARG A O 1
ATOM 1555 N N . THR A 1 201 ? 11.312 16.391 8.891 1 83.88 201 THR A N 1
ATOM 1556 C CA . THR A 1 201 ? 10.773 17.641 8.367 1 83.88 201 THR A CA 1
ATOM 1557 C C . THR A 1 201 ? 10.094 18.438 9.477 1 83.88 201 THR A C 1
ATOM 1559 O O . THR A 1 201 ? 10.281 19.656 9.57 1 83.88 201 THR A O 1
ATOM 1562 N N . SER A 1 202 ? 9.305 17.766 10.273 1 85 202 SER A N 1
ATOM 1563 C CA . SER A 1 202 ? 8.602 18.438 11.359 1 85 202 SER A CA 1
ATOM 1564 C C . SER A 1 202 ? 9.578 18.984 12.391 1 85 202 SER A C 1
ATOM 1566 O O . SER A 1 202 ? 9.375 20.078 12.93 1 85 202 SER A O 1
ATOM 1568 N N . MET A 1 203 ? 10.633 18.281 12.672 1 88.69 203 MET A N 1
ATOM 1569 C CA . MET A 1 203 ? 11.656 18.719 13.617 1 88.69 203 MET A CA 1
ATOM 1570 C C . MET A 1 203 ? 12.383 19.953 13.094 1 88.69 203 MET A C 1
ATOM 1572 O O . MET A 1 203 ? 12.625 20.906 13.836 1 88.69 203 MET A O 1
ATOM 1576 N N . LEU A 1 204 ? 12.734 19.938 11.875 1 86.69 204 LEU A N 1
ATOM 1577 C CA . LEU A 1 204 ? 13.438 21.078 11.273 1 86.69 204 LEU A CA 1
ATOM 1578 C C . LEU A 1 204 ? 12.562 22.328 11.305 1 86.69 204 LEU A C 1
ATOM 1580 O O . LEU A 1 204 ? 13.055 23.422 11.594 1 86.69 204 LEU A O 1
ATOM 1584 N N . GLU A 1 205 ? 11.305 22.094 11.031 1 82.19 205 GLU A N 1
ATOM 1585 C CA . GLU A 1 205 ? 10.367 23.203 11.07 1 82.19 205 GLU A CA 1
ATOM 1586 C C . GLU A 1 205 ? 10.242 23.766 12.477 1 82.19 205 GLU A C 1
ATOM 1588 O O . GLU A 1 205 ? 10.219 24.984 12.672 1 82.19 205 GLU A O 1
ATOM 1593 N N . THR A 1 206 ? 10.148 22.906 13.352 1 83.81 206 THR A N 1
ATOM 1594 C CA . THR A 1 206 ? 9.969 23.312 14.742 1 83.81 206 THR A CA 1
ATOM 1595 C C . THR A 1 206 ? 11.242 23.969 15.281 1 83.81 206 THR A C 1
ATOM 1597 O O . THR A 1 206 ? 11.18 24.953 16.016 1 83.81 206 THR A O 1
ATOM 1600 N N . LEU A 1 207 ? 12.367 23.453 14.953 1 86.44 207 LEU A N 1
ATOM 1601 C CA . LEU A 1 207 ? 13.648 23.984 15.43 1 86.44 207 LEU A CA 1
ATOM 1602 C C . LEU A 1 207 ? 13.914 25.359 14.844 1 86.44 207 LEU A C 1
ATOM 1604 O O . LEU A 1 207 ? 14.711 26.125 15.398 1 86.44 207 LEU A O 1
ATOM 1608 N N . GLY A 1 208 ? 13.258 25.625 13.781 1 83.62 208 GLY A N 1
ATOM 1609 C CA . GLY A 1 208 ? 13.43 26.922 13.141 1 83.62 208 GLY A CA 1
ATOM 1610 C C . GLY A 1 208 ? 12.5 27.984 13.688 1 83.62 208 GLY A C 1
ATOM 1611 O O . GLY A 1 208 ? 12.594 29.156 13.312 1 83.62 208 GLY A O 1
ATOM 1612 N N . GLN A 1 209 ? 11.703 27.594 14.594 1 84.69 209 GLN A N 1
ATOM 1613 C CA . GLN A 1 209 ? 10.703 28.516 15.117 1 84.69 209 GLN A CA 1
ATOM 1614 C C . GLN A 1 209 ? 11.328 29.484 16.125 1 84.69 209 GLN A C 1
ATOM 1616 O O . GLN A 1 209 ? 12.359 29.172 16.734 1 84.69 209 GLN A O 1
ATOM 1621 N N . GLU A 1 210 ? 10.656 30.656 16.344 1 85.25 210 GLU A N 1
ATOM 1622 C CA . GLU A 1 210 ? 11.148 31.734 17.172 1 85.25 210 GLU A CA 1
ATOM 1623 C C . GLU A 1 210 ? 11.211 31.328 18.641 1 85.25 210 GLU A C 1
ATOM 1625 O O . GLU A 1 210 ? 12.133 31.719 19.359 1 85.25 210 GLU A O 1
ATOM 1630 N N . TYR A 1 211 ? 10.289 30.547 19.078 1 81.81 211 TYR A N 1
ATOM 1631 C CA . TYR A 1 211 ? 10.258 30.188 20.484 1 81.81 211 TYR A CA 1
ATOM 1632 C C . TYR A 1 211 ? 11.43 29.281 20.844 1 81.81 211 TYR A C 1
ATOM 1634 O O . TYR A 1 211 ? 11.898 29.266 21.984 1 81.81 211 TYR A O 1
ATOM 1642 N N . ILE A 1 212 ? 11.906 28.625 19.906 1 84.75 212 ILE A N 1
ATOM 1643 C CA . ILE A 1 212 ? 13.078 27.766 20.125 1 84.75 212 ILE A CA 1
ATOM 1644 C C . ILE A 1 212 ? 14.328 28.641 20.234 1 84.75 212 ILE A C 1
ATOM 1646 O O . ILE A 1 212 ? 15.195 28.391 21.062 1 84.75 212 ILE A O 1
ATOM 1650 N N . ARG A 1 213 ? 14.375 29.609 19.406 1 82.69 213 ARG A N 1
ATOM 1651 C CA . ARG A 1 213 ? 15.484 30.562 19.469 1 82.69 213 ARG A CA 1
ATOM 1652 C C . ARG A 1 213 ? 15.531 31.25 20.828 1 82.69 213 ARG A C 1
ATOM 1654 O O . ARG A 1 213 ? 16.609 31.453 21.391 1 82.69 213 ARG A O 1
ATOM 1661 N N . PHE A 1 214 ? 14.32 31.562 21.234 1 85.38 214 PHE A N 1
ATOM 1662 C CA . PHE A 1 214 ? 14.211 32.188 22.531 1 85.38 214 PHE A CA 1
ATOM 1663 C C . PHE A 1 214 ? 14.688 31.266 23.641 1 85.38 214 PHE A C 1
ATOM 1665 O O . PHE A 1 214 ? 15.391 31.672 24.562 1 85.38 214 PHE A O 1
ATOM 1672 N N . ALA A 1 215 ? 14.32 30.031 23.547 1 85.81 215 ALA A N 1
ATOM 1673 C CA . ALA A 1 215 ? 14.727 29.047 24.531 1 85.81 215 ALA A CA 1
ATOM 1674 C C . ALA A 1 215 ? 16.234 28.844 24.516 1 85.81 215 ALA A C 1
ATOM 1676 O O . ALA A 1 215 ? 16.859 28.688 25.578 1 85.81 215 ALA A O 1
ATOM 1677 N N . LYS A 1 216 ? 16.812 28.891 23.344 1 85.44 216 LYS A N 1
ATOM 1678 C CA . LYS A 1 216 ? 18.25 28.781 23.203 1 85.44 216 LYS A CA 1
ATOM 1679 C C . LYS A 1 216 ? 18.953 30 23.812 1 85.44 216 LYS A C 1
ATOM 1681 O O . LYS A 1 216 ? 19.984 29.859 24.484 1 85.44 216 LYS A O 1
ATOM 1686 N N . ALA A 1 217 ? 18.328 31.109 23.641 1 88.25 217 ALA A N 1
ATOM 1687 C CA . ALA A 1 217 ? 18.891 32.344 24.156 1 88.25 217 ALA A CA 1
ATOM 1688 C C . ALA A 1 217 ? 18.859 32.375 25.688 1 88.25 217 ALA A C 1
ATOM 1690 O O . ALA A 1 217 ? 19.703 33 26.328 1 88.25 217 ALA A O 1
ATOM 1691 N N . LYS A 1 218 ? 17.906 31.656 26.234 1 90.25 218 LYS A N 1
ATOM 1692 C CA . LYS A 1 218 ? 17.781 31.578 27.688 1 90.25 218 LYS A CA 1
ATOM 1693 C C . LYS A 1 218 ? 18.781 30.594 28.281 1 90.25 218 LYS A C 1
ATOM 1695 O O . LYS A 1 218 ? 18.891 30.469 29.5 1 90.25 218 LYS A O 1
ATOM 1700 N N . GLY A 1 219 ? 19.469 29.875 27.422 1 85.88 219 GLY A N 1
ATOM 1701 C CA . GLY A 1 219 ? 20.531 29 27.875 1 85.88 219 GLY A CA 1
ATOM 1702 C C . GLY A 1 219 ? 20.062 27.578 28.141 1 85.88 219 GLY A C 1
ATOM 1703 O O . GLY A 1 219 ? 20.75 26.812 28.828 1 85.88 219 GLY A O 1
ATOM 1704 N N . LEU A 1 220 ? 18.891 27.234 27.781 1 85.56 220 LEU A N 1
ATOM 1705 C CA . LEU A 1 220 ? 18.422 25.875 27.984 1 85.56 220 LEU A CA 1
ATOM 1706 C C . LEU A 1 220 ? 19.266 24.891 27.188 1 85.56 220 LEU A C 1
ATOM 1708 O O . LEU A 1 220 ? 19.656 25.172 26.047 1 85.56 220 LEU A O 1
ATOM 1712 N N . PRO A 1 221 ? 19.547 23.812 27.859 1 87.19 221 PRO A N 1
ATOM 1713 C CA . PRO A 1 221 ? 20.297 22.797 27.109 1 87.19 221 PRO A CA 1
ATOM 1714 C C . PRO A 1 221 ? 19.516 22.234 25.938 1 87.19 221 PRO A C 1
ATOM 1716 O O . PRO A 1 221 ? 18.297 22.172 25.984 1 87.19 221 PRO A O 1
ATOM 1719 N N . VAL A 1 222 ? 20.234 21.75 24.891 1 80.56 222 VAL A N 1
ATOM 1720 C CA . VAL A 1 222 ? 19.688 21.297 23.625 1 80.56 222 VAL A CA 1
ATOM 1721 C C . VAL A 1 222 ? 18.719 20.141 23.859 1 80.56 222 VAL A C 1
ATOM 1723 O O . VAL A 1 222 ? 17.656 20.078 23.234 1 80.56 222 VAL A O 1
ATOM 1726 N N . TRP A 1 223 ? 19.078 19.312 24.75 1 83.31 223 TRP A N 1
ATOM 1727 C CA . TRP A 1 223 ? 18.25 18.125 24.969 1 83.31 223 TRP A CA 1
ATOM 1728 C C . TRP A 1 223 ? 16.906 18.531 25.578 1 83.31 223 TRP A C 1
ATOM 1730 O O . TRP A 1 223 ? 15.875 17.891 25.297 1 83.31 223 TRP A O 1
ATOM 1740 N N . LYS A 1 224 ? 16.844 19.578 26.391 1 84.31 224 LYS A N 1
ATOM 1741 C CA . LYS A 1 224 ? 15.594 20.062 26.969 1 84.31 224 LYS A CA 1
ATOM 1742 C C . LYS A 1 224 ? 14.734 20.766 25.922 1 84.31 224 LYS A C 1
ATOM 1744 O O . LYS A 1 224 ? 13.508 20.641 25.938 1 84.31 224 LYS A O 1
ATOM 1749 N N . ILE A 1 225 ? 15.469 21.469 25.062 1 83.56 225 ILE A N 1
ATOM 1750 C CA . ILE A 1 225 ? 14.773 22.156 24 1 83.56 225 ILE A CA 1
ATOM 1751 C C . ILE A 1 225 ? 14.109 21.141 23.062 1 83.56 225 ILE A C 1
ATOM 1753 O O . ILE A 1 225 ? 12.938 21.297 22.703 1 83.56 225 ILE A O 1
ATOM 1757 N N . ILE A 1 226 ? 14.812 20.094 22.828 1 80.62 226 ILE A N 1
ATOM 1758 C CA . ILE A 1 226 ? 14.336 19.062 21.891 1 80.62 226 ILE A CA 1
ATOM 1759 C C . ILE A 1 226 ? 13.188 18.281 22.547 1 80.62 226 ILE A C 1
ATOM 1761 O O . ILE A 1 226 ? 12.117 18.141 21.953 1 80.62 226 ILE A O 1
ATOM 1765 N N . SER A 1 227 ? 13.375 17.781 23.703 1 80.38 227 SER A N 1
ATOM 1766 C CA . SER A 1 227 ? 12.438 16.859 24.344 1 80.38 227 SER A CA 1
ATOM 1767 C C . SER A 1 227 ? 11.188 17.594 24.828 1 80.38 227 SER A C 1
ATOM 1769 O O . SER A 1 227 ? 10.078 17.078 24.719 1 80.38 227 SER A O 1
ATOM 1771 N N . ARG A 1 228 ? 11.305 18.828 25.219 1 76.69 228 ARG A N 1
ATOM 1772 C CA . ARG A 1 228 ? 10.188 19.516 25.875 1 76.69 228 ARG A CA 1
ATOM 1773 C C . ARG A 1 228 ? 9.492 20.469 24.922 1 76.69 228 ARG A C 1
ATOM 1775 O O . ARG A 1 228 ? 8.273 20.641 24.984 1 76.69 228 ARG A O 1
ATOM 1782 N N . HIS A 1 229 ? 10.273 21.031 24.078 1 75.94 229 HIS A N 1
ATOM 1783 C CA . HIS A 1 229 ? 9.68 22.094 23.297 1 75.94 229 HIS A CA 1
ATOM 1784 C C . HIS A 1 229 ? 9.5 21.672 21.844 1 75.94 229 HIS A C 1
ATOM 1786 O O . HIS A 1 229 ? 8.453 21.922 21.234 1 75.94 229 HIS A O 1
ATOM 1792 N N . ALA A 1 230 ? 10.43 21.031 21.328 1 80.06 230 ALA A N 1
ATOM 1793 C CA . ALA A 1 230 ? 10.414 20.766 19.891 1 80.06 230 ALA A CA 1
ATOM 1794 C C . ALA A 1 230 ? 9.617 19.5 19.578 1 80.06 230 ALA A C 1
ATOM 1796 O O . ALA A 1 230 ? 8.781 19.5 18.672 1 80.06 230 ALA A O 1
ATOM 1797 N N . LEU A 1 231 ? 9.789 18.516 20.359 1 82 231 LEU A N 1
ATOM 1798 C CA . LEU A 1 231 ? 9.227 17.203 20.047 1 82 231 LEU A CA 1
ATOM 1799 C C . LEU A 1 231 ? 7.703 17.234 20.141 1 82 231 LEU A C 1
ATOM 1801 O O . LEU A 1 231 ? 7.004 16.672 19.297 1 82 231 LEU A O 1
ATOM 1805 N N . LYS A 1 232 ? 7.223 17.922 21.109 1 77.94 232 LYS A N 1
ATOM 1806 C CA . LYS A 1 232 ? 5.777 17.969 21.328 1 77.94 232 LYS A CA 1
ATOM 1807 C C . LYS A 1 232 ? 5.062 18.562 20.125 1 77.94 232 LYS A C 1
ATOM 1809 O O . LYS A 1 232 ? 4.055 18.016 19.656 1 77.94 232 LYS A O 1
ATOM 1814 N N . ASN A 1 233 ? 5.605 19.609 19.609 1 76 233 ASN A N 1
ATOM 1815 C CA . ASN A 1 233 ? 4.98 20.266 18.469 1 76 233 ASN A CA 1
ATOM 1816 C C . ASN A 1 233 ? 5.301 19.562 17.156 1 76 233 ASN A C 1
ATOM 1818 O O . ASN A 1 233 ? 4.469 19.516 16.25 1 76 233 ASN A O 1
ATOM 1822 N N . ALA A 1 234 ? 6.441 19 17.156 1 82.56 234 ALA A N 1
ATOM 1823 C CA . ALA A 1 234 ? 6.883 18.344 15.93 1 82.56 234 ALA A CA 1
ATOM 1824 C C . ALA A 1 234 ? 6.191 16.984 15.766 1 82.56 234 ALA A C 1
ATOM 1826 O O . ALA A 1 234 ? 6.121 16.453 14.656 1 82.56 234 ALA A O 1
ATOM 1827 N N . MET A 1 235 ? 5.555 16.5 16.781 1 84 235 MET A N 1
ATOM 1828 C CA . MET A 1 235 ? 5.062 15.133 16.766 1 84 235 MET A CA 1
ATOM 1829 C C . MET A 1 235 ? 3.648 15.07 16.188 1 84 235 MET A C 1
ATOM 1831 O O . MET A 1 235 ? 3.174 14 15.805 1 84 235 MET A O 1
ATOM 1835 N N . LEU A 1 236 ? 3.02 16.188 16.016 1 75.31 236 LEU A N 1
ATOM 1836 C CA . LEU A 1 236 ? 1.629 16.172 15.578 1 75.31 236 LEU A CA 1
ATOM 1837 C C . LEU A 1 236 ? 1.508 15.586 14.18 1 75.31 236 LEU A C 1
ATOM 1839 O O . LEU A 1 236 ? 0.764 14.625 13.969 1 75.31 236 LEU A O 1
ATOM 1843 N N . PRO A 1 237 ? 2.305 16.094 13.195 1 75.69 237 PRO A N 1
ATOM 1844 C CA . PRO A 1 237 ? 2.242 15.469 11.875 1 75.69 237 PRO A CA 1
ATOM 1845 C C . PRO A 1 237 ? 2.723 14.016 11.875 1 75.69 237 PRO A C 1
ATOM 1847 O O . PRO A 1 237 ? 2.24 13.203 11.086 1 75.69 237 PRO A O 1
ATOM 1850 N N . VAL A 1 238 ? 3.619 13.781 12.836 1 85.19 238 VAL A N 1
ATOM 1851 C CA . VAL A 1 238 ? 4.203 12.445 12.914 1 85.19 238 VAL A CA 1
ATOM 1852 C C . VAL A 1 238 ? 3.146 11.445 13.367 1 85.19 238 VAL A C 1
ATOM 1854 O O . VAL A 1 238 ? 3.041 10.352 12.812 1 85.19 238 VAL A O 1
ATOM 1857 N N . ILE A 1 239 ? 2.367 11.844 14.266 1 80.81 239 ILE A N 1
ATOM 1858 C CA . ILE A 1 239 ? 1.309 10.984 14.789 1 80.81 239 ILE A CA 1
ATOM 1859 C C . ILE A 1 239 ? 0.282 10.711 13.688 1 80.81 239 ILE A C 1
ATOM 1861 O O . ILE A 1 239 ? -0.217 9.586 13.57 1 80.81 239 ILE A O 1
ATOM 1865 N N . THR A 1 240 ? 0.027 11.68 12.891 1 73.88 240 THR A N 1
ATOM 1866 C CA . THR A 1 240 ? -0.908 11.523 11.781 1 73.88 240 THR A CA 1
ATOM 1867 C C . THR A 1 240 ? -0.393 10.492 10.781 1 73.88 240 THR A C 1
ATOM 1869 O O . THR A 1 240 ? -1.137 9.602 10.359 1 73.88 240 THR A O 1
ATOM 1872 N N . VAL A 1 241 ? 0.814 10.602 10.492 1 80.38 241 VAL A N 1
ATOM 1873 C CA . VAL A 1 241 ? 1.402 9.695 9.523 1 80.38 241 VAL A CA 1
ATOM 1874 C C . VAL A 1 241 ? 1.45 8.281 10.094 1 80.38 241 VAL A C 1
ATOM 1876 O O . VAL A 1 241 ? 1.214 7.301 9.383 1 80.38 241 VAL A O 1
ATOM 1879 N N . ILE A 1 242 ? 1.766 8.18 11.367 1 84.69 242 ILE A N 1
ATOM 1880 C CA . ILE A 1 242 ? 1.79 6.875 12.031 1 84.69 242 ILE A CA 1
ATOM 1881 C C . ILE A 1 242 ? 0.408 6.23 11.953 1 84.69 242 ILE A C 1
ATOM 1883 O O . ILE A 1 242 ? 0.289 5.035 11.672 1 84.69 242 ILE A O 1
ATOM 1887 N N . GLY A 1 243 ? -0.542 6.961 12.148 1 76.56 243 GLY A N 1
ATOM 1888 C CA . GLY A 1 243 ? -1.906 6.465 12.031 1 76.56 243 GLY A CA 1
ATOM 1889 C C . GLY A 1 243 ? -2.234 5.941 10.648 1 76.56 243 GLY A C 1
ATOM 1890 O O . GLY A 1 243 ? -2.818 4.863 10.508 1 76.56 243 GLY A O 1
ATOM 1891 N N . PHE A 1 244 ? -1.795 6.66 9.633 1 71.62 244 PHE A N 1
ATOM 1892 C CA . PHE A 1 244 ? -2.045 6.258 8.258 1 71.62 244 PHE A CA 1
ATOM 1893 C C . PHE A 1 244 ? -1.271 4.988 7.914 1 71.62 244 PHE A C 1
ATOM 1895 O O . PHE A 1 244 ? -1.755 4.145 7.16 1 71.62 244 PHE A O 1
ATOM 1902 N N . GLN A 1 245 ? -0.125 4.875 8.484 1 82 245 GLN A N 1
ATOM 1903 C CA . GLN A 1 245 ? 0.73 3.736 8.172 1 82 245 GLN A CA 1
ATOM 1904 C C . GLN A 1 245 ? 0.174 2.449 8.766 1 82 245 GLN A C 1
ATOM 1906 O O . GLN A 1 245 ? 0.376 1.364 8.219 1 82 245 GLN A O 1
ATOM 1911 N N . MET A 1 246 ? -0.544 2.559 9.82 1 77.31 246 MET A N 1
ATOM 1912 C CA . MET A 1 246 ? -1.109 1.366 10.445 1 77.31 246 MET A CA 1
ATOM 1913 C C . MET A 1 246 ? -2.062 0.651 9.492 1 77.31 246 MET A C 1
ATOM 1915 O O . MET A 1 246 ? -2.047 -0.578 9.398 1 77.31 246 MET A O 1
ATOM 1919 N N . GLY A 1 247 ? -2.838 1.349 8.828 1 71.38 247 GLY A N 1
ATOM 1920 C CA . GLY A 1 247 ? -3.719 0.761 7.828 1 71.38 247 GLY A CA 1
ATOM 1921 C C . GLY A 1 247 ? -2.973 0.153 6.656 1 71.38 247 GLY A C 1
ATOM 1922 O O . GLY A 1 247 ? -3.322 -0.932 6.188 1 71.38 247 GLY A O 1
ATOM 1923 N N . SER A 1 248 ? -1.951 0.751 6.234 1 73.5 248 SER A N 1
ATOM 1924 C CA . SER A 1 248 ? -1.188 0.303 5.074 1 73.5 248 SER A CA 1
ATOM 1925 C C . SER A 1 248 ? -0.426 -0.983 5.379 1 73.5 248 SER A C 1
ATOM 1927 O O . SER A 1 248 ? -0.219 -1.812 4.488 1 73.5 248 SER A O 1
ATOM 1929 N N . LEU A 1 249 ? -0.017 -1.122 6.602 1 81.62 249 LEU A N 1
ATOM 1930 C CA . LEU A 1 249 ? 0.746 -2.301 6.996 1 81.62 249 LEU A CA 1
ATOM 1931 C C . LEU A 1 249 ? -0.095 -3.566 6.852 1 81.62 249 LEU A C 1
ATOM 1933 O O . LEU A 1 249 ? 0.415 -4.609 6.441 1 81.62 249 LEU A O 1
ATOM 1937 N N . LEU A 1 250 ? -1.362 -3.406 7.105 1 77.38 250 LEU A N 1
ATOM 1938 C CA . LEU A 1 250 ? -2.229 -4.574 7 1 77.38 250 LEU A CA 1
ATOM 1939 C C . LEU A 1 250 ? -2.375 -5.016 5.547 1 77.38 250 LEU A C 1
ATOM 1941 O O . LEU A 1 250 ? -2.416 -6.215 5.262 1 77.38 250 LEU A O 1
ATOM 1945 N N . GLY A 1 251 ? -2.406 -4.102 4.664 1 72.19 251 GLY A N 1
ATOM 1946 C CA . GLY A 1 251 ? -2.455 -4.434 3.248 1 72.19 251 GLY A CA 1
ATOM 1947 C C . GLY A 1 251 ? -1.215 -5.16 2.762 1 72.19 251 GLY A C 1
ATOM 1948 O O . GLY A 1 251 ? -1.311 -6.105 1.979 1 72.19 251 GLY A O 1
ATOM 1949 N N . GLY A 1 252 ? -0.043 -4.746 3.273 1 74.88 252 GLY A N 1
ATOM 1950 C CA . GLY A 1 252 ? 1.219 -5.352 2.881 1 74.88 252 GLY A CA 1
ATOM 1951 C C . GLY A 1 252 ? 1.503 -6.656 3.604 1 74.88 252 GLY A C 1
ATOM 1952 O O . GLY A 1 252 ? 2.336 -7.449 3.16 1 74.88 252 GLY A O 1
ATOM 1953 N N . ALA A 1 253 ? 0.751 -6.883 4.598 1 87.31 253 ALA A N 1
ATOM 1954 C CA . ALA A 1 253 ? 1.01 -8.055 5.434 1 87.31 253 ALA A CA 1
ATOM 1955 C C . ALA A 1 253 ? 0.736 -9.344 4.664 1 87.31 253 ALA A C 1
ATOM 1957 O O . ALA A 1 253 ? 1.412 -10.352 4.875 1 87.31 253 ALA A O 1
ATOM 1958 N N . VAL A 1 254 ? -0.142 -9.297 3.768 1 85.38 254 VAL A N 1
ATOM 1959 C CA . VAL A 1 254 ? -0.541 -10.5 3.045 1 85.38 254 VAL A CA 1
ATOM 1960 C C . VAL A 1 254 ? 0.651 -11.055 2.27 1 85.38 254 VAL A C 1
ATOM 1962 O O . VAL A 1 254 ? 0.969 -12.242 2.377 1 85.38 254 VAL A O 1
ATOM 1965 N N . VAL A 1 255 ? 1.399 -10.203 1.598 1 82.38 255 VAL A N 1
ATOM 1966 C CA . VAL A 1 255 ? 2.52 -10.617 0.761 1 82.38 255 VAL A CA 1
ATOM 1967 C C . VAL A 1 255 ? 3.688 -11.055 1.641 1 82.38 255 VAL A C 1
ATOM 1969 O O . VAL A 1 255 ? 4.316 -12.086 1.381 1 82.38 255 VAL A O 1
ATOM 1972 N N . ILE A 1 256 ? 3.873 -10.352 2.689 1 90.81 256 ILE A N 1
ATOM 1973 C CA . ILE A 1 256 ? 4.992 -10.641 3.582 1 90.81 256 ILE A CA 1
ATOM 1974 C C . ILE A 1 256 ? 4.746 -11.953 4.312 1 90.81 256 ILE A C 1
ATOM 1976 O O . ILE A 1 256 ? 5.668 -12.766 4.473 1 90.81 256 ILE A O 1
ATOM 1980 N N . GLU A 1 257 ? 3.502 -12.188 4.73 1 93.44 257 GLU A N 1
ATOM 1981 C CA . GLU A 1 257 ? 3.168 -13.453 5.379 1 93.44 257 GLU A CA 1
ATOM 1982 C C . GLU A 1 257 ? 3.426 -14.633 4.449 1 93.44 257 GLU A C 1
ATOM 1984 O O . GLU A 1 257 ? 3.943 -15.664 4.879 1 93.44 257 GLU A O 1
ATOM 1989 N N . LYS A 1 258 ? 3.137 -14.438 3.207 1 87.5 258 LYS A N 1
ATOM 1990 C CA . LYS A 1 258 ? 3.332 -15.523 2.248 1 87.5 258 LYS A CA 1
ATOM 1991 C C . LYS A 1 258 ? 4.816 -15.773 1.993 1 87.5 258 LYS A C 1
ATOM 1993 O O . LYS A 1 258 ? 5.266 -16.922 1.984 1 87.5 258 LYS A O 1
ATOM 1998 N N . ILE A 1 259 ? 5.602 -14.734 1.893 1 86.69 259 ILE A N 1
ATOM 1999 C CA . ILE A 1 259 ? 7.016 -14.852 1.561 1 86.69 259 ILE A CA 1
ATOM 2000 C C . ILE A 1 259 ? 7.762 -15.523 2.711 1 86.69 259 ILE A C 1
ATOM 2002 O O . ILE A 1 259 ? 8.609 -16.391 2.488 1 86.69 259 ILE A O 1
ATOM 2006 N N . PHE A 1 260 ? 7.379 -15.203 3.916 1 92.88 260 PHE A N 1
ATOM 2007 C CA . PHE A 1 260 ? 8.094 -15.703 5.082 1 92.88 260 PHE A CA 1
ATOM 2008 C C . PHE A 1 260 ? 7.375 -16.906 5.688 1 92.88 260 PHE A C 1
ATOM 2010 O O . PHE A 1 260 ? 7.727 -17.359 6.777 1 92.88 260 PHE A O 1
ATOM 2017 N N . ALA A 1 261 ? 6.324 -17.391 4.98 1 92.44 261 ALA A N 1
ATOM 2018 C CA . ALA A 1 261 ? 5.508 -18.5 5.473 1 92.44 261 ALA A CA 1
ATOM 2019 C C . ALA A 1 261 ? 5.012 -18.234 6.891 1 92.44 261 ALA A C 1
ATOM 2021 O O . ALA A 1 261 ? 5.059 -19.109 7.754 1 92.44 261 ALA A O 1
ATOM 2022 N N . TRP A 1 262 ? 4.699 -17 7.09 1 94.06 262 TRP A N 1
ATOM 2023 C CA . TRP A 1 262 ? 4.117 -16.578 8.359 1 94.06 262 TRP A CA 1
ATOM 2024 C C . TRP A 1 262 ? 2.656 -17 8.453 1 94.06 262 TRP A C 1
ATOM 2026 O O . TRP A 1 262 ? 1.867 -16.75 7.539 1 94.06 262 TRP A O 1
ATOM 2036 N N . PRO A 1 263 ? 2.316 -17.688 9.492 1 96.12 263 PRO A N 1
ATOM 2037 C CA . PRO A 1 263 ? 0.97 -18.266 9.547 1 96.12 263 PRO A CA 1
ATOM 2038 C C . PRO A 1 263 ? -0.087 -17.25 9.977 1 96.12 263 PRO A C 1
ATOM 2040 O O . PRO A 1 263 ? -0.768 -17.453 10.992 1 96.12 263 PRO A O 1
ATOM 2043 N N . GLY A 1 264 ? -0.274 -16.281 9.18 1 96.38 264 GLY A N 1
ATOM 2044 C CA . GLY A 1 264 ? -1.247 -15.242 9.461 1 96.38 264 GLY A CA 1
ATOM 2045 C C . GLY A 1 264 ? -2.49 -15.336 8.594 1 96.38 264 GLY A C 1
ATOM 2046 O O . GLY A 1 264 ? -2.66 -16.297 7.844 1 96.38 264 GLY A O 1
ATOM 2047 N N . ILE A 1 265 ? -3.334 -14.406 8.75 1 96 265 ILE A N 1
ATOM 2048 C CA . ILE A 1 265 ? -4.598 -14.328 8.023 1 96 265 ILE A CA 1
ATOM 2049 C C . ILE A 1 265 ? -4.328 -14.078 6.539 1 96 265 ILE A C 1
ATOM 2051 O O . ILE A 1 265 ? -5.035 -14.602 5.676 1 96 265 ILE A O 1
ATOM 2055 N N . GLY A 1 266 ? -3.354 -13.312 6.309 1 92.19 266 GLY A N 1
ATOM 2056 C CA . GLY A 1 266 ? -3.01 -13.016 4.926 1 92.19 266 GLY A CA 1
ATOM 2057 C C . GLY A 1 266 ? -2.572 -14.242 4.145 1 92.19 266 GLY A C 1
ATOM 2058 O O . GLY A 1 266 ? -3.025 -14.469 3.021 1 92.19 266 GLY A O 1
ATOM 2059 N N . SER A 1 267 ? -1.7 -15.016 4.703 1 92.5 267 SER A N 1
ATOM 2060 C CA . SER A 1 267 ? -1.259 -16.234 4.043 1 92.5 267 SER A CA 1
ATOM 2061 C C . SER A 1 267 ? -2.41 -17.219 3.881 1 92.5 267 SER A C 1
ATOM 2063 O O . SER A 1 267 ? -2.504 -17.922 2.865 1 92.5 267 SER A O 1
ATOM 2065 N N . LEU A 1 268 ? -3.254 -17.234 4.855 1 94.25 268 LEU A N 1
ATOM 2066 C CA . LEU A 1 268 ? -4.43 -18.094 4.781 1 94.25 268 LEU A CA 1
ATOM 2067 C C . LEU A 1 268 ? -5.355 -17.656 3.65 1 94.25 268 LEU A C 1
ATOM 2069 O O . LEU A 1 268 ? -5.949 -18.484 2.967 1 94.25 268 LEU A O 1
ATOM 2073 N N . LEU A 1 269 ? -5.477 -16.422 3.484 1 91.88 269 LEU A N 1
ATOM 2074 C CA . LEU A 1 269 ? -6.297 -15.875 2.41 1 91.88 269 LEU A CA 1
ATOM 2075 C C . LEU A 1 269 ? -5.777 -16.312 1.048 1 91.88 269 LEU A C 1
ATOM 2077 O O . LEU A 1 269 ? -6.543 -16.812 0.214 1 91.88 269 LEU A O 1
ATOM 2081 N N . VAL A 1 270 ? -4.484 -16.203 0.859 1 85.19 270 VAL A N 1
ATOM 2082 C CA . VAL A 1 270 ? -3.881 -16.562 -0.421 1 85.19 270 VAL A CA 1
ATOM 2083 C C . VAL A 1 270 ? -4.059 -18.062 -0.682 1 85.19 270 VAL A C 1
ATOM 2085 O O . VAL A 1 270 ? -4.422 -18.469 -1.789 1 85.19 270 VAL A O 1
ATOM 2088 N N . ASP A 1 271 ? -3.869 -18.828 0.331 1 88.06 271 ASP A N 1
ATOM 2089 C CA . ASP A 1 271 ? -4.055 -20.266 0.205 1 88.06 271 ASP A CA 1
ATOM 2090 C C . ASP A 1 271 ? -5.508 -20.609 -0.11 1 88.06 271 ASP A C 1
ATOM 2092 O O . ASP A 1 271 ? -5.781 -21.5 -0.918 1 88.06 271 ASP A O 1
ATOM 2096 N N . SER A 1 272 ? -6.348 -19.906 0.509 1 89.5 272 SER A N 1
ATOM 2097 C CA . SER A 1 272 ? -7.773 -20.172 0.341 1 89.5 272 SER A CA 1
ATOM 2098 C C . SER A 1 272 ? -8.25 -19.781 -1.055 1 89.5 272 SER A C 1
ATOM 2100 O O . SER A 1 272 ? -9.109 -20.438 -1.635 1 89.5 272 SER A O 1
ATOM 2102 N N . ILE A 1 273 ? -7.77 -18.734 -1.532 1 79.69 273 ILE A N 1
ATOM 2103 C CA . ILE A 1 273 ? -8.102 -18.312 -2.887 1 79.69 273 ILE A CA 1
ATOM 2104 C C . ILE A 1 273 ? -7.629 -19.359 -3.889 1 79.69 273 ILE A C 1
ATOM 2106 O O . ILE A 1 273 ? -8.375 -19.75 -4.785 1 79.69 273 ILE A O 1
ATOM 2110 N N . SER A 1 274 ? -6.402 -19.828 -3.684 1 76.38 274 SER A N 1
ATOM 2111 C CA . SER A 1 274 ? -5.816 -20.828 -4.574 1 76.38 274 SER A CA 1
ATOM 2112 C C . SER A 1 274 ? -6.594 -22.141 -4.531 1 76.38 274 SER A C 1
ATOM 2114 O O . SER A 1 274 ? -6.75 -22.812 -5.551 1 76.38 274 SER A O 1
ATOM 2116 N N . ALA A 1 275 ? -7.176 -22.438 -3.385 1 81.31 275 ALA A N 1
ATOM 2117 C CA . ALA A 1 275 ? -7.891 -23.703 -3.18 1 81.31 275 ALA A CA 1
ATOM 2118 C C . ALA A 1 275 ? -9.383 -23.531 -3.443 1 81.31 275 ALA A C 1
ATOM 2120 O O . ALA A 1 275 ? -10.156 -24.484 -3.295 1 81.31 275 ALA A O 1
ATOM 2121 N N . ARG A 1 276 ? -9.773 -22.312 -3.74 1 79.94 276 ARG A N 1
ATOM 2122 C CA . ARG A 1 276 ? -11.172 -21.984 -3.98 1 79.94 276 ARG A CA 1
ATOM 2123 C C . ARG A 1 276 ? -12.039 -22.344 -2.777 1 79.94 276 ARG A C 1
ATOM 2125 O O . ARG A 1 276 ? -13.125 -22.891 -2.932 1 79.94 276 ARG A O 1
ATOM 2132 N N . ASP A 1 277 ? -11.484 -22.25 -1.628 1 85.81 277 ASP A N 1
ATOM 2133 C CA . ASP A 1 277 ? -12.203 -22.391 -0.366 1 85.81 277 ASP A CA 1
ATOM 2134 C C . ASP A 1 277 ? -13 -21.125 -0.037 1 85.81 277 ASP A C 1
ATOM 2136 O O . ASP A 1 277 ? -12.57 -20.312 0.779 1 85.81 277 ASP A O 1
ATOM 2140 N N . LEU A 1 278 ? -14.148 -21.016 -0.504 1 82.81 278 LEU A N 1
ATOM 2141 C CA . LEU A 1 278 ? -14.914 -19.781 -0.553 1 82.81 278 LEU A CA 1
ATOM 2142 C C . LEU A 1 278 ? -15.281 -19.312 0.851 1 82.81 278 LEU A C 1
ATOM 2144 O O . LEU A 1 278 ? -15.102 -18.141 1.19 1 82.81 278 LEU A O 1
ATOM 2148 N N . PRO A 1 279 ? -15.734 -20.234 1.688 1 86.81 279 PRO A N 1
ATOM 2149 C CA . PRO A 1 279 ? -16.031 -19.766 3.041 1 86.81 279 PRO A CA 1
ATOM 2150 C C . PRO A 1 279 ? -14.812 -19.203 3.764 1 86.81 279 PRO A C 1
ATOM 2152 O O . PRO A 1 279 ? -14.922 -18.234 4.516 1 86.81 279 PRO A O 1
ATOM 2155 N N . MET A 1 280 ? -13.695 -19.812 3.484 1 90.81 280 MET A N 1
ATOM 2156 C CA . MET A 1 280 ? -12.477 -19.344 4.129 1 90.81 280 MET A CA 1
ATOM 2157 C C . MET A 1 280 ? -12.039 -18 3.568 1 90.81 280 MET A C 1
ATOM 2159 O O . MET A 1 280 ? -11.555 -17.141 4.305 1 90.81 280 MET A O 1
ATOM 2163 N N . VAL A 1 281 ? -12.227 -17.828 2.279 1 87.81 281 VAL A N 1
ATOM 2164 C CA . VAL A 1 281 ? -11.914 -16.547 1.658 1 87.81 281 VAL A CA 1
ATOM 2165 C C . VAL A 1 281 ? -12.773 -15.445 2.281 1 87.81 281 VAL A C 1
ATOM 2167 O O . VAL A 1 281 ? -12.258 -14.391 2.668 1 87.81 281 VAL A O 1
ATOM 2170 N N . GLN A 1 282 ? -14.008 -15.75 2.428 1 87.12 282 GLN A N 1
ATOM 2171 C CA . GLN A 1 282 ? -14.938 -14.797 3.02 1 87.12 282 GLN A CA 1
ATOM 2172 C C . GLN A 1 282 ? -14.531 -14.445 4.449 1 87.12 282 GLN A C 1
ATOM 2174 O O . GLN A 1 282 ? -14.516 -13.273 4.824 1 87.12 282 GLN A O 1
ATOM 2179 N N . GLY A 1 283 ? -14.242 -15.438 5.145 1 92 283 GLY A N 1
ATOM 2180 C CA . GLY A 1 283 ? -13.82 -15.219 6.52 1 92 283 GLY A CA 1
ATOM 2181 C C . GLY A 1 283 ? -12.555 -14.398 6.629 1 92 283 GLY A C 1
ATOM 2182 O O . GLY A 1 283 ? -12.461 -13.492 7.461 1 92 283 GLY A O 1
ATOM 2183 N N . CYS A 1 284 ? -11.594 -14.672 5.809 1 92.75 284 CYS A N 1
ATOM 2184 C CA . CYS A 1 284 ? -10.32 -13.961 5.848 1 92.75 284 CYS A CA 1
ATOM 2185 C C . CYS A 1 284 ? -10.508 -12.492 5.484 1 92.75 284 CYS A C 1
ATOM 2187 O O . CYS A 1 284 ? -9.938 -11.609 6.133 1 92.75 284 CYS A O 1
ATOM 2189 N N . VAL A 1 285 ? -11.305 -12.234 4.539 1 89.19 285 VAL A N 1
ATOM 2190 C CA . VAL A 1 285 ? -11.555 -10.859 4.113 1 89.19 285 VAL A CA 1
ATOM 2191 C C . VAL A 1 285 ? -12.234 -10.086 5.246 1 89.19 285 VAL A C 1
ATOM 2193 O O . VAL A 1 285 ? -11.844 -8.961 5.559 1 89.19 285 VAL A O 1
ATOM 2196 N N . LEU A 1 286 ? -13.172 -10.703 5.836 1 90.44 286 LEU A N 1
ATOM 2197 C CA . LEU A 1 286 ? -13.883 -10.055 6.93 1 90.44 286 LEU A CA 1
ATOM 2198 C C . LEU A 1 286 ? -12.953 -9.797 8.109 1 90.44 286 LEU A C 1
ATOM 2200 O O . LEU A 1 286 ? -13.055 -8.758 8.773 1 90.44 286 LEU A O 1
ATOM 2204 N N . ALA A 1 287 ? -12.109 -10.727 8.336 1 92.25 287 ALA A N 1
ATOM 2205 C CA . ALA A 1 287 ? -11.133 -10.547 9.406 1 92.25 287 ALA A CA 1
ATOM 2206 C C . ALA A 1 287 ? -10.203 -9.375 9.109 1 92.25 287 ALA A C 1
ATOM 2208 O O . ALA A 1 287 ? -9.883 -8.586 10 1 92.25 287 ALA A O 1
ATOM 2209 N N . ILE A 1 288 ? -9.805 -9.289 7.914 1 90 288 ILE A N 1
ATOM 2210 C CA . ILE A 1 288 ? -8.914 -8.211 7.496 1 90 288 ILE A CA 1
ATOM 2211 C C . ILE A 1 288 ? -9.633 -6.867 7.625 1 90 288 ILE A C 1
ATOM 2213 O O . ILE A 1 288 ? -9.078 -5.906 8.164 1 90 288 ILE A O 1
ATOM 2217 N N . VAL A 1 289 ? -10.859 -6.82 7.16 1 89 289 VAL A N 1
ATOM 2218 C CA . VAL A 1 289 ? -11.664 -5.609 7.258 1 89 289 VAL A CA 1
ATOM 2219 C C . VAL A 1 289 ? -11.828 -5.219 8.727 1 89 289 VAL A C 1
ATOM 2221 O O . VAL A 1 289 ? -11.688 -4.043 9.078 1 89 289 VAL A O 1
ATOM 2224 N N . MET A 1 290 ? -12.102 -6.176 9.492 1 88.69 290 MET A N 1
ATOM 2225 C CA . MET A 1 290 ? -12.273 -5.926 10.922 1 88.69 290 MET A CA 1
ATOM 2226 C C . MET A 1 290 ? -10.992 -5.371 11.539 1 88.69 290 MET A C 1
ATOM 2228 O O . MET A 1 290 ? -11.039 -4.449 12.352 1 88.69 290 MET A O 1
ATOM 2232 N N . MET A 1 291 ? -9.922 -5.895 11.164 1 88.38 291 MET A N 1
ATOM 2233 C CA . MET A 1 291 ? -8.641 -5.418 11.688 1 88.38 291 MET A CA 1
ATOM 2234 C C . MET A 1 291 ? -8.383 -3.979 11.258 1 88.38 291 MET A C 1
ATOM 2236 O O . MET A 1 291 ? -7.945 -3.156 12.062 1 88.38 291 MET A O 1
ATOM 2240 N N . PHE A 1 292 ? -8.727 -3.711 10.047 1 84.75 292 PHE A N 1
ATOM 2241 C CA . PHE A 1 292 ? -8.57 -2.348 9.555 1 84.75 292 PHE A CA 1
ATOM 2242 C C . PHE A 1 292 ? -9.445 -1.381 10.336 1 84.75 292 PHE A C 1
ATOM 2244 O O . PHE A 1 292 ? -9.008 -0.287 10.695 1 84.75 292 PHE A O 1
ATOM 2251 N N . LEU A 1 293 ? -10.633 -1.783 10.594 1 86.25 293 LEU A N 1
ATOM 2252 C CA . LEU A 1 293 ? -11.578 -0.943 11.328 1 86.25 293 LEU A CA 1
ATOM 2253 C C . LEU A 1 293 ? -11.102 -0.701 12.75 1 86.25 293 LEU A C 1
ATOM 2255 O O . LEU A 1 293 ? -11.203 0.416 13.266 1 86.25 293 LEU A O 1
ATOM 2259 N N . LEU A 1 294 ? -10.578 -1.695 13.336 1 85.56 294 LEU A N 1
ATOM 2260 C CA . LEU A 1 294 ? -10.102 -1.574 14.711 1 85.56 294 LEU A CA 1
ATOM 2261 C C . LEU A 1 294 ? -8.883 -0.659 14.781 1 85.56 294 LEU A C 1
ATOM 2263 O O . LEU A 1 294 ? -8.773 0.17 15.688 1 85.56 294 LEU A O 1
ATOM 2267 N N . VAL A 1 295 ? -8.016 -0.81 13.859 1 82.12 295 VAL A N 1
ATOM 2268 C CA . VAL A 1 295 ? -6.82 0.031 13.82 1 82.12 295 VAL A CA 1
ATOM 2269 C C . VAL A 1 295 ? -7.223 1.488 13.602 1 82.12 295 VAL A C 1
ATOM 2271 O O . VAL A 1 295 ? -6.699 2.389 14.258 1 82.12 295 VAL A O 1
ATOM 2274 N N . HIS A 1 296 ? -8.148 1.639 12.703 1 75.88 296 HIS A N 1
ATOM 2275 C CA . HIS A 1 296 ? -8.602 2.996 12.43 1 75.88 296 HIS A CA 1
ATOM 2276 C C . HIS A 1 296 ? -9.289 3.598 13.656 1 75.88 296 HIS A C 1
ATOM 2278 O O . HIS A 1 296 ? -9.141 4.789 13.938 1 75.88 296 HIS A O 1
ATOM 2284 N N . PHE A 1 297 ? -10 2.822 14.266 1 79.38 297 PHE A N 1
ATOM 2285 C CA . PHE A 1 297 ? -10.672 3.262 15.484 1 79.38 297 PHE A CA 1
ATOM 2286 C C . PHE A 1 297 ? -9.664 3.668 16.547 1 79.38 297 PHE A C 1
ATOM 2288 O O . PHE A 1 297 ? -9.82 4.703 17.203 1 79.38 297 PHE A O 1
ATOM 2295 N N . PHE A 1 298 ? -8.641 2.943 16.641 1 76.5 298 PHE A N 1
ATOM 2296 C CA . PHE A 1 298 ? -7.605 3.225 17.625 1 76.5 298 PHE A CA 1
ATOM 2297 C C . PHE A 1 298 ? -6.844 4.492 17.266 1 76.5 298 PHE A C 1
ATOM 2299 O O . PHE A 1 298 ? -6.52 5.301 18.141 1 76.5 298 PHE A O 1
ATOM 2306 N N . VAL A 1 299 ? -6.574 4.652 16.062 1 72.75 299 VAL A N 1
ATOM 2307 C CA . VAL A 1 299 ? -5.859 5.836 15.586 1 72.75 299 VAL A CA 1
ATOM 2308 C C . VAL A 1 299 ? -6.703 7.082 15.828 1 72.75 299 VAL A C 1
ATOM 2310 O O . VAL A 1 299 ? -6.184 8.117 16.25 1 72.75 299 VAL A O 1
ATOM 2313 N N . ASP A 1 300 ? -7.973 6.973 15.539 1 71 300 ASP A N 1
ATOM 2314 C CA . ASP A 1 300 ? -8.875 8.094 15.781 1 71 300 ASP A CA 1
ATOM 2315 C C . ASP A 1 300 ? -8.922 8.453 17.266 1 71 300 ASP A C 1
ATOM 2317 O O . ASP A 1 300 ? -8.969 9.625 17.625 1 71 300 ASP A O 1
ATOM 2321 N N . MET A 1 301 ? -8.867 7.457 18.078 1 72.56 301 MET A N 1
ATOM 2322 C CA . MET A 1 301 ? -8.875 7.688 19.516 1 72.56 301 MET A CA 1
ATOM 2323 C C . MET A 1 301 ? -7.594 8.383 19.969 1 72.56 301 MET A C 1
ATOM 2325 O O . MET A 1 301 ? -7.625 9.25 20.844 1 72.56 301 MET A O 1
ATOM 2329 N N . LEU A 1 302 ? -6.512 8.039 19.344 1 69.56 302 LEU A N 1
ATOM 2330 C CA . LEU A 1 302 ? -5.223 8.633 19.672 1 69.56 302 LEU A CA 1
ATOM 2331 C C . LEU A 1 302 ? -5.164 10.086 19.219 1 69.56 302 LEU A C 1
ATOM 2333 O O . LEU A 1 302 ? -4.648 10.945 19.938 1 69.56 302 LEU A O 1
ATOM 2337 N N . TYR A 1 303 ? -5.695 10.32 18.109 1 62.88 303 TYR A N 1
ATOM 2338 C CA . TYR A 1 303 ? -5.703 11.68 17.578 1 62.88 303 TYR A CA 1
ATOM 2339 C C . TYR A 1 303 ? -6.547 12.594 18.453 1 62.88 303 TYR A C 1
ATOM 2341 O O . TYR A 1 303 ? -6.176 13.75 18.688 1 62.88 303 TYR A O 1
ATOM 2349 N N . THR A 1 304 ? -7.73 12.141 18.859 1 62.94 304 THR A N 1
ATOM 2350 C CA . THR A 1 304 ? -8.609 12.953 19.688 1 62.94 304 THR A CA 1
ATOM 2351 C C . THR A 1 304 ? -7.945 13.297 21.031 1 62.94 304 THR A C 1
ATOM 2353 O O . THR A 1 304 ? -8.148 14.383 21.578 1 62.94 304 THR A O 1
ATOM 2356 N N . HIS A 1 305 ? -7.102 12.422 21.375 1 62.53 305 HIS A N 1
ATOM 2357 C CA . HIS A 1 305 ? -6.441 12.664 22.656 1 62.53 305 HIS A CA 1
ATOM 2358 C C . HIS A 1 305 ? -5.227 13.562 22.484 1 62.53 305 HIS A C 1
ATOM 2360 O O . HIS A 1 305 ? -4.891 14.336 23.391 1 62.53 305 HIS A O 1
ATOM 2366 N N . LEU A 1 306 ? -4.598 13.5 21.438 1 60.22 306 LEU A N 1
ATOM 2367 C CA . LEU A 1 306 ? -3.342 14.219 21.25 1 60.22 306 LEU A CA 1
ATOM 2368 C C . LEU A 1 306 ? -3.592 15.609 20.672 1 60.22 306 LEU A C 1
ATOM 2370 O O . LEU A 1 306 ? -2.82 16.547 20.922 1 60.22 306 LEU A O 1
ATOM 2374 N N . ASP A 1 307 ? -4.469 15.688 19.719 1 54.62 307 ASP A N 1
ATOM 2375 C CA . ASP A 1 307 ? -4.766 17.016 19.203 1 54.62 307 ASP A CA 1
ATOM 2376 C C . ASP A 1 307 ? -6.016 17.594 19.875 1 54.62 307 ASP A C 1
ATOM 2378 O O . ASP A 1 307 ? -7.141 17.234 19.516 1 54.62 307 ASP A O 1
ATOM 2382 N N . PRO A 1 308 ? -5.836 18.281 21.016 1 48.38 308 PRO A N 1
ATOM 2383 C CA . PRO A 1 308 ? -6.953 18.859 21.75 1 48.38 308 PRO A CA 1
ATOM 2384 C C . PRO A 1 308 ? -7.852 19.734 20.875 1 48.38 308 PRO A C 1
ATOM 2386 O O . PRO A 1 308 ? -8.969 20.062 21.266 1 48.38 308 PRO A O 1
ATOM 2389 N N . ARG A 1 309 ? -7.297 20.188 19.75 1 48.41 309 ARG A N 1
ATOM 2390 C CA . ARG A 1 309 ? -8.117 21.078 18.938 1 48.41 309 ARG A CA 1
ATOM 2391 C C . ARG A 1 309 ? -9.219 20.297 18.234 1 48.41 309 ARG A C 1
ATOM 2393 O O . ARG A 1 309 ? -10.172 20.891 17.719 1 48.41 309 ARG A O 1
ATOM 2400 N N . ILE A 1 310 ? -8.969 19.016 17.953 1 48.44 310 ILE A N 1
ATOM 2401 C CA . ILE A 1 310 ? -9.945 18.188 17.25 1 48.44 310 ILE A CA 1
ATOM 2402 C C . ILE A 1 310 ? -11 17.688 18.234 1 48.44 310 ILE A C 1
ATOM 2404 O O . ILE A 1 310 ? -11.789 16.797 17.906 1 48.44 310 ILE A O 1
ATOM 2408 N N . ARG A 1 311 ? -10.938 17.984 19.469 1 40.66 311 ARG A N 1
ATOM 2409 C CA . ARG A 1 311 ? -11.898 17.5 20.469 1 40.66 311 ARG A CA 1
ATOM 2410 C C . ARG A 1 311 ? -13.305 17.469 19.875 1 40.66 311 ARG A C 1
ATOM 2412 O O . ARG A 1 311 ? -13.961 16.422 19.906 1 40.66 311 ARG A O 1
ATOM 2419 N N . TYR A 1 312 ? -14.273 18.469 20.281 1 37.91 312 TYR A N 1
ATOM 2420 C CA . TYR A 1 312 ? -15.664 18.453 20.719 1 37.91 312 TYR A CA 1
ATOM 2421 C C . TYR A 1 312 ? -16.609 18.406 19.516 1 37.91 312 TYR A C 1
ATOM 2423 O O . TYR A 1 312 ? -17.828 18.469 19.688 1 37.91 312 TYR A O 1
ATOM 2431 N N . GLY A 1 313 ? -16.297 18.75 18.141 1 32.75 313 GLY A N 1
ATOM 2432 C CA . GLY A 1 313 ? -17.625 18.922 17.578 1 32.75 313 GLY A CA 1
ATOM 2433 C C . GLY A 1 313 ? -18.297 17.609 17.234 1 32.75 313 GLY A C 1
ATOM 2434 O O . GLY A 1 313 ? -17.625 16.578 17.094 1 32.75 313 GLY A O 1
ATOM 2435 N N . MET B 1 1 ? 18.75 25.359 -7.984 1 60.41 1 MET B N 1
ATOM 2436 C CA . MET B 1 1 ? 19.516 24.484 -8.859 1 60.41 1 MET B CA 1
ATOM 2437 C C . MET B 1 1 ? 20.312 23.453 -8.039 1 60.41 1 MET B C 1
ATOM 2439 O O . MET B 1 1 ? 20.25 22.25 -8.312 1 60.41 1 MET B O 1
ATOM 2443 N N . LYS B 1 2 ? 20.875 23.969 -6.93 1 72.88 2 LYS B N 1
ATOM 2444 C CA . LYS B 1 2 ? 21.688 23.078 -6.102 1 72.88 2 LYS B CA 1
ATOM 2445 C C . LYS B 1 2 ? 20.812 22.016 -5.434 1 72.88 2 LYS B C 1
ATOM 2447 O O . LYS B 1 2 ? 21.219 20.859 -5.32 1 72.88 2 LYS B O 1
ATOM 2452 N N . TYR B 1 3 ? 19.578 22.438 -5.238 1 74.38 3 TYR B N 1
ATOM 2453 C CA . TYR B 1 3 ? 18.656 21.531 -4.57 1 74.38 3 TYR B CA 1
ATOM 2454 C C . TYR B 1 3 ? 18.234 20.391 -5.496 1 74.38 3 TYR B C 1
ATOM 2456 O O . TYR B 1 3 ? 18.266 19.219 -5.098 1 74.38 3 TYR B O 1
ATOM 2464 N N . PHE B 1 4 ? 18.109 20.734 -6.695 1 77.75 4 PHE B N 1
ATOM 2465 C CA . PHE B 1 4 ? 17.641 19.734 -7.66 1 77.75 4 PHE B CA 1
ATOM 2466 C C . PHE B 1 4 ? 18.766 18.781 -8.039 1 77.75 4 PHE B C 1
ATOM 2468 O O . PHE B 1 4 ? 18.531 17.594 -8.25 1 77.75 4 PHE B O 1
ATOM 2475 N N . LEU B 1 5 ? 19.984 19.344 -8.031 1 81.38 5 LEU B N 1
ATOM 2476 C CA . LEU B 1 5 ? 21.125 18.5 -8.352 1 81.38 5 LEU B CA 1
ATOM 2477 C C . LEU B 1 5 ? 21.406 17.5 -7.238 1 81.38 5 LEU B C 1
ATOM 2479 O O . LEU B 1 5 ? 21.734 16.344 -7.504 1 81.38 5 LEU B O 1
ATOM 2483 N N . LYS B 1 6 ? 21.203 18 -6.086 1 81.88 6 LYS B N 1
ATOM 2484 C CA . LYS B 1 6 ? 21.391 17.109 -4.941 1 81.88 6 LYS B CA 1
ATOM 2485 C C . LYS B 1 6 ? 20.344 16 -4.926 1 81.88 6 LYS B C 1
ATOM 2487 O O . LYS B 1 6 ? 20.656 14.844 -4.664 1 81.88 6 LYS B O 1
ATOM 2492 N N . ARG B 1 7 ? 19.234 16.375 -5.285 1 80.19 7 ARG B N 1
ATOM 2493 C CA . ARG B 1 7 ? 18.141 15.406 -5.312 1 80.19 7 ARG B CA 1
ATOM 2494 C C . ARG B 1 7 ? 18.344 14.391 -6.43 1 80.19 7 ARG B C 1
ATOM 2496 O O . ARG B 1 7 ? 18.094 13.203 -6.242 1 80.19 7 ARG B O 1
ATOM 2503 N N . ALA B 1 8 ? 18.766 14.906 -7.484 1 84.19 8 ALA B N 1
ATOM 2504 C CA . ALA B 1 8 ? 19.047 14.023 -8.617 1 84.19 8 ALA B CA 1
ATOM 2505 C C . ALA B 1 8 ? 20.156 13.047 -8.289 1 84.19 8 ALA B C 1
ATOM 2507 O O . ALA B 1 8 ? 20.125 11.883 -8.695 1 84.19 8 ALA B O 1
ATOM 2508 N N . ALA B 1 9 ? 21.094 13.484 -7.555 1 86.19 9 ALA B N 1
ATOM 2509 C CA . ALA B 1 9 ? 22.203 12.625 -7.148 1 86.19 9 ALA B CA 1
ATOM 2510 C C . ALA B 1 9 ? 21.719 11.531 -6.199 1 86.19 9 ALA B C 1
ATOM 2512 O O . ALA B 1 9 ? 22.141 10.375 -6.316 1 86.19 9 ALA B O 1
ATOM 2513 N N . PHE B 1 10 ? 20.844 11.906 -5.359 1 83.38 10 PHE B N 1
ATOM 2514 C CA . PHE B 1 10 ? 20.281 10.922 -4.434 1 83.38 10 PHE B CA 1
ATOM 2515 C C . PHE B 1 10 ? 19.484 9.867 -5.18 1 83.38 10 PHE B C 1
ATOM 2517 O O . PHE B 1 10 ? 19.516 8.688 -4.832 1 83.38 10 PHE B O 1
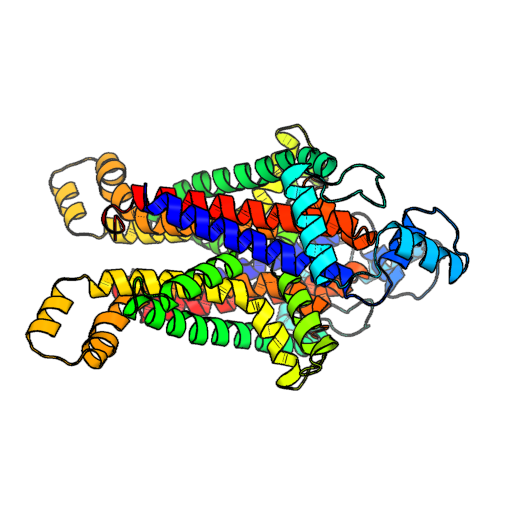ATOM 2524 N N . MET B 1 11 ? 18.812 10.281 -6.168 1 85.31 11 MET B N 1
ATOM 2525 C CA . MET B 1 11 ? 18.016 9.359 -6.969 1 85.31 11 MET B CA 1
ATOM 2526 C C . MET B 1 11 ? 18.906 8.398 -7.742 1 85.31 11 MET B C 1
ATOM 2528 O O . MET B 1 11 ? 18.625 7.203 -7.82 1 85.31 11 MET B O 1
ATOM 2532 N N . ALA B 1 12 ? 19.953 8.953 -8.273 1 86.69 12 ALA B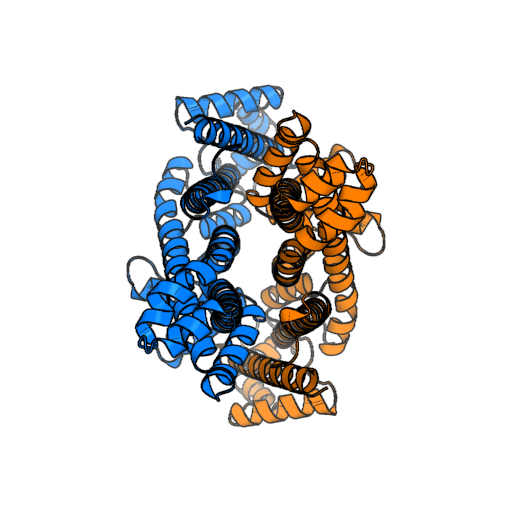 N 1
ATOM 2533 C CA . ALA B 1 12 ? 20.891 8.133 -9.023 1 86.69 12 ALA B CA 1
ATOM 2534 C C . ALA B 1 12 ? 21.547 7.086 -8.133 1 86.69 12 ALA B C 1
ATOM 2536 O O . ALA B 1 12 ? 21.703 5.93 -8.523 1 86.69 12 ALA B O 1
ATOM 2537 N N . LEU B 1 13 ? 21.875 7.465 -6.98 1 86.38 13 LEU B N 1
ATOM 2538 C CA . LEU B 1 13 ? 22.5 6.547 -6.035 1 86.38 13 LEU B CA 1
ATOM 2539 C C . LEU B 1 13 ? 21.531 5.457 -5.605 1 86.38 13 LEU B C 1
ATOM 2541 O O . LEU B 1 13 ? 21.906 4.293 -5.461 1 86.38 13 LEU B O 1
ATOM 2545 N N . THR B 1 14 ? 20.359 5.898 -5.449 1 84 14 THR B N 1
ATOM 2546 C CA . THR B 1 14 ? 19.328 4.938 -5.07 1 84 14 THR B CA 1
ATOM 2547 C C . THR B 1 14 ? 19.094 3.934 -6.191 1 84 14 THR B C 1
ATOM 2549 O O . THR B 1 14 ? 18.953 2.736 -5.938 1 84 14 THR B O 1
ATOM 2552 N N . LEU B 1 15 ? 19.031 4.41 -7.355 1 86.5 15 LEU B N 1
ATOM 2553 C CA . LEU B 1 15 ? 18.844 3.531 -8.508 1 86.5 15 LEU B CA 1
ATOM 2554 C C . LEU B 1 15 ? 20.016 2.561 -8.641 1 86.5 15 LEU B C 1
ATOM 2556 O O . LEU B 1 15 ? 19.828 1.386 -8.961 1 86.5 15 LEU B O 1
ATOM 2560 N N . PHE B 1 16 ? 21.141 3.064 -8.422 1 86.94 16 PHE B N 1
ATOM 2561 C CA . PHE B 1 16 ? 22.344 2.225 -8.477 1 86.94 16 PHE B CA 1
ATOM 2562 C C . PHE B 1 16 ? 22.266 1.12 -7.426 1 86.94 16 PHE B C 1
ATOM 2564 O O . PHE B 1 16 ? 22.578 -0.037 -7.711 1 86.94 16 PHE B O 1
ATOM 2571 N N . ALA B 1 17 ? 21.875 1.49 -6.289 1 84.06 17 ALA B N 1
ATOM 2572 C CA . ALA B 1 17 ? 21.734 0.512 -5.215 1 84.06 17 ALA B CA 1
ATOM 2573 C C . ALA B 1 17 ? 20.688 -0.537 -5.555 1 84.06 17 ALA B C 1
ATOM 2575 O O . ALA B 1 17 ? 20.875 -1.726 -5.281 1 84.06 17 ALA B O 1
ATOM 2576 N N . ALA B 1 18 ? 19.641 -0.103 -6.145 1 84.44 18 ALA B N 1
ATOM 2577 C CA . ALA B 1 18 ? 18.578 -1.019 -6.559 1 84.44 18 ALA B CA 1
ATOM 2578 C C . ALA B 1 18 ? 19.078 -1.979 -7.633 1 84.44 18 ALA B C 1
ATOM 2580 O O . ALA B 1 18 ? 18.734 -3.164 -7.621 1 84.44 18 ALA B O 1
ATOM 2581 N N . CYS B 1 19 ? 19.844 -1.471 -8.516 1 85.81 19 CYS B N 1
ATOM 2582 C CA . CYS B 1 19 ? 20.438 -2.299 -9.562 1 85.81 19 CYS B CA 1
ATOM 2583 C C . CYS B 1 19 ? 21.344 -3.365 -8.969 1 85.81 19 CYS B C 1
ATOM 2585 O O . CYS B 1 19 ? 21.266 -4.535 -9.344 1 85.81 19 CYS B O 1
ATOM 2587 N N . ALA B 1 20 ? 22.125 -2.92 -8.094 1 84.25 20 ALA B N 1
ATOM 2588 C CA . ALA B 1 20 ? 23.047 -3.842 -7.449 1 84.25 20 ALA B CA 1
ATOM 2589 C C . ALA B 1 20 ? 22.312 -4.938 -6.695 1 84.25 20 ALA B C 1
ATOM 2591 O O . ALA B 1 20 ? 22.594 -6.125 -6.871 1 84.25 20 ALA B O 1
ATOM 2592 N N . LEU B 1 21 ? 21.359 -4.543 -6.008 1 81.88 21 LEU B N 1
ATOM 2593 C CA . LEU B 1 21 ? 20.625 -5.5 -5.188 1 81.88 21 LEU B CA 1
ATOM 2594 C C . LEU B 1 21 ? 19.859 -6.48 -6.055 1 81.88 21 LEU B C 1
ATOM 2596 O O . LEU B 1 21 ? 19.828 -7.68 -5.773 1 81.88 21 LEU B O 1
ATOM 2600 N N . THR B 1 22 ? 19.266 -5.969 -7.07 1 80.69 22 THR B N 1
ATOM 2601 C CA . THR B 1 22 ? 18.484 -6.828 -7.965 1 80.69 22 THR B CA 1
ATOM 2602 C C . THR B 1 22 ? 19.406 -7.801 -8.703 1 80.69 22 THR B C 1
ATOM 2604 O O . THR B 1 22 ? 19.078 -8.977 -8.867 1 80.69 22 THR B O 1
ATOM 2607 N N . PHE B 1 23 ? 20.562 -7.32 -9.094 1 80.19 23 PHE B N 1
ATOM 2608 C CA . PHE B 1 23 ? 21.547 -8.156 -9.789 1 80.19 23 PHE B CA 1
ATOM 2609 C C . PHE B 1 23 ? 22.047 -9.273 -8.875 1 80.19 23 PHE B C 1
ATOM 2611 O O . PHE B 1 23 ? 22.078 -10.438 -9.273 1 80.19 23 PHE B O 1
ATOM 2618 N N . PHE B 1 24 ? 22.312 -8.93 -7.723 1 77.06 24 PHE B N 1
ATOM 2619 C CA . PHE B 1 24 ? 22.875 -9.914 -6.809 1 77.06 24 PHE B CA 1
ATOM 2620 C C . PHE B 1 24 ? 21.812 -10.914 -6.359 1 77.06 24 PHE B C 1
ATOM 2622 O O . PHE B 1 24 ? 22.094 -12.102 -6.195 1 77.06 24 PHE B O 1
ATOM 2629 N N . LEU B 1 25 ? 20.656 -10.477 -6.199 1 75.56 25 LEU B N 1
ATOM 2630 C CA . LEU B 1 25 ? 19.547 -11.352 -5.832 1 75.56 25 LEU B CA 1
ATOM 2631 C C . LEU B 1 25 ? 19.312 -12.398 -6.914 1 75.56 25 LEU B C 1
ATOM 2633 O O . LEU B 1 25 ? 19.078 -13.57 -6.609 1 75.56 25 LEU B O 1
ATOM 2637 N N . MET B 1 26 ? 19.375 -11.953 -8.031 1 70.62 26 MET B N 1
ATOM 2638 C CA . MET B 1 26 ? 19.016 -12.836 -9.141 1 70.62 26 MET B CA 1
ATOM 2639 C C . MET B 1 26 ? 20.141 -13.797 -9.461 1 70.62 26 MET B C 1
ATOM 2641 O O . MET B 1 26 ? 19.906 -14.883 -10.008 1 70.62 26 MET B O 1
ATOM 2645 N N . ASN B 1 27 ? 21.328 -13.391 -9.078 1 70.12 27 ASN B N 1
ATOM 2646 C CA . ASN B 1 27 ? 22.453 -14.227 -9.477 1 70.12 27 ASN B CA 1
ATOM 2647 C C . ASN B 1 27 ? 22.969 -15.07 -8.312 1 70.12 27 ASN B C 1
ATOM 2649 O O . ASN B 1 27 ? 23.844 -15.93 -8.5 1 70.12 27 ASN B O 1
ATOM 2653 N N . VAL B 1 28 ? 22.484 -14.828 -7.105 1 62.28 28 VAL B N 1
ATOM 2654 C CA . VAL B 1 28 ? 22.906 -15.648 -5.973 1 62.28 28 VAL B CA 1
ATOM 2655 C C . VAL B 1 28 ? 21.906 -16.797 -5.781 1 62.28 28 VAL B C 1
ATOM 2657 O O . VAL B 1 28 ? 22.25 -17.828 -5.188 1 62.28 28 VAL B O 1
ATOM 2660 N N . ILE B 1 29 ? 20.625 -16.734 -6.012 1 55.41 29 ILE B N 1
ATOM 2661 C CA . ILE B 1 29 ? 19.641 -17.797 -5.863 1 55.41 29 ILE B CA 1
ATOM 2662 C C . ILE B 1 29 ? 20.141 -19.078 -6.523 1 55.41 29 ILE B C 1
ATOM 2664 O O . ILE B 1 29 ? 20.547 -19.062 -7.688 1 55.41 29 ILE B O 1
ATOM 2668 N N . PRO B 1 30 ? 20.266 -20.156 -5.617 1 47.78 30 PRO B N 1
ATOM 2669 C CA . PRO B 1 30 ? 20.703 -21.484 -6.051 1 47.78 30 PRO B CA 1
ATOM 2670 C C . PRO B 1 30 ? 19.75 -22.109 -7.078 1 47.78 30 PRO B C 1
ATOM 2672 O O . PRO B 1 30 ? 18.531 -21.984 -6.945 1 47.78 30 PRO B O 1
ATOM 2675 N N . GLY B 1 31 ? 20.016 -22.281 -8.438 1 50.72 31 GLY B N 1
ATOM 2676 C CA . GLY B 1 31 ? 19.562 -22.797 -9.719 1 50.72 31 GLY B CA 1
ATOM 2677 C C . GLY B 1 31 ? 20.141 -22.031 -10.906 1 50.72 31 GLY B C 1
ATOM 2678 O O . GLY B 1 31 ? 19.766 -20.875 -11.148 1 50.72 31 GLY B O 1
ATOM 2679 N N . GLY B 1 32 ? 21.391 -22.062 -11.055 1 50.5 32 GLY B N 1
ATOM 2680 C CA . GLY B 1 32 ? 22.406 -21.406 -11.836 1 50.5 32 GLY B CA 1
ATOM 2681 C C . GLY B 1 32 ? 21.859 -20.672 -13.047 1 50.5 32 GLY B C 1
ATOM 2682 O O . GLY B 1 32 ? 20.922 -21.141 -13.688 1 50.5 32 GLY B O 1
ATOM 2683 N N . THR B 1 33 ? 22.078 -19.219 -12.867 1 52.09 33 THR B N 1
ATOM 2684 C CA . THR B 1 33 ? 21.75 -18.438 -14.055 1 52.09 33 THR B CA 1
ATOM 2685 C C . THR B 1 33 ? 21.953 -19.25 -15.32 1 52.09 33 THR B C 1
ATOM 2687 O O . THR B 1 33 ? 21.125 -19.219 -16.234 1 52.09 33 THR B O 1
ATOM 2690 N N . ALA B 1 34 ? 22.938 -19.969 -15.195 1 49.62 34 ALA B N 1
ATOM 2691 C CA . ALA B 1 34 ? 23.25 -20.781 -16.375 1 49.62 34 ALA B CA 1
ATOM 2692 C C . ALA B 1 34 ? 22.203 -21.859 -16.594 1 49.62 34 ALA B C 1
ATOM 2694 O O . ALA B 1 34 ? 21.781 -22.109 -17.734 1 49.62 34 ALA B O 1
ATOM 2695 N N . GLU B 1 35 ? 21.797 -22.422 -15.5 1 53.84 35 GLU B N 1
ATOM 2696 C CA . GLU B 1 35 ? 20.797 -23.484 -15.625 1 53.84 35 GLU B CA 1
ATOM 2697 C C . GLU B 1 35 ? 19.453 -22.922 -16.078 1 53.84 35 GLU B C 1
ATOM 2699 O O . GLU B 1 35 ? 18.766 -23.547 -16.906 1 53.84 35 GLU B O 1
ATOM 2704 N N . LEU B 1 36 ? 19.203 -21.859 -15.688 1 56.22 36 LEU B N 1
ATOM 2705 C CA . LEU B 1 36 ? 17.922 -21.266 -16.031 1 56.22 36 LEU B CA 1
ATOM 2706 C C . LEU B 1 36 ? 17.938 -20.75 -17.469 1 56.22 36 LEU B C 1
ATOM 2708 O O . LEU B 1 36 ? 16.938 -20.875 -18.188 1 56.22 36 LEU B O 1
ATOM 2712 N N . ILE B 1 37 ? 19.109 -20.188 -17.766 1 49.5 37 ILE B N 1
ATOM 2713 C CA . ILE B 1 37 ? 19.234 -19.75 -19.156 1 49.5 37 ILE B CA 1
ATOM 2714 C C . ILE B 1 37 ? 19.078 -20.938 -20.094 1 49.5 37 ILE B C 1
ATOM 2716 O O . ILE B 1 37 ? 18.391 -20.844 -21.109 1 49.5 37 ILE B O 1
ATOM 2720 N N . ILE B 1 38 ? 19.75 -22 -19.734 1 48.03 38 ILE B N 1
ATOM 2721 C CA . ILE B 1 38 ? 19.688 -23.172 -20.594 1 48.03 38 ILE B CA 1
ATOM 2722 C C . ILE B 1 38 ? 18.25 -23.688 -20.641 1 48.03 38 ILE B C 1
ATOM 2724 O O . ILE B 1 38 ? 17.734 -24.016 -21.719 1 48.03 38 ILE B O 1
ATOM 2728 N N . LYS B 1 39 ? 17.688 -23.672 -19.5 1 53.06 39 LYS B N 1
ATOM 2729 C CA . LYS B 1 39 ? 16.328 -24.219 -19.453 1 53.06 39 LYS B CA 1
ATOM 2730 C C . LYS B 1 39 ? 15.352 -23.359 -20.25 1 53.06 39 LYS B C 1
ATOM 2732 O O . LYS B 1 39 ? 14.445 -23.875 -20.891 1 53.06 39 LYS B O 1
ATOM 2737 N N . HIS B 1 40 ? 15.562 -22.109 -20.188 1 48.44 40 HIS B N 1
ATOM 2738 C CA . HIS B 1 40 ? 14.594 -21.234 -20.859 1 48.44 40 HIS B CA 1
ATOM 2739 C C . HIS B 1 40 ? 15.008 -20.969 -22.297 1 48.44 40 HIS B C 1
ATOM 2741 O O . HIS B 1 40 ? 14.156 -20.719 -23.156 1 48.44 40 HIS B O 1
ATOM 2747 N N . THR B 1 41 ? 16.297 -20.484 -22.5 1 43.97 41 THR B N 1
ATOM 2748 C CA . THR B 1 41 ? 16.734 -20.266 -23.875 1 43.97 41 THR B CA 1
ATOM 2749 C C . THR B 1 41 ? 16.641 -21.562 -24.672 1 43.97 41 THR B C 1
ATOM 2751 O O . THR B 1 41 ? 16.312 -21.531 -25.859 1 43.97 41 THR B O 1
ATOM 2754 N N . PHE B 1 42 ? 17.219 -22.656 -24.141 1 39.19 42 PHE B N 1
ATOM 2755 C CA . PHE B 1 42 ? 17.094 -23.906 -24.859 1 39.19 42 PHE B CA 1
ATOM 2756 C C . PHE B 1 42 ? 15.82 -24.641 -24.469 1 39.19 42 PHE B C 1
ATOM 2758 O O . PHE B 1 42 ? 15.547 -24.828 -23.281 1 39.19 42 PHE B O 1
ATOM 2765 N N . VAL B 1 43 ? 14.727 -24.5 -25.172 1 39.88 43 VAL B N 1
ATOM 2766 C CA . VAL B 1 43 ? 13.312 -24.875 -25.219 1 39.88 43 VAL B CA 1
ATOM 2767 C C . VAL B 1 43 ? 13.016 -25.906 -24.156 1 39.88 43 VAL B C 1
ATOM 2769 O O . VAL B 1 43 ? 13.922 -26.562 -23.641 1 39.88 43 VAL B O 1
ATOM 2772 N N . GLY B 1 44 ? 12.031 -26.984 -24.312 1 35.97 44 GLY B N 1
ATOM 2773 C CA . GLY B 1 44 ? 11.141 -28.125 -24.156 1 35.97 44 GLY B CA 1
ATOM 2774 C C . GLY B 1 44 ? 11.727 -29.219 -23.281 1 35.97 44 GLY B C 1
ATOM 2775 O O . GLY B 1 44 ? 11.164 -30.312 -23.203 1 35.97 44 GLY B O 1
ATOM 2776 N N . LEU B 1 45 ? 13.039 -29.312 -23.234 1 35.94 45 LEU B N 1
ATOM 2777 C CA . LEU B 1 45 ? 13.523 -30.641 -22.859 1 35.94 45 LEU B CA 1
ATOM 2778 C C . LEU B 1 45 ? 13.453 -30.844 -21.344 1 35.94 45 LEU B C 1
ATOM 2780 O O . LEU B 1 45 ? 14.023 -30.062 -20.578 1 35.94 45 LEU B O 1
ATOM 2784 N N . GLU B 1 46 ? 12.359 -31.125 -20.875 1 41.31 46 GLU B N 1
ATOM 2785 C CA . GLU B 1 46 ? 12.211 -31.938 -19.688 1 41.31 46 GLU B CA 1
ATOM 2786 C C . GLU B 1 46 ? 13.547 -32.562 -19.266 1 41.31 46 GLU B C 1
ATOM 2788 O O . GLU B 1 46 ? 13.633 -33.219 -18.234 1 41.31 46 GLU B O 1
ATOM 2793 N N . GLU B 1 47 ? 14.508 -32.781 -20.297 1 44.53 47 GLU B N 1
ATOM 2794 C CA . GLU B 1 47 ? 15.656 -33.656 -20.062 1 44.53 47 GLU B CA 1
ATOM 2795 C C . GLU B 1 47 ? 16.75 -32.938 -19.297 1 44.53 47 GLU B C 1
ATOM 2797 O O . GLU B 1 47 ? 16.859 -31.719 -19.344 1 44.53 47 GLU B O 1
ATOM 2802 N N . SER B 1 48 ? 17.531 -33.594 -18.422 1 51.44 48 SER B N 1
ATOM 2803 C CA . SER B 1 48 ? 18.672 -33.406 -17.531 1 51.44 48 SER B CA 1
ATOM 2804 C C . SER B 1 48 ? 19.734 -32.5 -18.172 1 51.44 48 SER B C 1
ATOM 2806 O O . SER B 1 48 ? 20.25 -32.812 -19.25 1 51.44 48 SER B O 1
ATOM 2808 N N . VAL B 1 49 ? 19.609 -31.25 -18.094 1 56.62 49 VAL B N 1
ATOM 2809 C CA . VAL B 1 49 ? 20.688 -30.344 -18.5 1 56.62 49 VAL B CA 1
ATOM 2810 C C . VAL B 1 49 ? 22.031 -30.922 -18.062 1 56.62 49 VAL B C 1
ATOM 2812 O O . VAL B 1 49 ? 22.203 -31.281 -16.891 1 56.62 49 VAL B O 1
ATOM 2815 N N . THR B 1 50 ? 22.844 -31.359 -19.062 1 61.5 50 THR B N 1
ATOM 2816 C CA . THR B 1 50 ? 24.141 -31.953 -18.766 1 61.5 50 THR B CA 1
ATOM 2817 C C . THR B 1 50 ? 25.109 -30.906 -18.234 1 61.5 50 THR B C 1
ATOM 2819 O O . THR B 1 50 ? 24.969 -29.719 -18.547 1 61.5 50 THR B O 1
ATOM 2822 N N . GLU B 1 51 ? 25.906 -31.188 -17.359 1 65.62 51 GLU B N 1
ATOM 2823 C CA . GLU B 1 51 ? 26.953 -30.344 -16.797 1 65.62 51 GLU B CA 1
ATOM 2824 C C . GLU B 1 51 ? 27.75 -29.641 -17.875 1 65.62 51 GLU B C 1
ATOM 2826 O O . GLU B 1 51 ? 28.172 -28.5 -17.703 1 65.62 51 GLU B O 1
ATOM 2831 N N . GLU B 1 52 ? 27.891 -30.281 -19.062 1 64.62 52 GLU B N 1
ATOM 2832 C CA . GLU B 1 52 ? 28.656 -29.688 -20.141 1 64.62 52 GLU B CA 1
ATOM 2833 C C . GLU B 1 52 ? 27.953 -28.469 -20.719 1 64.62 52 GLU B C 1
ATOM 2835 O O . GLU B 1 52 ? 28.594 -27.453 -21.031 1 64.62 52 GLU B O 1
ATOM 2840 N N . GLN B 1 53 ? 26.641 -28.547 -20.812 1 61.81 53 GLN B N 1
ATOM 2841 C CA . GLN B 1 53 ? 25.875 -27.422 -21.344 1 61.81 53 GLN B CA 1
ATOM 2842 C C . GLN B 1 53 ? 25.906 -26.234 -20.391 1 61.81 53 GLN B C 1
ATOM 2844 O O . GLN B 1 53 ? 26.016 -25.094 -20.828 1 61.81 53 GLN B O 1
ATOM 2849 N N . ILE B 1 54 ? 25.891 -26.562 -19.203 1 63.25 54 ILE B N 1
ATOM 2850 C CA . ILE B 1 54 ? 25.953 -25.531 -18.188 1 63.25 54 ILE B CA 1
ATOM 2851 C C . ILE B 1 54 ? 27.297 -24.797 -18.25 1 63.25 54 ILE B C 1
ATOM 2853 O O . ILE B 1 54 ? 27.344 -23.562 -18.203 1 63.25 54 ILE B O 1
ATOM 2857 N N . ASN B 1 55 ? 28.281 -25.594 -18.438 1 64.19 55 ASN B N 1
ATOM 2858 C CA . ASN B 1 55 ? 29.625 -25.016 -18.484 1 64.19 55 ASN B CA 1
ATOM 2859 C C . ASN B 1 55 ? 29.812 -24.156 -19.734 1 64.19 55 ASN B C 1
ATOM 2861 O O . ASN B 1 55 ? 30.469 -23.125 -19.688 1 64.19 55 ASN B O 1
ATOM 2865 N N . GLN B 1 56 ? 29.234 -24.516 -20.797 1 60 56 GLN B N 1
ATOM 2866 C CA . GLN B 1 56 ? 29.344 -23.75 -22.047 1 60 56 GLN B CA 1
ATOM 2867 C C . GLN B 1 56 ? 28.641 -22.406 -21.922 1 60 56 GLN B C 1
ATOM 2869 O O . GLN B 1 56 ? 29.156 -21.375 -22.344 1 60 56 GLN B O 1
ATOM 2874 N N . ILE B 1 57 ? 27.516 -22.531 -21.312 1 58.69 57 ILE B N 1
ATOM 2875 C CA . ILE B 1 57 ? 26.734 -21.297 -21.188 1 58.69 57 ILE B CA 1
ATOM 2876 C C . ILE B 1 57 ? 27.375 -20.391 -20.141 1 58.69 57 ILE B C 1
ATOM 2878 O O . ILE B 1 57 ? 27.438 -19.172 -20.328 1 58.69 57 ILE B O 1
ATOM 2882 N N . SER B 1 58 ? 27.875 -21.094 -19.188 1 62.03 58 SER B N 1
ATOM 2883 C CA . SER B 1 58 ? 28.547 -20.312 -18.156 1 62.03 58 SER B CA 1
ATOM 2884 C C . SER B 1 58 ? 29.766 -19.594 -18.703 1 62.03 58 SER B C 1
ATOM 2886 O O . SER B 1 58 ? 30.016 -18.438 -18.344 1 62.03 58 SER B O 1
ATOM 2888 N N . SER B 1 59 ? 30.375 -20.297 -19.484 1 60.78 59 SER B N 1
ATOM 2889 C CA . SER B 1 59 ? 31.562 -19.719 -20.094 1 60.78 59 SER B CA 1
ATOM 2890 C C . SER B 1 59 ? 31.203 -18.625 -21.109 1 60.78 59 SER B C 1
ATOM 2892 O O . SER B 1 59 ? 31.859 -17.594 -21.172 1 60.78 59 SER B O 1
ATOM 2894 N N . ARG B 1 60 ? 30.188 -18.844 -21.75 1 54.5 60 ARG B N 1
ATOM 2895 C CA . ARG B 1 60 ? 29.75 -17.906 -22.781 1 54.5 60 ARG B CA 1
ATOM 2896 C C . ARG B 1 60 ? 29.281 -16.594 -22.156 1 54.5 60 ARG B C 1
ATOM 2898 O O . ARG B 1 60 ? 29.516 -15.516 -22.719 1 54.5 60 ARG B O 1
ATOM 2905 N N . TYR B 1 61 ? 28.734 -16.688 -21.062 1 58.19 61 TYR B N 1
ATOM 2906 C CA . TYR B 1 61 ? 28.156 -15.492 -20.469 1 58.19 61 TYR B CA 1
ATOM 2907 C C . TYR B 1 61 ? 29 -15 -19.312 1 58.19 61 TYR B C 1
ATOM 2909 O O . TYR B 1 61 ? 28.547 -14.156 -18.516 1 58.19 61 TYR B O 1
ATOM 2917 N N . ASN B 1 62 ? 30.375 -15.555 -19.328 1 58.09 62 ASN B N 1
ATOM 2918 C CA . ASN B 1 62 ? 31.359 -15.148 -18.328 1 58.09 62 ASN B CA 1
ATOM 2919 C C . ASN B 1 62 ? 30.781 -15.219 -16.922 1 58.09 62 ASN B C 1
ATOM 2921 O O . ASN B 1 62 ? 30.953 -14.297 -16.125 1 58.09 62 ASN B O 1
ATOM 2925 N N . LEU B 1 63 ? 30.031 -16.25 -16.75 1 61.34 63 LEU B N 1
ATOM 2926 C CA . LEU B 1 63 ? 29.391 -16.422 -15.453 1 61.34 63 LEU B CA 1
ATOM 2927 C C . LEU B 1 63 ? 30.391 -16.891 -14.414 1 61.34 63 LEU B C 1
ATOM 2929 O O . LEU B 1 63 ? 30.078 -16.953 -13.219 1 61.34 63 LEU B O 1
ATOM 2933 N N . ASP B 1 64 ? 31.672 -17.047 -14.906 1 68.19 64 ASP B N 1
ATOM 2934 C CA . ASP B 1 64 ? 32.719 -17.5 -14.008 1 68.19 64 ASP B CA 1
ATOM 2935 C C . ASP B 1 64 ? 33.438 -16.328 -13.328 1 68.19 64 ASP B C 1
ATOM 2937 O O . ASP B 1 64 ? 34.125 -16.5 -12.328 1 68.19 64 ASP B O 1
ATOM 2941 N N . ASP B 1 65 ? 33.25 -15.227 -13.867 1 74.75 65 ASP B N 1
ATOM 2942 C CA . ASP B 1 65 ? 33.812 -14.039 -13.25 1 74.75 65 ASP B CA 1
ATOM 2943 C C . ASP B 1 65 ? 33.156 -13.75 -11.898 1 74.75 65 ASP B C 1
ATOM 2945 O O . ASP B 1 65 ? 32.031 -14.18 -11.648 1 74.75 65 ASP B O 1
ATOM 2949 N N . PRO B 1 66 ? 34.031 -13.148 -11.086 1 79 66 PRO B N 1
ATOM 2950 C CA . PRO B 1 66 ? 33.406 -12.727 -9.828 1 79 66 PRO B CA 1
ATOM 2951 C C . PRO B 1 66 ? 32.156 -11.883 -10.039 1 79 66 PRO B C 1
ATOM 2953 O O . PRO B 1 66 ? 32.062 -11.141 -11.016 1 79 66 PRO B O 1
ATOM 2956 N N . LEU B 1 67 ? 31.234 -12.008 -9.266 1 79.5 67 LEU B N 1
ATOM 2957 C CA . LEU B 1 67 ? 29.906 -11.414 -9.383 1 79.5 67 LEU B CA 1
ATOM 2958 C C . LEU B 1 67 ? 30 -9.891 -9.5 1 79.5 67 LEU B C 1
ATOM 2960 O O . LEU B 1 67 ? 29.203 -9.273 -10.203 1 79.5 67 LEU B O 1
ATOM 2964 N N . TYR B 1 68 ? 31.016 -9.352 -8.758 1 81.94 68 TYR B N 1
ATOM 2965 C CA . TYR B 1 68 ? 31.109 -7.898 -8.797 1 81.94 68 TYR B CA 1
ATOM 2966 C C . TYR B 1 68 ? 31.516 -7.418 -10.188 1 81.94 68 TYR B C 1
ATOM 2968 O O . TYR B 1 68 ? 31.094 -6.352 -10.633 1 81.94 68 TYR B O 1
ATOM 2976 N N . LEU B 1 69 ? 32.312 -8.172 -10.914 1 83.75 69 LEU B N 1
ATOM 2977 C CA . LEU B 1 69 ? 32.688 -7.82 -12.273 1 83.75 69 LEU B CA 1
ATOM 2978 C C . LEU B 1 69 ? 31.531 -8.008 -13.242 1 83.75 69 LEU B C 1
ATOM 2980 O O . LEU B 1 69 ? 31.375 -7.227 -14.188 1 83.75 69 LEU B O 1
ATOM 2984 N N . GLN B 1 70 ? 30.797 -9.031 -12.953 1 83 70 GLN B N 1
ATOM 2985 C CA . GLN B 1 70 ? 29.609 -9.25 -13.773 1 83 70 GLN B CA 1
ATOM 2986 C C . GLN B 1 70 ? 28.609 -8.102 -13.625 1 83 70 GLN B C 1
ATOM 2988 O O . GLN B 1 70 ? 28 -7.676 -14.609 1 83 70 GLN B O 1
ATOM 2993 N N . PHE B 1 71 ? 28.594 -7.672 -12.477 1 86.81 71 PHE B N 1
ATOM 2994 C CA . PHE B 1 71 ? 27.703 -6.559 -12.203 1 86.81 71 PHE B CA 1
ATOM 2995 C C . PHE B 1 71 ? 28.156 -5.305 -12.945 1 86.81 71 PHE B C 1
ATOM 2997 O O . PHE B 1 71 ? 27.344 -4.625 -13.578 1 86.81 71 PHE B O 1
ATOM 3004 N N . LEU B 1 72 ? 29.391 -4.973 -12.852 1 87.06 72 LEU B N 1
ATOM 3005 C CA . LEU B 1 72 ? 29.922 -3.77 -13.484 1 87.06 72 LEU B CA 1
ATOM 3006 C C . LEU B 1 72 ? 29.766 -3.838 -15 1 87.06 72 LEU B C 1
ATOM 3008 O O . LEU B 1 72 ? 29.484 -2.824 -15.648 1 87.06 72 LEU B O 1
ATOM 3012 N N . ARG B 1 73 ? 29.891 -5 -15.516 1 85.75 73 ARG B N 1
ATOM 3013 C CA . ARG B 1 73 ? 29.688 -5.18 -16.953 1 85.75 73 ARG B CA 1
ATOM 3014 C C . ARG B 1 73 ? 28.234 -4.965 -17.328 1 85.75 73 ARG B C 1
ATOM 3016 O O . ARG B 1 73 ? 27.938 -4.371 -18.359 1 85.75 73 ARG B O 1
ATOM 3023 N N . TRP B 1 74 ? 27.422 -5.516 -16.5 1 85.31 74 TRP B N 1
ATOM 3024 C CA . TRP B 1 74 ? 25.984 -5.352 -16.734 1 85.31 74 TRP B CA 1
ATOM 3025 C C . TRP B 1 74 ? 25.594 -3.879 -16.719 1 85.31 74 TRP B C 1
ATOM 3027 O O . TRP B 1 74 ? 24.828 -3.418 -17.562 1 85.31 74 TRP B O 1
ATOM 3037 N N . VAL B 1 75 ? 26.125 -3.197 -15.758 1 88.44 75 VAL B N 1
ATOM 3038 C CA . VAL B 1 75 ? 25.828 -1.773 -15.625 1 88.44 75 VAL B CA 1
ATOM 3039 C C . VAL B 1 75 ? 26.359 -1.019 -16.844 1 88.44 75 VAL B C 1
ATOM 3041 O O . VAL B 1 75 ? 25.672 -0.125 -17.359 1 88.44 75 VAL B O 1
ATOM 3044 N N . LYS B 1 76 ? 27.516 -1.421 -17.219 1 88.19 76 LYS B N 1
ATOM 3045 C CA . LYS B 1 76 ? 28.125 -0.776 -18.375 1 88.19 76 LYS B CA 1
ATOM 3046 C C . LYS B 1 76 ? 27.266 -0.982 -19.625 1 88.19 76 LYS B C 1
ATOM 3048 O O . LYS B 1 76 ? 27.016 -0.035 -20.375 1 88.19 76 LYS B O 1
ATOM 3053 N N . GLU B 1 77 ? 26.797 -2.119 -19.797 1 87.75 77 GLU B N 1
ATOM 3054 C CA . GLU B 1 77 ? 25.953 -2.416 -20.953 1 87.75 77 GLU B CA 1
ATOM 3055 C C . GLU B 1 77 ? 24.594 -1.733 -20.859 1 87.75 77 GLU B C 1
ATOM 3057 O O . GLU B 1 77 ? 24.047 -1.282 -21.859 1 87.75 77 GLU B O 1
ATOM 3062 N N . ALA B 1 78 ? 24.125 -1.664 -19.703 1 87.12 78 ALA B N 1
ATOM 3063 C CA . ALA B 1 78 ? 22.828 -1.023 -19.453 1 87.12 78 ALA B CA 1
ATOM 3064 C C . ALA B 1 78 ? 22.891 0.472 -19.75 1 87.12 78 ALA B C 1
ATOM 3066 O O . ALA B 1 78 ? 22 1.026 -20.391 1 87.12 78 ALA B O 1
ATOM 3067 N N . VAL B 1 79 ? 23.953 1.042 -19.344 1 83.75 79 VAL B N 1
ATOM 3068 C CA . VAL B 1 79 ? 24.094 2.49 -19.453 1 83.75 79 VAL B CA 1
ATOM 3069 C C . VAL B 1 79 ? 24.516 2.865 -20.875 1 83.75 79 VAL B C 1
ATOM 3071 O O . VAL B 1 79 ? 23.969 3.809 -21.453 1 83.75 79 VAL B O 1
ATOM 3074 N N . LEU B 1 80 ? 25.438 2.113 -21.453 1 86.94 80 LEU B N 1
ATOM 3075 C CA . LEU B 1 80 ? 26.016 2.479 -22.75 1 86.94 80 LEU B CA 1
ATOM 3076 C C . LEU B 1 80 ? 25.125 2.018 -23.891 1 86.94 80 LEU B C 1
ATOM 3078 O O . LEU B 1 80 ? 24.984 2.717 -24.891 1 86.94 80 LEU B O 1
ATOM 3082 N N . ARG B 1 81 ? 24.469 0.86 -23.703 1 88 81 ARG B N 1
ATOM 3083 C CA . ARG B 1 81 ? 23.75 0.272 -24.828 1 88 81 ARG B CA 1
ATOM 3084 C C . ARG B 1 81 ? 22.281 0.104 -24.5 1 88 81 ARG B C 1
ATOM 3086 O O . ARG B 1 81 ? 21.469 -0.234 -25.391 1 88 81 ARG B O 1
ATOM 3093 N N . GLY B 1 82 ? 21.984 0.327 -23.344 1 85.5 82 GLY B N 1
ATOM 3094 C CA . GLY B 1 82 ? 20.594 0.104 -22.938 1 85.5 82 GLY B CA 1
ATOM 3095 C C . GLY B 1 82 ? 20.219 -1.365 -22.875 1 85.5 82 GLY B C 1
ATOM 3096 O O . GLY B 1 82 ? 19.062 -1.723 -23.016 1 85.5 82 GLY B O 1
ATOM 3097 N N . ASP B 1 83 ? 21.188 -2.166 -22.812 1 89.69 83 ASP B N 1
ATOM 3098 C CA . ASP B 1 83 ? 20.969 -3.607 -22.766 1 89.69 83 ASP B CA 1
ATOM 3099 C C . ASP B 1 83 ? 20.922 -4.109 -21.328 1 89.69 83 ASP B C 1
ATOM 3101 O O . ASP B 1 83 ? 21.953 -4.258 -20.672 1 89.69 83 ASP B O 1
ATOM 3105 N N . ILE B 1 84 ? 19.734 -4.406 -20.969 1 88.69 84 ILE B N 1
ATOM 3106 C CA . ILE B 1 84 ? 19.594 -4.898 -19.594 1 88.69 84 ILE B CA 1
ATOM 3107 C C . ILE B 1 84 ? 19.203 -6.375 -19.625 1 88.69 84 ILE B C 1
ATOM 3109 O O . ILE B 1 84 ? 18.656 -6.891 -18.641 1 88.69 84 ILE B O 1
ATOM 3113 N N . GLY B 1 85 ? 19.391 -6.941 -20.828 1 88.69 85 GLY B N 1
ATOM 3114 C CA . GLY B 1 85 ? 19.156 -8.367 -20.938 1 88.69 85 GLY B CA 1
ATOM 3115 C C . GLY B 1 85 ? 18.047 -8.711 -21.922 1 88.69 85 GLY B C 1
ATOM 3116 O O . GLY B 1 85 ? 17.438 -7.816 -22.516 1 88.69 85 GLY B O 1
ATOM 3117 N N . THR B 1 86 ? 17.875 -10.047 -22.062 1 90.75 86 THR B N 1
ATOM 3118 C CA . THR B 1 86 ? 16.859 -10.586 -22.953 1 90.75 86 THR B CA 1
ATOM 3119 C C . THR B 1 86 ? 15.914 -11.516 -22.203 1 90.75 86 THR B C 1
ATOM 3121 O O . THR B 1 86 ? 16.359 -12.336 -21.391 1 90.75 86 THR B O 1
ATOM 3124 N N . SER B 1 87 ? 14.602 -11.281 -22.469 1 92.06 87 SER B N 1
ATOM 3125 C CA . SER B 1 87 ? 13.602 -12.141 -21.844 1 92.06 87 SER B CA 1
ATOM 3126 C C . SER B 1 87 ? 13.773 -13.594 -22.281 1 92.06 87 SER B C 1
ATOM 3128 O O . SER B 1 87 ? 13.938 -13.875 -23.469 1 92.06 87 SER B O 1
ATOM 3130 N N . TYR B 1 88 ? 13.703 -14.477 -21.281 1 85.38 88 TYR B N 1
ATOM 3131 C CA . TYR B 1 88 ? 13.805 -15.898 -21.594 1 85.38 88 TYR B CA 1
ATOM 3132 C C . TYR B 1 88 ? 12.547 -16.391 -22.297 1 85.38 88 TYR B C 1
ATOM 3134 O O . TYR B 1 88 ? 12.609 -17.312 -23.125 1 85.38 88 TYR B O 1
ATOM 3142 N N . VAL B 1 89 ? 11.492 -15.797 -21.953 1 86.62 89 VAL B N 1
ATOM 3143 C CA . VAL B 1 89 ? 10.188 -16.266 -22.406 1 86.62 89 VAL B CA 1
ATOM 3144 C C . VAL B 1 89 ? 9.836 -15.617 -23.734 1 86.62 89 VAL B C 1
ATOM 3146 O O . VAL B 1 89 ? 9.516 -16.297 -24.719 1 86.62 89 VAL B O 1
ATOM 3149 N N . PHE B 1 90 ? 10.008 -14.328 -23.828 1 91.88 90 PHE B N 1
ATOM 3150 C CA . PHE B 1 90 ? 9.586 -13.594 -25.016 1 91.88 90 PHE B CA 1
ATOM 3151 C C . PHE B 1 90 ? 10.711 -13.523 -26.047 1 91.88 90 PHE B C 1
ATOM 3153 O O . PHE B 1 90 ? 10.469 -13.195 -27.203 1 91.88 90 PHE B O 1
ATOM 3160 N N . LYS B 1 91 ? 11.906 -13.766 -25.594 1 91.75 91 LYS B N 1
ATOM 3161 C CA . LYS B 1 91 ? 13.086 -13.727 -26.453 1 91.75 91 LYS B CA 1
ATOM 3162 C C . LYS B 1 91 ? 13.242 -12.359 -27.109 1 91.75 91 LYS B C 1
ATOM 3164 O O . LYS B 1 91 ? 13.539 -12.266 -28.312 1 91.75 91 LYS B O 1
ATOM 3169 N N . LYS B 1 92 ? 12.938 -11.367 -26.469 1 94.75 92 LYS B N 1
ATOM 3170 C CA . LYS B 1 92 ? 13.086 -9.969 -26.859 1 94.75 92 LYS B CA 1
ATOM 3171 C C . LYS B 1 92 ? 13.836 -9.172 -25.797 1 94.75 92 LYS B C 1
ATOM 3173 O O . LYS B 1 92 ? 13.883 -9.578 -24.625 1 94.75 92 LYS B O 1
ATOM 3178 N N . PRO B 1 93 ? 14.445 -8.086 -26.266 1 95.56 93 PRO B N 1
ATOM 3179 C CA . PRO B 1 93 ? 15.117 -7.25 -25.266 1 95.56 93 PRO B CA 1
ATOM 3180 C C . PRO B 1 93 ? 14.18 -6.762 -24.172 1 95.56 93 PRO B C 1
ATOM 3182 O O . PRO B 1 93 ? 13.047 -6.348 -24.453 1 95.56 93 PRO B O 1
ATOM 3185 N N . VAL B 1 94 ? 14.648 -6.82 -22.922 1 95.75 94 VAL B N 1
ATOM 3186 C CA . VAL B 1 94 ? 13.859 -6.453 -21.75 1 95.75 94 VAL B CA 1
ATOM 3187 C C . VAL B 1 94 ? 13.406 -5 -21.859 1 95.75 94 VAL B C 1
ATOM 3189 O O . VAL B 1 94 ? 12.242 -4.684 -21.594 1 95.75 94 VAL B O 1
ATOM 3192 N N . LEU B 1 95 ? 14.305 -4.195 -22.328 1 95.31 95 LEU B N 1
ATOM 3193 C CA . LEU B 1 95 ? 13.977 -2.773 -22.422 1 95.31 95 LEU B CA 1
ATOM 3194 C C . LEU B 1 95 ? 12.836 -2.533 -23.406 1 95.31 95 LEU B C 1
ATOM 3196 O O . LEU B 1 95 ? 12.016 -1.64 -23.203 1 95.31 95 LEU B O 1
ATOM 3200 N N . TYR B 1 96 ? 12.844 -3.287 -24.422 1 95.75 96 TYR B N 1
ATOM 3201 C CA . TYR B 1 96 ? 11.781 -3.178 -25.406 1 95.75 96 TYR B CA 1
ATOM 3202 C C . TYR B 1 96 ? 10.43 -3.533 -24.797 1 95.75 96 TYR B C 1
ATOM 3204 O O . TYR B 1 96 ? 9.453 -2.801 -24.969 1 95.75 96 TYR B O 1
ATOM 3212 N N . LEU B 1 97 ? 10.406 -4.531 -24.078 1 96.75 97 LEU B N 1
ATOM 3213 C CA . LEU B 1 97 ? 9.172 -5 -23.453 1 96.75 97 LEU B CA 1
ATOM 3214 C C . LEU B 1 97 ? 8.703 -4.027 -22.375 1 96.75 97 LEU B C 1
ATOM 3216 O O . LEU B 1 97 ? 7.508 -3.775 -22.234 1 96.75 97 LEU B O 1
ATOM 3220 N N . LEU B 1 98 ? 9.625 -3.504 -21.672 1 96.75 98 LEU B N 1
ATOM 3221 C CA . LEU B 1 98 ? 9.289 -2.52 -20.641 1 96.75 98 LEU B CA 1
ATOM 3222 C C . LEU B 1 98 ? 8.68 -1.27 -21.281 1 96.75 98 LEU B C 1
ATOM 3224 O O . LEU B 1 98 ? 7.691 -0.733 -20.766 1 96.75 98 LEU B O 1
ATOM 3228 N N . ALA B 1 99 ? 9.266 -0.849 -22.359 1 95.75 99 ALA B N 1
ATOM 3229 C CA . ALA B 1 99 ? 8.781 0.355 -23.031 1 95.75 99 ALA B CA 1
ATOM 3230 C C . ALA B 1 99 ? 7.359 0.166 -23.547 1 95.75 99 ALA B C 1
ATOM 3232 O O . ALA B 1 99 ? 6.57 1.11 -23.562 1 95.75 99 ALA B O 1
ATOM 3233 N N . LEU B 1 100 ? 7.074 -0.99 -23.875 1 95.62 100 LEU B N 1
ATOM 3234 C CA . LEU B 1 100 ? 5.75 -1.309 -24.391 1 95.62 100 LEU B CA 1
ATOM 3235 C C . LEU B 1 100 ? 4.707 -1.285 -23.281 1 95.62 100 LEU B C 1
ATOM 3237 O O . LEU B 1 100 ? 3.545 -0.946 -23.516 1 95.62 100 LEU B O 1
ATOM 3241 N N . ARG B 1 101 ? 5.066 -1.662 -22.094 1 96 101 ARG B N 1
ATOM 3242 C CA . ARG B 1 101 ? 4.117 -1.855 -21 1 96 101 ARG B CA 1
ATOM 3243 C C . ARG B 1 101 ? 4.051 -0.623 -20.109 1 96 101 ARG B C 1
ATOM 3245 O O . ARG B 1 101 ? 3.064 -0.414 -19.391 1 96 101 ARG B O 1
ATOM 3252 N N . LEU B 1 102 ? 5.016 0.202 -20.203 1 95.06 102 LEU B N 1
ATOM 3253 C CA . LEU B 1 102 ? 5.172 1.337 -19.297 1 95.06 102 LEU B CA 1
ATOM 3254 C C . LEU B 1 102 ? 4 2.305 -19.438 1 95.06 102 LEU B C 1
ATOM 3256 O O . LEU B 1 102 ? 3.469 2.789 -18.438 1 95.06 102 LEU B O 1
ATOM 3260 N N . PRO B 1 103 ? 3.574 2.637 -20.609 1 94.88 103 PRO B N 1
ATOM 3261 C CA . PRO B 1 103 ? 2.465 3.582 -20.75 1 94.88 103 PRO B CA 1
ATOM 3262 C C . PRO B 1 103 ? 1.189 3.104 -20.062 1 94.88 103 PRO B C 1
ATOM 3264 O O . PRO B 1 103 ? 0.432 3.914 -19.516 1 94.88 103 PRO B O 1
ATOM 3267 N N . ALA B 1 104 ? 0.977 1.844 -20.047 1 95.75 104 ALA B N 1
ATOM 3268 C CA . ALA B 1 104 ? -0.218 1.299 -19.406 1 95.75 104 ALA B CA 1
ATOM 3269 C C . ALA B 1 104 ? -0.195 1.543 -17.906 1 95.75 104 ALA B C 1
ATOM 3271 O O . ALA B 1 104 ? -1.208 1.933 -17.312 1 95.75 104 ALA B O 1
ATOM 3272 N N . THR B 1 105 ? 0.942 1.309 -17.328 1 94.44 105 THR B N 1
ATOM 3273 C CA . THR B 1 105 ? 1.062 1.546 -15.891 1 94.44 105 THR B CA 1
ATOM 3274 C C . THR B 1 105 ? 0.921 3.031 -15.578 1 94.44 105 THR B C 1
ATOM 3276 O O . THR B 1 105 ? 0.233 3.408 -14.625 1 94.44 105 THR B O 1
ATOM 3279 N N . ILE B 1 106 ? 1.479 3.871 -16.375 1 92.25 106 ILE B N 1
ATOM 3280 C CA . ILE B 1 106 ? 1.425 5.312 -16.172 1 92.25 106 ILE B CA 1
ATOM 3281 C C . ILE B 1 106 ? -0.014 5.805 -16.328 1 92.25 106 ILE B C 1
ATOM 3283 O O . ILE B 1 106 ? -0.481 6.629 -15.531 1 92.25 106 ILE B O 1
ATOM 3287 N N . GLN B 1 107 ? -0.614 5.301 -17.281 1 94.94 107 GLN B N 1
ATOM 3288 C CA . GLN B 1 107 ? -2.002 5.68 -17.516 1 94.94 107 GLN B CA 1
ATOM 3289 C C . GLN B 1 107 ? -2.889 5.289 -16.344 1 94.94 107 GLN B C 1
ATOM 3291 O O . GLN B 1 107 ? -3.727 6.074 -15.898 1 94.94 107 GLN B O 1
ATOM 3296 N N . LEU B 1 108 ? -2.719 4.113 -15.867 1 95.38 108 LEU B N 1
ATOM 3297 C CA . LEU B 1 108 ? -3.527 3.619 -14.758 1 95.38 108 LEU B CA 1
ATOM 3298 C C . LEU B 1 108 ? -3.234 4.398 -13.477 1 95.38 108 LEU B C 1
ATOM 3300 O O . LEU B 1 108 ? -4.156 4.871 -12.805 1 95.38 108 LEU B O 1
ATOM 3304 N N . ALA B 1 109 ? -1.972 4.516 -13.172 1 93 109 ALA B N 1
ATOM 3305 C CA . ALA B 1 109 ? -1.566 5.242 -11.977 1 93 109 ALA B CA 1
ATOM 3306 C C . ALA B 1 109 ? -1.984 6.711 -12.055 1 93 109 ALA B C 1
ATOM 3308 O O . ALA B 1 109 ? -2.471 7.277 -11.07 1 93 109 ALA B O 1
ATOM 3309 N N . GLY B 1 110 ? -1.759 7.277 -13.195 1 92.25 110 GLY B N 1
ATOM 3310 C CA . GLY B 1 110 ? -2.141 8.664 -13.398 1 92.25 110 GLY B CA 1
ATOM 3311 C C . GLY B 1 110 ? -3.633 8.898 -13.258 1 92.25 110 GLY B C 1
ATOM 3312 O O . GLY B 1 110 ? -4.055 9.836 -12.57 1 92.25 110 GLY B O 1
ATOM 3313 N N . ALA B 1 111 ? -4.391 8.109 -13.875 1 95.62 111 ALA B N 1
ATOM 3314 C CA . ALA B 1 111 ? -5.844 8.227 -13.789 1 95.62 111 ALA B CA 1
ATOM 3315 C C . ALA B 1 111 ? -6.32 8.031 -12.352 1 95.62 111 ALA B C 1
ATOM 3317 O O . ALA B 1 111 ? -7.234 8.727 -11.898 1 95.62 111 ALA B O 1
ATOM 3318 N N . SER B 1 112 ? -5.746 7.09 -11.688 1 95.94 112 SER B N 1
ATOM 3319 C CA . SER B 1 112 ? -6.109 6.828 -10.297 1 95.94 112 SER B CA 1
ATOM 3320 C C . SER B 1 112 ? -5.789 8.023 -9.406 1 95.94 112 SER B C 1
ATOM 3322 O O . SER B 1 112 ? -6.562 8.359 -8.508 1 95.94 112 SER B O 1
ATOM 3324 N N . MET B 1 113 ? -4.695 8.633 -9.719 1 92.81 113 MET B N 1
ATOM 3325 C CA . MET B 1 113 ? -4.316 9.812 -8.938 1 92.81 113 MET B CA 1
ATOM 3326 C C . MET B 1 113 ? -5.266 10.977 -9.211 1 92.81 113 MET B C 1
ATOM 3328 O O . MET B 1 113 ? -5.684 11.672 -8.289 1 92.81 113 MET B O 1
ATOM 3332 N N . VAL B 1 114 ? -5.535 11.18 -10.43 1 95.12 114 VAL B N 1
ATOM 3333 C CA . VAL B 1 114 ? -6.461 12.25 -10.812 1 95.12 114 VAL B CA 1
ATOM 3334 C C . VAL B 1 114 ? -7.812 12.023 -10.133 1 95.12 114 VAL B C 1
ATOM 3336 O O . VAL B 1 114 ? -8.398 12.961 -9.586 1 95.12 114 VAL B O 1
ATOM 3339 N N . LEU B 1 115 ? -8.219 10.82 -10.133 1 96.31 115 LEU B N 1
ATOM 3340 C CA . LEU B 1 115 ? -9.477 10.484 -9.484 1 96.31 115 LEU B CA 1
ATOM 3341 C C . LEU B 1 115 ? -9.398 10.734 -7.98 1 96.31 115 LEU B C 1
ATOM 3343 O O . LEU B 1 115 ? -10.344 11.258 -7.383 1 96.31 115 LEU B O 1
ATOM 3347 N N . SER B 1 116 ? -8.328 10.359 -7.43 1 95.56 116 SER B N 1
ATOM 3348 C CA . SER B 1 116 ? -8.133 10.547 -5.996 1 95.56 116 SER B CA 1
ATOM 3349 C C . SER B 1 116 ? -8.195 12.023 -5.613 1 95.56 116 SER B C 1
ATOM 3351 O O . SER B 1 116 ? -8.836 12.383 -4.625 1 95.56 116 SER B O 1
ATOM 3353 N N . VAL B 1 117 ? -7.586 12.789 -6.449 1 94.5 117 VAL B N 1
ATOM 3354 C CA . VAL B 1 117 ? -7.523 14.219 -6.156 1 94.5 117 VAL B CA 1
ATOM 3355 C C . VAL B 1 117 ? -8.883 14.859 -6.414 1 94.5 117 VAL B C 1
ATOM 3357 O O . VAL B 1 117 ? -9.422 15.555 -5.551 1 94.5 117 VAL B O 1
ATOM 3360 N N . LEU B 1 118 ? -9.453 14.609 -7.516 1 96.56 118 LEU B N 1
ATOM 3361 C CA . LEU B 1 118 ? -10.711 15.242 -7.902 1 96.56 118 LEU B CA 1
ATOM 3362 C C . LEU B 1 118 ? -11.844 14.812 -6.973 1 96.56 118 LEU B C 1
ATOM 3364 O O . LEU B 1 118 ? -12.57 15.656 -6.445 1 96.56 118 LEU B O 1
ATOM 3368 N N . VAL B 1 119 ? -11.961 13.578 -6.758 1 96.88 119 VAL B N 1
ATOM 3369 C CA . VAL B 1 119 ? -13.062 13.062 -5.957 1 96.88 119 VAL B CA 1
ATOM 3370 C C . VAL B 1 119 ? -12.773 13.281 -4.477 1 96.88 119 VAL B C 1
ATOM 3372 O O . VAL B 1 119 ? -13.641 13.727 -3.725 1 96.88 119 VAL B O 1
ATOM 3375 N N . GLY B 1 120 ? -11.547 12.984 -4.09 1 96.56 120 GLY B N 1
ATOM 3376 C CA . GLY B 1 120 ? -11.18 13.133 -2.691 1 96.56 120 GLY B CA 1
ATOM 3377 C C . GLY B 1 120 ? -11.289 14.562 -2.193 1 96.56 120 GLY B C 1
ATOM 3378 O O . GLY B 1 120 ? -11.906 14.82 -1.159 1 96.56 120 GLY B O 1
ATOM 3379 N N . VAL B 1 121 ? -10.781 15.461 -2.947 1 94.5 121 VAL B N 1
ATOM 3380 C CA . VAL B 1 121 ? -10.789 16.859 -2.547 1 94.5 121 VAL B CA 1
ATOM 3381 C C . VAL B 1 121 ? -12.219 17.406 -2.602 1 94.5 121 VAL B C 1
ATOM 3383 O O . VAL B 1 121 ? -12.68 18.047 -1.653 1 94.5 121 VAL B O 1
ATOM 3386 N N . SER B 1 122 ? -12.945 17.141 -3.656 1 95.81 122 SER B N 1
ATOM 3387 C CA . SER B 1 122 ? -14.297 17.672 -3.82 1 95.81 122 SER B CA 1
ATOM 3388 C C . SER B 1 122 ? -15.227 17.141 -2.738 1 95.81 122 SER B C 1
ATOM 3390 O O . SER B 1 122 ? -15.977 17.891 -2.127 1 95.81 122 SER B O 1
ATOM 3392 N N . LEU B 1 123 ? -15.156 15.883 -2.475 1 96.62 123 LEU B N 1
ATOM 3393 C CA . LEU B 1 123 ? -16.047 15.289 -1.475 1 96.62 123 LEU B CA 1
ATOM 3394 C C . LEU B 1 123 ? -15.617 15.703 -0.067 1 96.62 123 LEU B C 1
ATOM 3396 O O . LEU B 1 123 ? -16.453 15.828 0.824 1 96.62 123 LEU B O 1
ATOM 3400 N N . GLY B 1 124 ? -14.297 15.875 0.107 1 94.94 124 GLY B N 1
ATOM 3401 C CA . GLY B 1 124 ? -13.828 16.375 1.389 1 94.94 124 GLY B CA 1
ATOM 3402 C C . GLY B 1 124 ? -14.336 17.781 1.701 1 94.94 124 GLY B C 1
ATOM 3403 O O . GLY B 1 124 ? -14.773 18.047 2.82 1 94.94 124 GLY B O 1
ATOM 3404 N N . ILE B 1 125 ? -14.258 18.625 0.71 1 93.31 125 ILE B N 1
ATOM 3405 C CA . ILE B 1 125 ? -14.766 19.984 0.853 1 93.31 125 ILE B CA 1
ATOM 3406 C C . ILE B 1 125 ? -16.266 19.953 1.12 1 93.31 125 ILE B C 1
ATOM 3408 O O . ILE B 1 125 ? -16.75 20.609 2.041 1 93.31 125 ILE B O 1
ATOM 3412 N N . TYR B 1 126 ? -16.953 19.203 0.317 1 94.69 126 TYR B N 1
ATOM 3413 C CA . TYR B 1 126 ? -18.391 19.078 0.454 1 94.69 126 TYR B CA 1
ATOM 3414 C C . TYR B 1 126 ? -18.781 18.594 1.846 1 94.69 126 TYR B C 1
ATOM 3416 O O . TYR B 1 126 ? -19.688 19.125 2.473 1 94.69 126 TYR B O 1
ATOM 3424 N N . SER B 1 127 ? -18.109 17.578 2.266 1 94.94 127 SER B N 1
ATOM 3425 C CA . SER B 1 127 ? -18.359 17.016 3.588 1 94.94 127 SER B CA 1
ATOM 3426 C C . SER B 1 127 ? -18.109 18.047 4.684 1 94.94 127 SER B C 1
ATOM 3428 O O . SER B 1 127 ? -18.891 18.156 5.629 1 94.94 127 SER B O 1
ATOM 3430 N N . ALA B 1 128 ? -17.062 18.812 4.562 1 92.31 128 ALA B N 1
ATOM 3431 C CA . ALA B 1 128 ? -16.719 19.828 5.551 1 92.31 128 ALA B CA 1
ATOM 3432 C C . ALA B 1 128 ? -17.766 20.938 5.594 1 92.31 128 ALA B C 1
ATOM 3434 O O . ALA B 1 128 ? -18.125 21.422 6.672 1 92.31 128 ALA B O 1
ATOM 3435 N N . LEU B 1 129 ? -18.266 21.328 4.461 1 91 129 LEU B N 1
ATOM 3436 C CA . LEU B 1 129 ? -19.219 22.422 4.367 1 91 129 LEU B CA 1
ATOM 3437 C C . LEU B 1 129 ? -20.578 22 4.918 1 91 129 LEU B C 1
ATOM 3439 O O . LEU B 1 129 ? -21.406 22.844 5.277 1 91 129 LEU B O 1
ATOM 3443 N N . ARG B 1 130 ? -20.812 20.75 4.953 1 93.88 130 ARG B N 1
ATOM 3444 C CA . ARG B 1 130 ? -22.062 20.234 5.469 1 93.88 130 ARG B CA 1
ATOM 3445 C C . ARG B 1 130 ? -21.844 19.438 6.754 1 93.88 130 ARG B C 1
ATOM 3447 O O . ARG B 1 130 ? -22.469 18.391 6.961 1 93.88 130 ARG B O 1
ATOM 3454 N N . GLU B 1 131 ? -21.016 19.938 7.418 1 90.62 131 GLU B N 1
ATOM 3455 C CA . GLU B 1 131 ? -20.641 19.281 8.656 1 90.62 131 GLU B CA 1
ATOM 3456 C C . GLU B 1 131 ? -21.859 18.875 9.477 1 90.62 131 GLU B C 1
ATOM 3458 O O . GLU B 1 131 ? -22.766 19.688 9.68 1 90.62 131 GLU B O 1
ATOM 3463 N N . ASN B 1 132 ? -21.984 17.578 9.867 1 89.56 132 ASN B N 1
ATOM 3464 C CA . ASN B 1 132 ? -22.984 17 10.758 1 89.56 132 ASN B CA 1
ATOM 3465 C C . ASN B 1 132 ? -24.328 16.812 10.062 1 89.56 132 ASN B C 1
ATOM 3467 O O . ASN B 1 132 ? -25.328 16.531 10.711 1 89.56 132 ASN B O 1
ATOM 3471 N N . ARG B 1 133 ? -24.391 17.031 8.812 1 94.31 133 ARG B N 1
ATOM 3472 C CA . ARG B 1 133 ? -25.562 16.672 8.016 1 94.31 133 ARG B CA 1
ATOM 3473 C C . ARG B 1 133 ? -25.5 15.219 7.562 1 94.31 133 ARG B C 1
ATOM 3475 O O . ARG B 1 133 ? -24.469 14.562 7.711 1 94.31 133 ARG B O 1
ATOM 3482 N N . ILE B 1 134 ? -26.547 14.82 7.082 1 93.62 134 ILE B N 1
ATOM 3483 C CA . ILE B 1 134 ? -26.656 13.422 6.664 1 93.62 134 ILE B CA 1
ATOM 3484 C C . ILE B 1 134 ? -25.625 13.133 5.57 1 93.62 134 ILE B C 1
ATOM 3486 O O . ILE B 1 134 ? -25.016 12.055 5.547 1 93.62 134 ILE B O 1
ATOM 3490 N N . SER B 1 135 ? -25.422 14.102 4.75 1 93.81 135 SER B N 1
ATOM 3491 C CA . SER B 1 135 ? -24.453 13.898 3.674 1 93.81 135 SER B CA 1
ATOM 3492 C C . SER B 1 135 ? -23.047 13.727 4.223 1 93.81 135 SER B C 1
ATOM 3494 O O . SER B 1 135 ? -22.281 12.914 3.717 1 93.81 135 SER B O 1
ATOM 3496 N N . ASP B 1 136 ? -22.719 14.398 5.191 1 93.25 136 ASP B N 1
ATOM 3497 C CA . ASP B 1 136 ? -21.422 14.281 5.859 1 93.25 136 ASP B CA 1
ATOM 3498 C C . ASP B 1 136 ? -21.266 12.898 6.496 1 93.25 136 ASP B C 1
ATOM 3500 O O . ASP B 1 136 ? -20.219 12.266 6.355 1 93.25 136 ASP B O 1
ATOM 3504 N N . HIS B 1 137 ? -22.359 12.469 7.094 1 88.62 137 HIS B N 1
ATOM 3505 C CA . HIS B 1 137 ? -22.297 11.164 7.742 1 88.62 137 HIS B CA 1
ATOM 3506 C C . HIS B 1 137 ? -22.141 10.047 6.719 1 88.62 137 HIS B C 1
ATOM 3508 O O . HIS B 1 137 ? -21.344 9.117 6.93 1 88.62 137 HIS B O 1
ATOM 3514 N N . VAL B 1 138 ? -22.781 10.234 5.684 1 91.31 138 VAL B N 1
ATOM 3515 C CA . VAL B 1 138 ? -22.719 9.227 4.629 1 91.31 138 VAL B CA 1
ATOM 3516 C C . VAL B 1 138 ? -21.312 9.195 4.035 1 91.31 138 VAL B C 1
ATOM 3518 O O . VAL B 1 138 ? -20.75 8.117 3.809 1 91.31 138 VAL B O 1
ATOM 3521 N N . LEU B 1 139 ? -20.734 10.289 3.814 1 92.56 139 LEU B N 1
ATOM 3522 C CA . LEU B 1 139 ? -19.406 10.367 3.229 1 92.56 139 LEU B CA 1
ATOM 3523 C C . LEU B 1 139 ? -18.344 9.844 4.203 1 92.56 139 LEU B C 1
ATOM 3525 O O . LEU B 1 139 ? -17.375 9.219 3.787 1 92.56 139 LEU B O 1
ATOM 3529 N N . ARG B 1 140 ? -18.609 10.016 5.391 1 86.75 140 ARG B N 1
ATOM 3530 C CA . ARG B 1 140 ? -17.672 9.516 6.398 1 86.75 140 ARG B CA 1
ATOM 3531 C C . ARG B 1 140 ? -17.719 7.992 6.473 1 86.75 140 ARG B C 1
ATOM 3533 O O . ARG B 1 140 ? -16.688 7.34 6.625 1 86.75 140 ARG B O 1
ATOM 3540 N N . ILE B 1 141 ? -18.891 7.492 6.371 1 85.75 141 ILE B N 1
ATOM 3541 C CA . ILE B 1 141 ? -19.031 6.043 6.344 1 85.75 141 ILE B CA 1
ATOM 3542 C C . ILE B 1 141 ? -18.359 5.484 5.086 1 85.75 141 ILE B C 1
ATOM 3544 O O . ILE B 1 141 ? -17.641 4.48 5.148 1 85.75 141 ILE B O 1
ATOM 3548 N N . ALA B 1 142 ? -18.547 6.16 4.016 1 87.56 142 ALA B N 1
ATOM 3549 C CA . ALA B 1 142 ? -17.953 5.742 2.75 1 87.56 142 ALA B CA 1
ATOM 3550 C C . ALA B 1 142 ? -16.422 5.781 2.824 1 87.56 142 ALA B C 1
ATOM 3552 O O . ALA B 1 142 ? -15.75 4.914 2.264 1 87.56 142 ALA B O 1
ATOM 3553 N N . THR B 1 143 ? -15.945 6.734 3.473 1 86.69 143 THR B N 1
ATOM 3554 C CA . THR B 1 143 ? -14.5 6.855 3.633 1 86.69 143 THR B CA 1
ATOM 3555 C C . THR B 1 143 ? -13.953 5.719 4.492 1 86.69 143 THR B C 1
ATOM 3557 O O . THR B 1 143 ? -12.906 5.152 4.188 1 86.69 143 THR B O 1
ATOM 3560 N N . LEU B 1 144 ? -14.672 5.414 5.496 1 81.44 144 LEU B N 1
ATOM 3561 C CA . LEU B 1 144 ? -14.266 4.309 6.355 1 81.44 144 L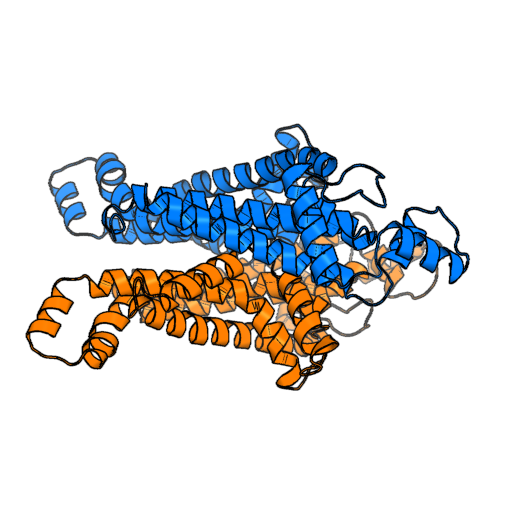EU B CA 1
ATOM 3562 C C . LEU B 1 144 ? -14.297 2.986 5.594 1 81.44 144 LEU B C 1
ATOM 3564 O O . LEU B 1 144 ? -13.414 2.143 5.77 1 81.44 144 LEU B O 1
ATOM 3568 N N . PHE B 1 145 ? -15.242 2.832 4.781 1 82.94 145 PHE B N 1
ATOM 3569 C CA . PHE B 1 145 ? -15.336 1.659 3.918 1 82.94 145 PHE B CA 1
ATOM 3570 C C . PHE B 1 145 ? -14.156 1.597 2.957 1 82.94 145 PHE B C 1
ATOM 3572 O O . PHE B 1 145 ? -13.555 0.536 2.773 1 82.94 145 PHE B O 1
ATOM 3579 N N . GLY B 1 146 ? -13.867 2.705 2.379 1 82.38 146 GLY B N 1
ATOM 3580 C CA . GLY B 1 146 ? -12.789 2.777 1.403 1 82.38 146 GLY B CA 1
ATOM 3581 C C . GLY B 1 146 ? -11.43 2.443 1.985 1 82.38 146 GLY B C 1
ATOM 3582 O O . GLY B 1 146 ? -10.609 1.806 1.326 1 82.38 146 GLY B O 1
ATOM 3583 N N . VAL B 1 147 ? -11.281 2.732 3.184 1 80.06 147 VAL B N 1
ATOM 3584 C CA . VAL B 1 147 ? -9.961 2.523 3.777 1 80.06 147 VAL B CA 1
ATOM 3585 C C . VAL B 1 147 ? -9.867 1.106 4.34 1 80.06 147 VAL B C 1
ATOM 3587 O O . VAL B 1 147 ? -8.773 0.556 4.473 1 80.06 147 VAL B O 1
ATOM 3590 N N . SER B 1 148 ? -11.008 0.514 4.59 1 79.88 148 SER B N 1
ATOM 3591 C CA . SER B 1 148 ? -10.992 -0.748 5.324 1 79.88 148 SER B CA 1
ATOM 3592 C C . SER B 1 148 ? -11.062 -1.939 4.375 1 79.88 148 SER B C 1
ATOM 3594 O O . SER B 1 148 ? -10.781 -3.072 4.773 1 79.88 148 SER B O 1
ATOM 3596 N N . MET B 1 149 ? -11.391 -1.667 3.186 1 83.56 149 MET B N 1
ATOM 3597 C CA . MET B 1 149 ? -11.531 -2.764 2.232 1 83.56 149 MET B CA 1
ATOM 3598 C C . MET B 1 149 ? -10.211 -3.041 1.522 1 83.56 149 MET B C 1
ATOM 3600 O O . MET B 1 149 ? -9.531 -2.111 1.081 1 83.56 149 MET B O 1
ATOM 3604 N N . PRO B 1 150 ? -9.867 -4.344 1.399 1 77.31 150 PRO B N 1
ATOM 3605 C CA . PRO B 1 150 ? -8.703 -4.648 0.564 1 77.31 150 PRO B CA 1
ATOM 3606 C C . PRO B 1 150 ? -8.898 -4.234 -0.894 1 77.31 150 PRO B C 1
ATOM 3608 O O . PRO B 1 150 ? -10 -4.375 -1.437 1 77.31 150 PRO B O 1
ATOM 3611 N N . GLY B 1 151 ? -7.855 -3.688 -1.431 1 80.38 151 GLY B N 1
ATOM 3612 C CA . GLY B 1 151 ? -7.93 -3.186 -2.793 1 80.38 151 GLY B CA 1
ATOM 3613 C C . GLY B 1 151 ? -8.367 -4.238 -3.793 1 80.38 151 GLY B C 1
ATOM 3614 O O . GLY B 1 151 ? -9.203 -3.967 -4.66 1 80.38 151 GLY B O 1
ATOM 3615 N N . PHE B 1 152 ? -7.844 -5.449 -3.727 1 77.62 152 PHE B N 1
ATOM 3616 C CA . PHE B 1 152 ? -8.188 -6.504 -4.676 1 77.62 152 PHE B CA 1
ATOM 3617 C C . PHE B 1 152 ? -9.656 -6.887 -4.551 1 77.62 152 PHE B C 1
ATOM 3619 O O . PHE B 1 152 ? -10.297 -7.246 -5.543 1 77.62 152 PHE B O 1
ATOM 3626 N N . TRP B 1 153 ? -10.148 -6.852 -3.34 1 79.81 153 TRP B N 1
ATOM 3627 C CA . TRP B 1 153 ? -11.539 -7.207 -3.094 1 79.81 153 TRP B CA 1
ATOM 3628 C C . TRP B 1 153 ? -12.484 -6.195 -3.738 1 79.81 153 TRP B C 1
ATOM 3630 O O . TRP B 1 153 ? -13.5 -6.574 -4.336 1 79.81 153 TRP B O 1
ATOM 3640 N N . VAL B 1 154 ? -12.125 -5.004 -3.598 1 86.19 154 VAL B N 1
ATOM 3641 C CA . VAL B 1 154 ? -12.922 -3.949 -4.219 1 86.19 154 VAL B CA 1
ATOM 3642 C C . VAL B 1 154 ? -12.906 -4.117 -5.738 1 86.19 154 VAL B C 1
ATOM 3644 O O . VAL B 1 154 ? -13.93 -3.936 -6.398 1 86.19 154 VAL B O 1
ATOM 3647 N N . ALA B 1 155 ? -11.758 -4.414 -6.258 1 88.62 155 ALA B N 1
ATOM 3648 C CA . ALA B 1 155 ? -11.656 -4.648 -7.695 1 88.62 155 ALA B CA 1
ATOM 3649 C C . ALA B 1 155 ? -12.625 -5.734 -8.148 1 88.62 155 ALA B C 1
ATOM 3651 O O . ALA B 1 155 ? -13.344 -5.562 -9.141 1 88.62 155 ALA B O 1
ATOM 3652 N N . LEU B 1 156 ? -12.711 -6.777 -7.41 1 83.19 156 LEU B N 1
ATOM 3653 C CA . LEU B 1 156 ? -13.562 -7.902 -7.77 1 83.19 156 LEU B CA 1
ATOM 3654 C C . LEU B 1 156 ? -15.039 -7.523 -7.652 1 83.19 156 LEU B C 1
ATOM 3656 O O . LEU B 1 156 ? -15.852 -7.922 -8.484 1 83.19 156 LEU B O 1
ATOM 3660 N N . ILE B 1 157 ? -15.32 -6.73 -6.652 1 83.62 157 ILE B N 1
ATOM 3661 C CA . ILE B 1 157 ? -16.688 -6.273 -6.453 1 83.62 157 ILE B CA 1
ATOM 3662 C C . ILE B 1 157 ? -17.109 -5.375 -7.617 1 83.62 157 ILE B C 1
ATOM 3664 O O . ILE B 1 157 ? -18.234 -5.496 -8.125 1 83.62 157 ILE B O 1
ATOM 3668 N N . LEU B 1 158 ? -16.219 -4.523 -7.977 1 89.56 158 LEU B N 1
ATOM 3669 C CA . LEU B 1 158 ? -16.516 -3.627 -9.086 1 89.56 158 LEU B CA 1
ATOM 3670 C C . LEU B 1 158 ? -16.766 -4.418 -10.367 1 89.56 158 LEU B C 1
ATOM 3672 O O . LEU B 1 158 ? -17.688 -4.094 -11.133 1 89.56 158 LEU B O 1
ATOM 3676 N N . ILE B 1 159 ? -15.992 -5.434 -10.609 1 88.38 159 ILE B N 1
ATOM 3677 C CA . ILE B 1 159 ? -16.172 -6.277 -11.789 1 88.38 159 ILE B CA 1
ATOM 3678 C C . ILE B 1 159 ? -17.531 -6.969 -11.727 1 88.38 159 ILE B C 1
ATOM 3680 O O . ILE B 1 159 ? -18.266 -6.984 -12.711 1 88.38 159 ILE B O 1
ATOM 3684 N N . LEU B 1 160 ? -17.875 -7.484 -10.609 1 82.12 160 LEU B N 1
ATOM 3685 C CA . LEU B 1 160 ? -19.125 -8.227 -10.438 1 82.12 160 LEU B CA 1
ATOM 3686 C C . LEU B 1 160 ? -20.328 -7.328 -10.703 1 82.12 160 LEU B C 1
ATOM 3688 O O . LEU B 1 160 ? -21.234 -7.711 -11.445 1 82.12 160 LEU B O 1
ATOM 3692 N N . ILE B 1 161 ? -20.266 -6.16 -10.172 1 84.88 161 ILE B N 1
ATOM 3693 C CA . ILE B 1 161 ? -21.422 -5.273 -10.234 1 84.88 161 ILE B CA 1
ATOM 3694 C C . ILE B 1 161 ? -21.484 -4.613 -11.609 1 84.88 161 ILE B C 1
ATOM 3696 O O . ILE B 1 161 ? -22.5 -4.707 -12.305 1 84.88 161 ILE B O 1
ATOM 3700 N N . PHE B 1 162 ? -20.391 -4.078 -12.086 1 91.62 162 PHE B N 1
ATOM 3701 C CA . PHE B 1 162 ? -20.469 -3.178 -13.227 1 91.62 162 PHE B CA 1
ATOM 3702 C C . PHE B 1 162 ? -20.188 -3.93 -14.523 1 91.62 162 PHE B C 1
ATOM 3704 O O . PHE B 1 162 ? -20.641 -3.523 -15.594 1 91.62 162 PHE B O 1
ATOM 3711 N N . SER B 1 163 ? -19.422 -4.992 -14.445 1 87.94 163 SER B N 1
ATOM 3712 C CA . SER B 1 163 ? -19.078 -5.703 -15.672 1 87.94 163 SER B CA 1
ATOM 3713 C C . SER B 1 163 ? -19.969 -6.918 -15.883 1 87.94 163 SER B C 1
ATOM 3715 O O . SER B 1 163 ? -20.375 -7.215 -17.016 1 87.94 163 SER B O 1
ATOM 3717 N N . LEU B 1 164 ? -20.312 -7.609 -14.859 1 82.88 164 LEU B N 1
ATOM 3718 C CA . LEU B 1 164 ? -21.016 -8.875 -15.023 1 82.88 164 LEU B CA 1
ATOM 3719 C C . LEU B 1 164 ? -22.516 -8.688 -14.828 1 82.88 164 LEU B C 1
ATOM 3721 O O . LEU B 1 164 ? -23.312 -9.156 -15.641 1 82.88 164 LEU B O 1
ATOM 3725 N N . LYS B 1 165 ? -22.922 -8 -13.789 1 82.69 165 LYS B N 1
ATOM 3726 C CA . LYS B 1 165 ? -24.344 -7.852 -13.5 1 82.69 165 LYS B CA 1
ATOM 3727 C C . LYS B 1 165 ? -24.969 -6.766 -14.367 1 82.69 165 LYS B C 1
ATOM 3729 O O . LYS B 1 165 ? -25.938 -7.016 -15.086 1 82.69 165 LYS B O 1
ATOM 3734 N N . LEU B 1 166 ? -24.312 -5.543 -14.344 1 90.38 166 LEU B N 1
ATOM 3735 C CA . LEU B 1 166 ? -24.891 -4.406 -15.055 1 90.38 166 LEU B CA 1
ATOM 3736 C C . LEU B 1 166 ? -24.375 -4.336 -16.484 1 90.38 166 LEU B C 1
ATOM 3738 O O . LEU B 1 166 ? -24.953 -3.643 -17.328 1 90.38 166 LEU B O 1
ATOM 3742 N N . LYS B 1 167 ? -23.266 -5.031 -16.781 1 90.69 167 LYS B N 1
ATOM 3743 C CA . LYS B 1 167 ? -22.672 -5.098 -18.109 1 90.69 167 LYS B CA 1
ATOM 3744 C C . LYS B 1 167 ? -22.422 -3.701 -18.672 1 90.69 167 LYS B C 1
ATOM 3746 O O . LYS B 1 167 ? -22.688 -3.438 -19.844 1 90.69 167 LYS B O 1
ATOM 3751 N N . LEU B 1 168 ? -21.984 -2.854 -17.891 1 91.88 168 LEU B N 1
ATOM 3752 C CA . LEU B 1 168 ? -21.75 -1.473 -18.297 1 91.88 168 LEU B CA 1
ATOM 3753 C C . LEU B 1 168 ? -20.359 -1.309 -18.906 1 91.88 168 LEU B C 1
ATOM 3755 O O . LEU B 1 168 ? -20.141 -0.443 -19.75 1 91.88 168 LEU B O 1
ATOM 3759 N N . VAL B 1 169 ? -19.438 -2.055 -18.375 1 91.62 169 VAL B N 1
ATOM 3760 C CA . VAL B 1 169 ? -18.047 -1.938 -18.812 1 91.62 169 VAL B CA 1
ATOM 3761 C C . VAL B 1 169 ? -17.422 -3.326 -18.906 1 91.62 169 VAL B C 1
ATOM 3763 O O . VAL B 1 169 ? -17.875 -4.27 -18.25 1 91.62 169 VAL B O 1
ATOM 3766 N N . PRO B 1 170 ? -16.391 -3.426 -19.734 1 89.5 170 PRO B N 1
ATOM 3767 C CA . PRO B 1 170 ? -15.734 -4.73 -19.844 1 89.5 170 PRO B CA 1
ATOM 3768 C C . PRO B 1 170 ? -14.953 -5.102 -18.594 1 89.5 170 PRO B C 1
ATOM 3770 O O . PRO B 1 170 ? -14.555 -4.223 -17.828 1 89.5 170 PRO B O 1
ATOM 3773 N N . VAL B 1 171 ? -14.828 -6.398 -18.375 1 86.44 171 VAL B N 1
ATOM 3774 C CA . VAL B 1 171 ? -14.078 -6.922 -17.25 1 86.44 171 VAL B CA 1
ATOM 3775 C C . VAL B 1 171 ? -12.602 -6.566 -17.391 1 86.44 171 VAL B C 1
ATOM 3777 O O . VAL B 1 171 ? -11.945 -6.18 -16.422 1 86.44 171 VAL B O 1
ATOM 3780 N N . SER B 1 172 ? -12.117 -6.836 -18.609 1 86.56 172 SER B N 1
ATOM 3781 C CA . SER B 1 172 ? -10.703 -6.621 -18.906 1 86.56 172 SER B CA 1
ATOM 3782 C C . SER B 1 172 ? -10.516 -5.965 -20.266 1 86.56 172 SER B C 1
ATOM 3784 O O . SER B 1 172 ? -11.461 -5.852 -21.047 1 86.56 172 SER B O 1
ATOM 3786 N N . GLY B 1 173 ? -9.266 -5.395 -20.391 1 87.94 173 GLY B N 1
ATOM 3787 C CA . GLY B 1 173 ? -8.953 -4.75 -21.656 1 87.94 173 GLY B CA 1
ATOM 3788 C C . GLY B 1 173 ? -8.078 -3.523 -21.5 1 87.94 173 GLY B C 1
ATOM 3789 O O . GLY B 1 173 ? -7.797 -3.092 -20.375 1 87.94 173 GLY B O 1
ATOM 3790 N N . TYR B 1 174 ? -7.688 -3.115 -22.625 1 92.44 174 TYR B N 1
ATOM 3791 C CA . TYR B 1 174 ? -6.797 -1.963 -22.703 1 92.44 174 TYR B CA 1
ATOM 3792 C C . TYR B 1 174 ? -7.098 -1.126 -23.938 1 92.44 174 TYR B C 1
ATOM 3794 O O . TYR B 1 174 ? -7.559 -1.651 -24.953 1 92.44 174 TYR B O 1
ATOM 3802 N N . GLY B 1 175 ? -6.961 0.203 -23.812 1 90.31 175 GLY B N 1
ATOM 3803 C CA . GLY B 1 175 ? -7.023 1.023 -25 1 90.31 175 GLY B CA 1
ATOM 3804 C C . GLY B 1 175 ? -8.188 1.999 -25 1 90.31 175 GLY B C 1
ATOM 3805 O O . GLY B 1 175 ? -8.219 2.939 -25.797 1 90.31 175 GLY B O 1
ATOM 3806 N N . SER B 1 176 ? -9.172 1.713 -24.188 1 91 176 SER B N 1
ATOM 3807 C CA . SER B 1 176 ? -10.328 2.609 -24.141 1 91 176 SER B CA 1
ATOM 3808 C C . SER B 1 176 ? -10.562 3.133 -22.719 1 91 176 SER B C 1
ATOM 3810 O O . SER B 1 176 ? -10.039 2.574 -21.75 1 91 176 SER B O 1
ATOM 3812 N N . LEU B 1 177 ? -11.328 4.156 -22.703 1 92.44 177 LEU B N 1
ATOM 3813 C CA . LEU B 1 177 ? -11.68 4.746 -21.422 1 92.44 177 LEU B CA 1
ATOM 3814 C C . LEU B 1 177 ? -12.555 3.801 -20.609 1 92.44 177 LEU B C 1
ATOM 3816 O O . LEU B 1 177 ? -12.469 3.775 -19.375 1 92.44 177 LEU B O 1
ATOM 3820 N N . GLU B 1 178 ? -13.273 3.018 -21.297 1 93.44 178 GLU B N 1
ATOM 3821 C CA . GLU B 1 178 ? -14.156 2.07 -20.625 1 93.44 178 GLU B CA 1
ATOM 3822 C C . GLU B 1 178 ? -13.352 1.004 -19.891 1 93.44 178 GLU B C 1
ATOM 3824 O O . GLU B 1 178 ? -13.773 0.53 -18.828 1 93.44 178 GLU B O 1
ATOM 3829 N N . ASN B 1 179 ? -12.203 0.715 -20.438 1 93.81 179 ASN B N 1
ATOM 3830 C CA . ASN B 1 179 ? -11.352 -0.29 -19.812 1 93.81 179 ASN B CA 1
ATOM 3831 C C . ASN B 1 179 ? -10.602 0.276 -18.609 1 93.81 179 ASN B C 1
ATOM 3833 O O . ASN B 1 179 ? -10.148 -0.475 -17.75 1 93.81 179 ASN B O 1
ATOM 3837 N N . LEU B 1 180 ? -10.539 1.581 -18.562 1 95.69 180 LEU B N 1
ATOM 3838 C CA . LEU B 1 180 ? -9.703 2.246 -17.578 1 95.69 180 LEU B CA 1
ATOM 3839 C C . LEU B 1 180 ? -10.516 2.584 -16.328 1 95.69 180 LEU B C 1
ATOM 3841 O O . LEU B 1 180 ? -9.953 2.682 -15.227 1 95.69 180 LEU B O 1
ATOM 3845 N N . LEU B 1 181 ? -11.711 2.662 -16.391 1 95.25 181 LEU B N 1
ATOM 3846 C CA . LEU B 1 181 ? -12.57 3.209 -15.352 1 95.25 181 LEU B CA 1
ATOM 3847 C C . LEU B 1 181 ? -12.539 2.324 -14.109 1 95.25 181 LEU B C 1
ATOM 3849 O O . LEU B 1 181 ? -12.266 2.807 -13 1 95.25 181 LEU B O 1
ATOM 3853 N N . LEU B 1 182 ? -12.75 1.042 -14.273 1 95.62 182 LEU B N 1
ATOM 3854 C CA . LEU B 1 182 ? -12.867 0.158 -13.117 1 95.62 182 LEU B CA 1
ATOM 3855 C C . LEU B 1 182 ? -11.508 -0.054 -12.453 1 95.62 182 LEU B C 1
ATOM 3857 O O . LEU B 1 182 ? -11.391 0.061 -11.227 1 95.62 182 LEU B O 1
ATOM 3861 N N . PRO B 1 183 ? -10.469 -0.31 -13.289 1 95.38 183 PRO B N 1
ATOM 3862 C CA . PRO B 1 183 ? -9.172 -0.458 -12.633 1 95.38 183 PRO B CA 1
ATOM 3863 C C . PRO B 1 183 ? -8.719 0.82 -11.93 1 95.38 183 PRO B C 1
ATOM 3865 O O . PRO B 1 183 ? -8.141 0.76 -10.836 1 95.38 183 PRO B O 1
ATOM 3868 N N . ALA B 1 184 ? -9.016 1.909 -12.508 1 96.19 184 ALA B N 1
ATOM 3869 C CA . ALA B 1 184 ? -8.641 3.18 -11.898 1 96.19 184 ALA B CA 1
ATOM 3870 C C . ALA B 1 184 ? -9.438 3.428 -10.617 1 96.19 184 ALA B C 1
ATOM 3872 O O . ALA B 1 184 ? -8.883 3.906 -9.625 1 96.19 184 ALA B O 1
ATOM 3873 N N . ALA B 1 185 ? -10.656 3.119 -10.656 1 95.06 185 ALA B N 1
ATOM 3874 C CA . ALA B 1 185 ? -11.516 3.287 -9.484 1 95.06 185 ALA B CA 1
ATOM 3875 C C . ALA B 1 185 ? -11.07 2.373 -8.352 1 95.06 185 ALA B C 1
ATOM 3877 O O . ALA B 1 185 ? -11.016 2.793 -7.191 1 95.06 185 ALA B O 1
ATOM 3878 N N . ALA B 1 186 ? -10.734 1.186 -8.68 1 93.12 186 ALA B N 1
ATOM 3879 C CA . ALA B 1 186 ? -10.289 0.218 -7.68 1 93.12 186 ALA B CA 1
ATOM 3880 C C . ALA B 1 186 ? -8.961 0.645 -7.055 1 93.12 186 ALA B C 1
ATOM 3882 O O . ALA B 1 186 ? -8.797 0.579 -5.836 1 93.12 186 ALA B O 1
ATOM 3883 N N . LEU B 1 187 ? -8.102 1.077 -7.879 1 92.69 187 LEU B N 1
ATOM 3884 C CA . LEU B 1 187 ? -6.766 1.442 -7.422 1 92.69 187 LEU B CA 1
ATOM 3885 C C . LEU B 1 187 ? -6.805 2.717 -6.586 1 92.69 187 LEU B C 1
ATOM 3887 O O . LEU B 1 187 ? -5.992 2.893 -5.676 1 92.69 187 LEU B O 1
ATOM 3891 N N . SER B 1 188 ? -7.758 3.568 -6.832 1 94.31 188 SER B N 1
ATOM 3892 C CA . SER B 1 188 ? -7.758 4.883 -6.195 1 94.31 188 SER B CA 1
ATOM 3893 C C . SER B 1 188 ? -8.586 4.879 -4.918 1 94.31 188 SER B C 1
ATOM 3895 O O . SER B 1 188 ? -8.633 5.879 -4.199 1 94.31 188 SER B O 1
ATOM 3897 N N . LEU B 1 189 ? -9.219 3.836 -4.629 1 90.44 189 LEU B N 1
ATOM 3898 C CA . LEU B 1 189 ? -10.195 3.832 -3.541 1 90.44 189 LEU B CA 1
ATOM 3899 C C . LEU B 1 189 ? -9.555 4.289 -2.234 1 90.44 189 LEU B C 1
ATOM 3901 O O . LEU B 1 189 ? -10.086 5.168 -1.551 1 90.44 189 LEU B O 1
ATOM 3905 N N . HIS B 1 190 ? -8.438 3.691 -1.866 1 85.44 190 HIS B N 1
ATOM 3906 C CA . HIS B 1 190 ? -7.762 4.043 -0.625 1 85.44 190 HIS B CA 1
ATOM 3907 C C . HIS B 1 190 ? -7.285 5.488 -0.647 1 85.44 190 HIS B C 1
ATOM 3909 O O . HIS B 1 190 ? -7.398 6.199 0.354 1 85.44 190 HIS B O 1
ATOM 3915 N N . SER B 1 191 ? -6.793 5.855 -1.783 1 90.56 191 SER B N 1
ATOM 3916 C CA . SER B 1 191 ? -6.277 7.215 -1.916 1 90.56 191 SER B CA 1
ATOM 3917 C C . SER B 1 191 ? -7.41 8.234 -1.869 1 90.56 191 SER B C 1
ATOM 3919 O O . SER B 1 191 ? -7.246 9.32 -1.307 1 90.56 191 SER B O 1
ATOM 3921 N N . VAL B 1 192 ? -8.523 7.914 -2.475 1 94 192 VAL B N 1
ATOM 3922 C CA . VAL B 1 192 ? -9.68 8.797 -2.416 1 94 192 VAL B CA 1
ATOM 3923 C C . VAL B 1 192 ? -10.109 8.992 -0.963 1 94 192 VAL B C 1
ATOM 3925 O O . VAL B 1 192 ? -10.352 10.117 -0.529 1 94 192 VAL B O 1
ATOM 3928 N N . ALA B 1 193 ? -10.18 7.93 -0.271 1 91 193 ALA B N 1
ATOM 3929 C CA . ALA B 1 193 ? -10.609 7.973 1.125 1 91 193 ALA B CA 1
ATOM 3930 C C . ALA B 1 193 ? -9.641 8.797 1.97 1 91 193 ALA B C 1
ATOM 3932 O O . ALA B 1 193 ? -10.062 9.625 2.777 1 91 193 ALA B O 1
ATOM 3933 N N . ALA B 1 194 ? -8.398 8.625 1.813 1 86.69 194 ALA B N 1
ATOM 3934 C CA . ALA B 1 194 ? -7.379 9.336 2.578 1 86.69 194 ALA B CA 1
ATOM 3935 C C . ALA B 1 194 ? -7.414 10.828 2.273 1 86.69 194 ALA B C 1
ATOM 3937 O O . ALA B 1 194 ? -7.387 11.656 3.189 1 86.69 194 ALA B O 1
ATOM 3938 N N . VAL B 1 195 ? -7.477 11.125 1.034 1 90.56 195 VAL B N 1
ATOM 3939 C CA . VAL B 1 195 ? -7.492 12.523 0.611 1 90.56 195 VAL B CA 1
ATOM 3940 C C . VAL B 1 195 ? -8.766 13.203 1.106 1 90.56 195 VAL B C 1
ATOM 3942 O O . VAL B 1 195 ? -8.727 14.344 1.573 1 90.56 195 VAL B O 1
ATOM 3945 N N . MET B 1 196 ? -9.82 12.508 0.984 1 93.88 196 MET B N 1
ATOM 3946 C CA . MET B 1 196 ? -11.094 13.055 1.45 1 93.88 196 MET B CA 1
ATOM 3947 C C . MET B 1 196 ? -11.039 13.359 2.943 1 93.88 196 MET B C 1
ATOM 3949 O O . MET B 1 196 ? -11.453 14.438 3.379 1 93.88 196 MET B O 1
ATOM 3953 N N . ARG B 1 197 ? -10.547 12.453 3.637 1 85.38 197 ARG B N 1
ATOM 3954 C CA . ARG B 1 197 ? -10.484 12.602 5.086 1 85.38 197 ARG B CA 1
ATOM 3955 C C . ARG B 1 197 ? -9.617 13.797 5.484 1 85.38 197 ARG B C 1
ATOM 3957 O O . ARG B 1 197 ? -10.016 14.609 6.32 1 85.38 197 ARG B O 1
ATOM 3964 N N . VAL B 1 198 ? -8.492 13.93 4.961 1 85.12 198 VAL B N 1
ATOM 3965 C CA . VAL B 1 198 ? -7.562 15 5.32 1 85.12 198 VAL B CA 1
ATOM 3966 C C . VAL B 1 198 ? -8.102 16.344 4.828 1 85.12 198 VAL B C 1
ATOM 3968 O O . VAL B 1 198 ? -7.957 17.359 5.5 1 85.12 198 VAL B O 1
ATOM 3971 N N . THR B 1 199 ? -8.711 16.266 3.66 1 90.56 199 THR B N 1
ATOM 3972 C CA . THR B 1 199 ? -9.32 17.484 3.146 1 90.56 199 THR B CA 1
ATOM 3973 C C . THR B 1 199 ? -10.422 17.969 4.078 1 90.56 199 THR B C 1
ATOM 3975 O O . THR B 1 199 ? -10.477 19.156 4.422 1 90.56 199 THR B O 1
ATOM 3978 N N . ARG B 1 200 ? -11.234 17.078 4.438 1 90.94 200 ARG B N 1
ATOM 3979 C CA . ARG B 1 200 ? -12.312 17.453 5.34 1 90.94 200 ARG B CA 1
ATOM 3980 C C . ARG B 1 200 ? -11.766 18 6.648 1 90.94 200 ARG B C 1
ATOM 3982 O O . ARG B 1 200 ? -12.219 19.047 7.121 1 90.94 200 ARG B O 1
ATOM 3989 N N . THR B 1 201 ? -10.883 17.328 7.227 1 83.88 201 THR B N 1
ATOM 3990 C CA . THR B 1 201 ? -10.336 17.719 8.516 1 83.88 201 THR B CA 1
ATOM 3991 C C . THR B 1 201 ? -9.641 19.078 8.406 1 83.88 201 THR B C 1
ATOM 3993 O O . THR B 1 201 ? -9.812 19.938 9.266 1 83.88 201 THR B O 1
ATOM 3996 N N . SER B 1 202 ? -8.859 19.234 7.379 1 84.88 202 SER B N 1
ATOM 3997 C CA . SER B 1 202 ? -8.141 20.484 7.176 1 84.88 202 SER B CA 1
ATOM 3998 C C . SER B 1 202 ? -9.102 21.641 6.934 1 84.88 202 SER B C 1
ATOM 4000 O O . SER B 1 202 ? -8.883 22.75 7.422 1 84.88 202 SER B O 1
ATOM 4002 N N . MET B 1 203 ? -10.148 21.422 6.227 1 88.5 203 MET B N 1
ATOM 4003 C CA . MET B 1 203 ? -11.156 22.438 5.953 1 88.5 203 MET B CA 1
ATOM 4004 C C . MET B 1 203 ? -11.883 22.844 7.234 1 88.5 203 MET B C 1
ATOM 4006 O O . MET B 1 203 ? -12.102 24.031 7.477 1 88.5 203 MET B O 1
ATOM 4010 N N . LEU B 1 204 ? -12.242 21.906 8.016 1 86.62 204 LEU B N 1
ATOM 4011 C CA . LEU B 1 204 ? -12.93 22.188 9.273 1 86.62 204 LEU B CA 1
ATOM 4012 C C . LEU B 1 204 ? -12.047 23.016 10.195 1 86.62 204 LEU B C 1
ATOM 4014 O O . LEU B 1 204 ? -12.523 23.953 10.852 1 86.62 204 LEU B O 1
ATOM 4018 N N . GLU B 1 205 ? -10.789 22.641 10.188 1 82.25 205 GLU B N 1
ATOM 4019 C CA . GLU B 1 205 ? -9.836 23.391 11.008 1 82.25 205 GLU B CA 1
ATOM 4020 C C . GLU B 1 205 ? -9.695 24.828 10.523 1 82.25 205 GLU B C 1
ATOM 4022 O O . GLU B 1 205 ? -9.656 25.75 11.328 1 82.25 205 GLU B O 1
ATOM 4027 N N . THR B 1 206 ? -9.609 24.922 9.312 1 83.69 206 THR B N 1
ATOM 4028 C CA . THR B 1 206 ? -9.422 26.25 8.719 1 83.69 206 THR B CA 1
ATOM 4029 C C . THR B 1 206 ? -10.68 27.094 8.875 1 83.69 206 THR B C 1
ATOM 4031 O O . THR B 1 206 ? -10.602 28.297 9.148 1 83.69 206 THR B O 1
ATOM 4034 N N . LEU B 1 207 ? -11.812 26.531 8.703 1 86.38 207 LEU B N 1
ATOM 4035 C CA . LEU B 1 207 ? -13.078 27.234 8.797 1 86.38 207 LEU B CA 1
ATOM 4036 C C . LEU B 1 207 ? -13.336 27.703 10.227 1 86.38 207 LEU B C 1
ATOM 4038 O O . LEU B 1 207 ? -14.117 28.625 10.461 1 86.38 207 LEU B O 1
ATOM 4042 N N . GLY B 1 208 ? -12.68 27.047 11.117 1 83.62 208 GLY B N 1
ATOM 4043 C CA . GLY B 1 208 ? -12.844 27.406 12.516 1 83.62 208 GLY B CA 1
ATOM 4044 C C . GLY B 1 208 ? -11.898 28.5 12.969 1 83.62 208 GLY B C 1
ATOM 4045 O O . GLY B 1 208 ? -11.984 28.969 14.102 1 83.62 208 GLY B O 1
ATOM 4046 N N . GLN B 1 209 ? -11.117 28.922 12.086 1 84.62 209 GLN B N 1
ATOM 4047 C CA . GLN B 1 209 ? -10.109 29.906 12.445 1 84.62 209 GLN B CA 1
ATOM 4048 C C . GLN B 1 209 ? -10.719 31.312 12.531 1 84.62 209 GLN B C 1
ATOM 4050 O O . GLN B 1 209 ? -11.742 31.578 11.898 1 84.62 209 GLN B O 1
ATOM 4055 N N . GLU B 1 210 ? -10.031 32.219 13.289 1 85.12 210 GLU B N 1
ATOM 4056 C CA . GLU B 1 210 ? -10.516 33.562 13.57 1 85.12 210 GLU B CA 1
ATOM 4057 C C . GLU B 1 210 ? -10.57 34.406 12.297 1 85.12 210 GLU B C 1
ATOM 4059 O O . GLU B 1 210 ? -11.484 35.219 12.133 1 85.12 210 GLU B O 1
ATOM 4064 N N . TYR B 1 211 ? -9.648 34.25 11.43 1 81.69 211 TYR B N 1
ATOM 4065 C CA . TYR B 1 211 ? -9.609 35.062 10.234 1 81.69 211 TYR B CA 1
ATOM 4066 C C . TYR B 1 211 ? -10.789 34.781 9.32 1 81.69 211 TYR B C 1
ATOM 4068 O O . TYR B 1 211 ? -11.25 35.625 8.578 1 81.69 211 TYR B O 1
ATOM 4076 N N . ILE B 1 212 ? -11.273 33.656 9.414 1 84.62 212 ILE B N 1
ATOM 4077 C CA . ILE B 1 212 ? -12.453 33.281 8.641 1 84.62 212 ILE B CA 1
ATOM 4078 C C . ILE B 1 212 ? -13.695 33.938 9.234 1 84.62 212 ILE B C 1
ATOM 4080 O O . ILE B 1 212 ? -14.562 34.406 8.508 1 84.62 212 ILE B O 1
ATOM 4084 N N . ARG B 1 213 ? -13.742 33.906 10.508 1 82.56 213 ARG B N 1
ATOM 4085 C CA . ARG B 1 213 ? -14.836 34.594 11.188 1 82.56 213 ARG B CA 1
ATOM 4086 C C . ARG B 1 213 ? -14.867 36.062 10.836 1 82.56 213 ARG B C 1
ATOM 4088 O O . ARG B 1 213 ? -15.938 36.656 10.648 1 82.56 213 ARG B O 1
ATOM 4095 N N . PHE B 1 214 ? -13.648 36.562 10.82 1 85.12 214 PHE B N 1
ATOM 4096 C CA . PHE B 1 214 ? -13.531 37.969 10.469 1 85.12 214 PHE B CA 1
ATOM 4097 C C . PHE B 1 214 ? -14.008 38.219 9.039 1 85.12 214 PHE B C 1
ATOM 4099 O O . PHE B 1 214 ? -14.695 39.188 8.766 1 85.12 214 PHE B O 1
ATOM 4106 N N . ALA B 1 215 ? -13.656 37.344 8.156 1 85.81 215 ALA B N 1
ATOM 4107 C CA . ALA B 1 215 ? -14.062 37.469 6.762 1 85.81 215 ALA B CA 1
ATOM 4108 C C . ALA B 1 215 ? -15.578 37.344 6.625 1 85.81 215 ALA B C 1
ATOM 4110 O O . ALA B 1 215 ? -16.188 38.062 5.832 1 85.81 215 ALA B O 1
ATOM 4111 N N . LYS B 1 216 ? -16.156 36.5 7.406 1 85.44 216 LYS B N 1
ATOM 4112 C CA . LYS B 1 216 ? -17.609 36.344 7.43 1 85.44 216 LYS B CA 1
ATOM 4113 C C . LYS B 1 216 ? -18.297 37.594 7.961 1 85.44 216 LYS B C 1
ATOM 4115 O O . LYS B 1 216 ? -19.328 38.031 7.426 1 85.44 216 LYS B O 1
ATOM 4120 N N . ALA B 1 217 ? -17.656 38.188 8.93 1 88.19 217 ALA B N 1
ATOM 4121 C CA . ALA B 1 217 ? -18.188 39.375 9.539 1 88.19 217 ALA B CA 1
ATOM 4122 C C . ALA B 1 217 ? -18.141 40.562 8.57 1 88.19 217 ALA B C 1
ATOM 4124 O O . ALA B 1 217 ? -18.984 41.469 8.633 1 88.19 217 ALA B O 1
ATOM 4125 N N . LYS B 1 218 ? -17.203 40.5 7.668 1 90.25 218 LYS B N 1
ATOM 4126 C CA . LYS B 1 218 ? -17.062 41.562 6.672 1 90.25 218 LYS B CA 1
ATOM 4127 C C . LYS B 1 218 ? -18.078 41.375 5.539 1 90.25 218 LYS B C 1
ATOM 4129 O O . LYS B 1 218 ? -18.172 42.219 4.648 1 90.25 218 LYS B O 1
ATOM 4134 N N . GLY B 1 219 ? -18.766 40.281 5.539 1 85.81 219 GLY B N 1
ATOM 4135 C CA . GLY B 1 219 ? -19.844 40.062 4.582 1 85.81 219 GLY B CA 1
ATOM 4136 C C . GLY B 1 219 ? -19.391 39.344 3.322 1 85.81 219 GLY B C 1
ATOM 4137 O O . GLY B 1 219 ? -20.078 39.375 2.301 1 85.81 219 GLY B O 1
ATOM 4138 N N . LEU B 1 220 ? -18.234 38.844 3.299 1 85.56 220 LEU B N 1
ATOM 4139 C CA . LEU B 1 220 ? -17.781 38.094 2.125 1 85.56 220 LEU B CA 1
ATOM 4140 C C . LEU B 1 220 ? -18.625 36.844 1.894 1 85.56 220 LEU B C 1
ATOM 4142 O O . LEU B 1 220 ? -19.031 36.188 2.848 1 85.56 220 LEU B O 1
ATOM 4146 N N . PRO B 1 221 ? -18.906 36.656 0.633 1 87.19 221 PRO B N 1
ATOM 4147 C CA . PRO B 1 221 ? -19.672 35.438 0.346 1 87.19 221 PRO B CA 1
ATOM 4148 C C . PRO B 1 221 ? -18.906 34.188 0.673 1 87.19 221 PRO B C 1
ATOM 4150 O O . PRO B 1 221 ? -17.672 34.156 0.589 1 87.19 221 PRO B O 1
ATOM 4153 N N . VAL B 1 222 ? -19.641 33.062 0.974 1 80.81 222 VAL B N 1
ATOM 4154 C CA . VAL B 1 222 ? -19.094 31.812 1.454 1 80.81 222 VAL B CA 1
ATOM 4155 C C . VAL B 1 222 ? -18.141 31.234 0.415 1 80.81 222 VAL B C 1
ATOM 4157 O O . VAL B 1 222 ? -17.078 30.703 0.763 1 80.81 222 VAL B O 1
ATOM 4160 N N . TRP B 1 223 ? -18.5 31.391 -0.796 1 83.31 223 TRP B N 1
ATOM 4161 C CA . TRP B 1 223 ? -17.672 30.797 -1.842 1 83.31 223 TRP B CA 1
ATOM 4162 C C . TRP B 1 223 ? -16.312 31.5 -1.935 1 83.31 223 TRP B C 1
ATOM 4164 O O . TRP B 1 223 ? -15.305 30.859 -2.232 1 83.31 223 TRP B O 1
ATOM 4174 N N . LYS B 1 224 ? -16.25 32.781 -1.649 1 84.31 224 LYS B N 1
ATOM 4175 C CA . LYS B 1 224 ? -14.984 33.531 -1.664 1 84.31 224 LYS B CA 1
ATOM 4176 C C . LYS B 1 224 ? -14.125 33.188 -0.452 1 84.31 224 LYS B C 1
ATOM 4178 O O . LYS B 1 224 ? -12.906 33.094 -0.559 1 84.31 224 LYS B O 1
ATOM 4183 N N . ILE B 1 225 ? -14.875 32.969 0.629 1 83.81 225 ILE B N 1
ATOM 4184 C CA . ILE B 1 225 ? -14.172 32.594 1.851 1 83.81 225 ILE B CA 1
ATOM 4185 C C . ILE B 1 225 ? -13.523 31.234 1.67 1 83.81 225 ILE B C 1
ATOM 4187 O O . ILE B 1 225 ? -12.359 31.031 2.018 1 83.81 225 ILE B O 1
ATOM 4191 N N . ILE B 1 226 ? -14.242 30.375 1.031 1 80.81 226 ILE B N 1
ATOM 4192 C CA . ILE B 1 226 ? -13.781 29 0.85 1 80.81 226 ILE B CA 1
ATOM 4193 C C . ILE B 1 226 ? -12.641 28.969 -0.168 1 80.81 226 ILE B C 1
ATOM 4195 O O . ILE B 1 226 ? -11.57 28.422 0.101 1 80.81 226 ILE B O 1
ATOM 4199 N N . SER B 1 227 ? -12.828 29.547 -1.305 1 80.44 227 SER B N 1
ATOM 4200 C CA . SER B 1 227 ? -11.898 29.422 -2.422 1 80.44 227 SER B CA 1
ATOM 4201 C C . SER B 1 227 ? -10.633 30.25 -2.186 1 80.44 227 SER B C 1
ATOM 4203 O O . SER B 1 227 ? -9.531 29.812 -2.52 1 80.44 227 SER B O 1
ATOM 4205 N N . ARG B 1 228 ? -10.727 31.344 -1.483 1 76.69 228 ARG B N 1
ATOM 4206 C CA . ARG B 1 228 ? -9.602 32.25 -1.394 1 76.69 228 ARG B CA 1
ATOM 4207 C C . ARG B 1 228 ? -8.898 32.125 -0.045 1 76.69 228 ARG B C 1
ATOM 4209 O O . ARG B 1 228 ? -7.676 32.312 0.043 1 76.69 228 ARG B O 1
ATOM 4216 N N . HIS B 1 229 ? -9.672 31.875 0.931 1 75.94 229 HIS B N 1
ATOM 4217 C CA . HIS B 1 229 ? -9.078 31.969 2.26 1 75.94 229 HIS B CA 1
ATOM 4218 C C . HIS B 1 229 ? -8.914 30.578 2.877 1 75.94 229 HIS B C 1
ATOM 4220 O O . HIS B 1 229 ? -7.867 30.266 3.447 1 75.94 229 HIS B O 1
ATOM 4226 N N . ALA B 1 230 ? -9.852 29.781 2.697 1 80.06 230 ALA B N 1
ATOM 4227 C CA . ALA B 1 230 ? -9.852 28.516 3.428 1 80.06 230 ALA B CA 1
ATOM 4228 C C . ALA B 1 230 ? -9.07 27.438 2.67 1 80.06 230 ALA B C 1
ATOM 4230 O O . ALA B 1 230 ? -8.242 26.734 3.25 1 80.06 230 ALA B O 1
ATOM 4231 N N . LEU B 1 231 ? -9.25 27.406 1.403 1 82 231 LEU B N 1
ATOM 4232 C CA . LEU B 1 231 ? -8.695 26.312 0.614 1 82 231 LEU B CA 1
ATOM 4233 C C . LEU B 1 231 ? -7.176 26.391 0.562 1 82 231 LEU B C 1
ATOM 4235 O O . LEU B 1 231 ? -6.488 25.375 0.674 1 82 231 LEU B O 1
ATOM 4239 N N . LYS B 1 232 ? -6.68 27.562 0.449 1 77.62 232 LYS B N 1
ATOM 4240 C CA . LYS B 1 232 ? -5.234 27.734 0.343 1 77.62 232 LYS B CA 1
ATOM 4241 C C . LYS B 1 232 ? -4.523 27.188 1.576 1 77.62 232 LYS B C 1
ATOM 4243 O O . LYS B 1 232 ? -3.521 26.484 1.457 1 77.62 232 LYS B O 1
ATOM 4248 N N . ASN B 1 233 ? -5.07 27.484 2.707 1 75.88 233 ASN B N 1
ATOM 4249 C CA . ASN B 1 233 ? -4.449 27.047 3.953 1 75.88 233 ASN B CA 1
ATOM 4250 C C . ASN B 1 233 ? -4.781 25.594 4.262 1 75.88 233 ASN B C 1
ATOM 4252 O O . ASN B 1 233 ? -3.955 24.875 4.82 1 75.88 233 ASN B O 1
ATOM 4256 N N . ALA B 1 234 ? -5.926 25.234 3.85 1 82.44 234 ALA B N 1
ATOM 4257 C CA . ALA B 1 234 ? -6.375 23.875 4.137 1 82.44 234 ALA B CA 1
ATOM 4258 C C . ALA B 1 234 ? -5.703 22.859 3.209 1 82.44 234 ALA B C 1
ATOM 4260 O O . ALA B 1 234 ? -5.637 21.672 3.52 1 82.44 234 ALA B O 1
ATOM 4261 N N . MET B 1 235 ? -5.066 23.328 2.176 1 83.69 235 MET B N 1
ATOM 4262 C CA . MET B 1 235 ? -4.582 22.422 1.142 1 83.69 235 MET B CA 1
ATOM 4263 C C . MET B 1 235 ? -3.178 21.922 1.467 1 83.69 235 MET B C 1
ATOM 4265 O O . MET B 1 235 ? -2.719 20.938 0.9 1 83.69 235 MET B O 1
ATOM 4269 N N . LEU B 1 236 ? -2.533 22.516 2.426 1 75.19 236 LEU B N 1
ATOM 4270 C CA . LEU B 1 236 ? -1.147 22.156 2.701 1 75.19 236 LEU B CA 1
ATOM 4271 C C . LEU B 1 236 ? -1.05 20.703 3.158 1 75.19 236 LEU B C 1
ATOM 4273 O O . LEU B 1 236 ? -0.323 19.906 2.559 1 75.19 236 LEU B O 1
ATOM 4277 N N . PRO B 1 237 ? -1.851 20.297 4.172 1 75.5 237 PRO B N 1
ATOM 4278 C CA . PRO B 1 237 ? -1.811 18.875 4.559 1 75.5 237 PRO B CA 1
ATOM 4279 C C . PRO B 1 237 ? -2.311 17.953 3.455 1 75.5 237 PRO B C 1
ATOM 4281 O O . PRO B 1 237 ? -1.841 16.812 3.34 1 75.5 237 PRO B O 1
ATOM 4284 N N . VAL B 1 238 ? -3.195 18.531 2.658 1 85.06 238 VAL B N 1
ATOM 4285 C CA . VAL B 1 238 ? -3.797 17.75 1.59 1 85.06 238 VAL B CA 1
ATOM 4286 C C . VAL B 1 238 ? -2.746 17.422 0.529 1 85.06 238 VAL B C 1
ATOM 4288 O O . VAL B 1 238 ? -2.656 16.281 0.059 1 85.06 238 VAL B O 1
ATOM 4291 N N . ILE B 1 239 ? -1.955 18.359 0.249 1 80.69 239 ILE B N 1
ATOM 4292 C CA . ILE B 1 239 ? -0.903 18.188 -0.747 1 80.69 239 ILE B CA 1
ATOM 4293 C C . ILE B 1 239 ? 0.112 17.156 -0.251 1 80.69 239 ILE B C 1
ATOM 4295 O O . ILE B 1 239 ? 0.599 16.328 -1.027 1 80.69 239 ILE B O 1
ATOM 4299 N N . THR B 1 240 ? 0.372 17.172 1.007 1 73.69 240 THR B N 1
ATOM 4300 C CA . THR B 1 240 ? 1.296 16.203 1.604 1 73.69 240 THR B CA 1
ATOM 4301 C C . THR B 1 240 ? 0.762 14.789 1.468 1 73.69 240 THR B C 1
ATOM 4303 O O . THR B 1 240 ? 1.493 13.883 1.064 1 73.69 240 THR B O 1
ATOM 4306 N N . VAL B 1 241 ? -0.446 14.656 1.733 1 80.31 241 VAL B N 1
ATOM 4307 C CA . VAL B 1 241 ? -1.052 13.336 1.673 1 80.31 241 VAL B CA 1
ATOM 4308 C C . VAL B 1 241 ? -1.112 12.859 0.223 1 80.31 241 VAL B C 1
ATOM 4310 O O . VAL B 1 241 ? -0.893 11.68 -0.06 1 80.31 241 VAL B O 1
ATOM 4313 N N . ILE B 1 242 ? -1.419 13.766 -0.673 1 84.75 242 ILE B N 1
ATOM 4314 C CA . ILE B 1 242 ? -1.453 13.43 -2.092 1 84.75 242 ILE B CA 1
ATOM 4315 C C . ILE B 1 242 ? -0.079 12.938 -2.539 1 84.75 242 ILE B C 1
ATOM 4317 O O . ILE B 1 242 ? 0.025 11.953 -3.27 1 84.75 242 ILE B O 1
ATOM 4321 N N . GLY B 1 243 ? 0.888 13.547 -2.117 1 76.38 243 GLY B N 1
ATOM 4322 C CA . GLY B 1 243 ? 2.246 13.125 -2.422 1 76.38 243 GLY B CA 1
ATOM 4323 C C . GLY B 1 243 ? 2.559 11.727 -1.927 1 76.38 243 GLY B C 1
ATOM 4324 O O . GLY B 1 243 ? 3.131 10.914 -2.66 1 76.38 243 GLY B O 1
ATOM 4325 N N . PHE B 1 244 ? 2.113 11.422 -0.726 1 71.56 244 PHE B N 1
ATOM 4326 C CA . PHE B 1 244 ? 2.352 10.109 -0.141 1 71.56 244 PHE B CA 1
ATOM 4327 C C . PHE B 1 244 ? 1.562 9.039 -0.88 1 71.56 244 PHE B C 1
ATOM 4329 O O . PHE B 1 244 ? 2.033 7.906 -1.034 1 71.56 244 PHE B O 1
ATOM 4336 N N . GLN B 1 245 ? 0.421 9.406 -1.334 1 81.94 245 GLN B N 1
ATOM 4337 C CA . GLN B 1 245 ? -0.448 8.438 -1.994 1 81.94 245 GLN B CA 1
ATOM 4338 C C . GLN B 1 245 ? 0.096 8.062 -3.367 1 81.94 245 GLN B C 1
ATOM 4340 O O . GLN B 1 245 ? -0.122 6.941 -3.84 1 81.94 245 GLN B O 1
ATOM 4345 N N . MET B 1 246 ? 0.821 8.93 -3.965 1 77.06 246 MET B N 1
ATOM 4346 C CA . MET B 1 246 ? 1.378 8.633 -5.281 1 77.06 246 MET B CA 1
ATOM 4347 C C . MET B 1 246 ? 2.316 7.434 -5.215 1 77.06 246 MET B C 1
ATOM 4349 O O . MET B 1 246 ? 2.287 6.57 -6.094 1 77.06 246 MET B O 1
ATOM 4353 N N . GLY B 1 247 ? 3.094 7.359 -4.246 1 70.88 247 GLY B N 1
ATOM 4354 C CA . GLY B 1 247 ? 3.965 6.211 -4.055 1 70.88 247 GLY B CA 1
ATOM 4355 C C . GLY B 1 247 ? 3.205 4.93 -3.76 1 70.88 247 GLY B C 1
ATOM 4356 O O . GLY B 1 247 ? 3.543 3.867 -4.281 1 70.88 247 GLY B O 1
ATOM 4357 N N . SER B 1 248 ? 2.18 5.008 -3.033 1 73.12 248 SER B N 1
ATOM 4358 C CA . SER B 1 248 ? 1.406 3.842 -2.621 1 73.12 248 SER B CA 1
ATOM 4359 C C . SER B 1 248 ? 0.632 3.25 -3.795 1 73.12 248 SER B C 1
ATOM 4361 O O . SER B 1 248 ? 0.409 2.039 -3.852 1 73.12 248 SER B O 1
ATOM 4363 N N . LEU B 1 249 ? 0.237 4.09 -4.691 1 81.44 249 LEU B N 1
ATOM 4364 C CA . LEU B 1 249 ? -0.538 3.639 -5.84 1 81.44 249 LEU B CA 1
ATOM 4365 C C . LEU B 1 249 ? 0.285 2.699 -6.715 1 81.44 249 LEU B C 1
ATOM 4367 O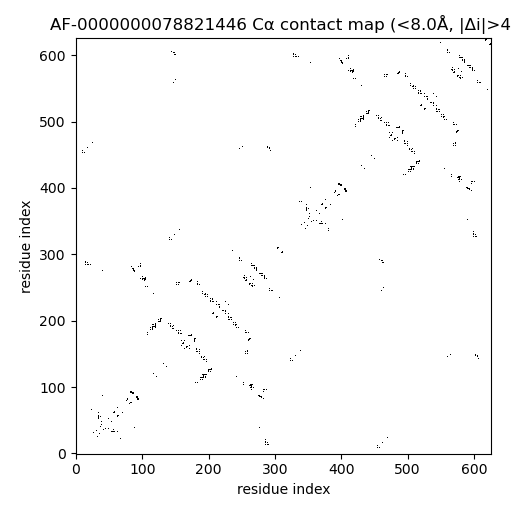 O . LEU B 1 249 ? -0.241 1.717 -7.242 1 81.44 249 LEU B O 1
ATOM 4371 N N . LEU B 1 250 ? 1.558 2.979 -6.762 1 76.94 250 LEU B N 1
ATOM 4372 C CA . LEU B 1 250 ? 2.41 2.131 -7.59 1 76.94 250 LEU B CA 1
ATOM 4373 C C . LEU B 1 250 ? 2.537 0.736 -6.988 1 76.94 250 LEU B C 1
ATOM 4375 O O . LEU B 1 250 ? 2.562 -0.26 -7.715 1 76.94 250 LEU B O 1
ATOM 4379 N N . GLY B 1 251 ? 2.568 0.65 -5.711 1 71.94 251 GLY B N 1
ATOM 4380 C CA . GLY B 1 251 ? 2.598 -0.644 -5.051 1 71.94 251 GLY B CA 1
ATOM 4381 C C . GLY B 1 251 ? 1.342 -1.462 -5.281 1 71.94 251 GLY B C 1
ATOM 4382 O O . GLY B 1 251 ? 1.415 -2.674 -5.5 1 71.94 251 GLY B O 1
ATOM 4383 N N . GLY B 1 252 ? 0.185 -0.787 -5.301 1 74.75 252 GLY B N 1
ATOM 4384 C CA . GLY B 1 252 ? -1.091 -1.456 -5.5 1 74.75 252 GLY B CA 1
ATOM 4385 C C . GLY B 1 252 ? -1.388 -1.747 -6.961 1 74.75 252 GLY B C 1
ATOM 4386 O O . GLY B 1 252 ? -2.234 -2.588 -7.27 1 74.75 252 GLY B O 1
ATOM 4387 N N . ALA B 1 253 ? -0.636 -1.158 -7.781 1 87.25 253 ALA B N 1
ATOM 4388 C CA . ALA B 1 253 ? -0.903 -1.28 -9.211 1 87.25 253 ALA B CA 1
ATOM 4389 C C . ALA B 1 253 ? -0.645 -2.703 -9.695 1 87.25 253 ALA B C 1
ATOM 4391 O O . ALA B 1 253 ? -1.33 -3.189 -10.602 1 87.25 253 ALA B O 1
ATOM 4392 N N . VAL B 1 254 ? 0.225 -3.357 -9.086 1 85.31 254 VAL B N 1
ATOM 4393 C CA . VAL B 1 254 ? 0.608 -4.691 -9.539 1 85.31 254 VAL B CA 1
ATOM 4394 C C . VAL B 1 254 ? -0.594 -5.629 -9.453 1 85.31 254 VAL B C 1
ATOM 4396 O O . VAL B 1 254 ? -0.924 -6.312 -10.422 1 85.31 254 VAL B O 1
ATOM 4399 N N . VAL B 1 255 ? -1.336 -5.582 -8.367 1 82.38 255 VAL B N 1
ATOM 4400 C CA . VAL B 1 255 ? -2.467 -6.477 -8.141 1 82.38 255 VAL B CA 1
ATOM 4401 C C . VAL B 1 255 ? -3.635 -6.074 -9.031 1 82.38 255 VAL B C 1
ATOM 4403 O O . VAL B 1 255 ? -4.281 -6.93 -9.648 1 82.38 255 VAL B O 1
ATOM 4406 N N . ILE B 1 256 ? -3.805 -4.824 -9.18 1 90.75 256 ILE B N 1
ATOM 4407 C CA . ILE B 1 256 ? -4.922 -4.312 -9.969 1 90.75 256 ILE B CA 1
ATOM 4408 C C . ILE B 1 256 ? -4.688 -4.613 -11.445 1 90.75 256 ILE B C 1
ATOM 4410 O O . ILE B 1 256 ? -5.613 -5 -12.164 1 90.75 256 ILE B O 1
ATOM 4414 N N . GLU B 1 257 ? -3.445 -4.461 -11.891 1 93.38 257 GLU B N 1
ATOM 4415 C CA . GLU B 1 257 ? -3.121 -4.789 -13.273 1 93.38 257 GLU B CA 1
ATOM 4416 C C . GLU B 1 257 ? -3.4 -6.262 -13.57 1 93.38 257 GLU B C 1
ATOM 4418 O O . GLU B 1 257 ? -3.926 -6.598 -14.633 1 93.38 257 GLU B O 1
ATOM 4423 N N . LYS B 1 258 ? -3.115 -7.082 -12.625 1 87.44 258 LYS B N 1
ATOM 4424 C CA . LYS B 1 258 ? -3.326 -8.516 -12.828 1 87.44 258 LYS B CA 1
ATOM 4425 C C . LYS B 1 258 ? -4.816 -8.852 -12.852 1 87.44 258 LYS B C 1
ATOM 4427 O O . LYS B 1 258 ? -5.277 -9.594 -13.719 1 87.44 258 LYS B O 1
ATOM 4432 N N . ILE B 1 259 ? -5.586 -8.25 -12 1 86.62 259 ILE B N 1
ATOM 4433 C CA . ILE B 1 259 ? -7.004 -8.562 -11.867 1 86.62 259 ILE B CA 1
ATOM 4434 C C . ILE B 1 259 ? -7.75 -8.109 -13.117 1 86.62 259 ILE B C 1
ATOM 4436 O O . ILE B 1 259 ? -8.602 -8.836 -13.633 1 86.62 259 ILE B O 1
ATOM 4440 N N . PHE B 1 260 ? -7.359 -6.996 -13.664 1 92.94 260 PHE B N 1
ATOM 4441 C CA . PHE B 1 260 ? -8.078 -6.426 -14.797 1 92.94 260 PHE B CA 1
ATOM 4442 C C . PHE B 1 260 ? -7.363 -6.746 -16.109 1 92.94 260 PHE B C 1
ATOM 4444 O O . PHE B 1 260 ? -7.711 -6.207 -17.156 1 92.94 260 PHE B O 1
ATOM 4451 N N . ALA B 1 261 ? -6.316 -7.613 -16.016 1 92.5 261 ALA B N 1
ATOM 4452 C CA . ALA B 1 261 ? -5.508 -7.961 -17.188 1 92.5 261 ALA B CA 1
ATOM 4453 C C . ALA B 1 261 ? -5.004 -6.707 -17.891 1 92.5 261 ALA B C 1
ATOM 4455 O O . ALA B 1 261 ? -5.051 -6.621 -19.125 1 92.5 261 ALA B O 1
ATOM 4456 N N . TRP B 1 262 ? -4.68 -5.762 -17.078 1 94.06 262 TRP B N 1
ATOM 4457 C CA . TRP B 1 262 ? -4.082 -4.531 -17.594 1 94.06 262 TRP B CA 1
ATOM 4458 C C . TRP B 1 262 ? -2.627 -4.754 -17.984 1 94.06 262 TRP B C 1
ATOM 4460 O O . TRP B 1 262 ? -1.842 -5.305 -17.219 1 94.06 262 TRP B O 1
ATOM 4470 N N . PRO B 1 263 ? -2.287 -4.402 -19.188 1 96.12 263 PRO B N 1
ATOM 4471 C CA . PRO B 1 263 ? -0.948 -4.742 -19.672 1 96.12 263 PRO B CA 1
ATOM 4472 C C . PRO B 1 263 ? 0.122 -3.771 -19.188 1 96.12 263 PRO B C 1
ATOM 4474 O O . PRO B 1 263 ? 0.806 -3.141 -20 1 96.12 263 PRO B O 1
ATOM 4477 N N . GLY B 1 264 ? 0.316 -3.766 -17.922 1 96.38 264 GLY B N 1
ATOM 4478 C CA . GLY B 1 264 ? 1.304 -2.885 -17.328 1 96.38 264 GLY B CA 1
ATOM 4479 C C . GLY B 1 264 ? 2.541 -3.619 -16.844 1 96.38 264 GLY B C 1
ATOM 4480 O O . GLY B 1 264 ? 2.695 -4.816 -17.094 1 96.38 264 GLY B O 1
ATOM 4481 N N . ILE B 1 265 ? 3.398 -2.908 -16.234 1 95.94 265 ILE B N 1
ATOM 4482 C CA . ILE B 1 265 ? 4.656 -3.428 -15.711 1 95.94 265 ILE B CA 1
ATOM 4483 C C . ILE B 1 265 ? 4.375 -4.391 -14.555 1 95.94 265 ILE B C 1
ATOM 4485 O O . ILE B 1 265 ? 5.07 -5.398 -14.398 1 95.94 265 ILE B O 1
ATOM 4489 N N . GLY B 1 266 ? 3.406 -4.062 -13.82 1 92.12 266 GLY B N 1
ATOM 4490 C CA . GLY B 1 266 ? 3.055 -4.918 -12.695 1 92.12 266 GLY B CA 1
ATOM 4491 C C . GLY B 1 266 ? 2.598 -6.301 -13.117 1 92.12 266 GLY B C 1
ATOM 4492 O O . GLY B 1 266 ? 3.041 -7.309 -12.562 1 92.12 266 GLY B O 1
ATOM 4493 N N . SER B 1 267 ? 1.721 -6.371 -14.078 1 92.5 267 SER B N 1
ATOM 4494 C CA . SER B 1 267 ? 1.264 -7.66 -14.578 1 92.5 267 SER B CA 1
ATOM 4495 C C . SER B 1 267 ? 2.404 -8.438 -15.227 1 92.5 267 SER B C 1
ATOM 4497 O O . SER B 1 267 ? 2.486 -9.656 -15.094 1 92.5 267 SER B O 1
ATOM 4499 N N . LEU B 1 268 ? 3.256 -7.703 -15.867 1 94.25 268 LEU B N 1
ATOM 4500 C CA . LEU B 1 268 ? 4.422 -8.328 -16.484 1 94.25 268 LEU B CA 1
ATOM 4501 C C . LEU B 1 268 ? 5.34 -8.922 -15.414 1 94.25 268 LEU B C 1
ATOM 4503 O O . LEU B 1 268 ? 5.922 -9.992 -15.617 1 94.25 268 LEU B O 1
ATOM 4507 N N . LEU B 1 269 ? 5.465 -8.242 -14.367 1 92 269 LEU B N 1
ATOM 4508 C CA . LEU B 1 269 ? 6.285 -8.727 -13.258 1 92 269 LEU B CA 1
ATOM 4509 C C . LEU B 1 269 ? 5.75 -10.039 -12.711 1 92 269 LEU B C 1
ATOM 4511 O O . LEU B 1 269 ? 6.504 -11 -12.547 1 92 269 LEU B O 1
ATOM 4515 N N . VAL B 1 270 ? 4.457 -10.102 -12.5 1 85.31 270 VAL B N 1
ATOM 4516 C CA . VAL B 1 270 ? 3.842 -11.297 -11.938 1 85.31 270 VAL B CA 1
ATOM 4517 C C . VAL B 1 270 ? 4 -12.469 -12.906 1 85.31 270 VAL B C 1
ATOM 4519 O O . VAL B 1 270 ? 4.352 -13.578 -12.5 1 85.31 270 VAL B O 1
ATOM 4522 N N . ASP B 1 271 ? 3.814 -12.188 -14.156 1 88 271 ASP B N 1
ATOM 4523 C CA . ASP B 1 271 ? 3.984 -13.227 -15.172 1 88 271 ASP B CA 1
ATOM 4524 C C . ASP B 1 271 ? 5.434 -13.703 -15.234 1 88 271 ASP B C 1
ATOM 4526 O O . ASP B 1 271 ? 5.691 -14.898 -15.391 1 88 271 ASP B O 1
ATOM 4530 N N . SER B 1 272 ? 6.277 -12.773 -15.102 1 89.44 272 SER B N 1
ATOM 4531 C CA . SER B 1 272 ? 7.699 -13.094 -15.195 1 89.44 272 SER B CA 1
ATOM 4532 C C . SER B 1 272 ? 8.164 -13.906 -13.992 1 89.44 272 SER B C 1
ATOM 4534 O O . SER B 1 272 ? 9.016 -14.789 -14.133 1 89.44 272 SER B O 1
ATOM 4536 N N . ILE B 1 273 ? 7.699 -13.594 -12.891 1 79.81 273 ILE B N 1
ATOM 4537 C CA . ILE B 1 273 ? 8.023 -14.352 -11.688 1 79.81 273 ILE B CA 1
ATOM 4538 C C . ILE B 1 273 ? 7.531 -15.789 -11.844 1 79.81 273 ILE B C 1
ATOM 4540 O O . ILE B 1 273 ? 8.273 -16.734 -11.562 1 79.81 273 ILE B O 1
ATOM 4544 N N . SER B 1 274 ? 6.309 -15.93 -12.336 1 76.44 274 SER B N 1
ATOM 4545 C CA . SER B 1 274 ? 5.707 -17.25 -12.508 1 76.44 274 SER B CA 1
ATOM 4546 C C . SER B 1 274 ? 6.473 -18.078 -13.539 1 76.44 274 SER B C 1
ATOM 4548 O O . SER B 1 274 ? 6.613 -19.281 -13.391 1 76.44 274 SER B O 1
ATOM 4550 N N . ALA B 1 275 ? 7.066 -17.406 -14.516 1 81.31 275 ALA B N 1
ATOM 4551 C CA . ALA B 1 275 ? 7.773 -18.078 -15.602 1 81.31 275 ALA B CA 1
ATOM 4552 C C . ALA B 1 275 ? 9.266 -18.188 -15.305 1 81.31 275 ALA B C 1
ATOM 4554 O O . ALA B 1 275 ? 10.031 -18.688 -16.125 1 81.31 275 ALA B O 1
ATOM 4555 N N . ARG B 1 276 ? 9.672 -17.609 -14.18 1 79.94 276 ARG B N 1
ATOM 4556 C CA . ARG B 1 276 ? 11.07 -17.594 -13.773 1 79.94 276 ARG B CA 1
ATOM 4557 C C . ARG B 1 276 ? 11.938 -16.922 -14.836 1 79.94 276 ARG B C 1
ATOM 4559 O O . ARG B 1 276 ? 13.016 -17.422 -15.164 1 79.94 276 ARG B O 1
ATOM 4566 N N . ASP B 1 277 ? 11.383 -15.992 -15.508 1 85.75 277 ASP B N 1
ATOM 4567 C CA . ASP B 1 277 ? 12.109 -15.133 -16.438 1 85.75 277 ASP B CA 1
ATOM 4568 C C . ASP B 1 277 ? 12.922 -14.078 -15.703 1 85.75 277 ASP B C 1
ATOM 4570 O O . ASP B 1 277 ? 12.508 -12.922 -15.602 1 85.75 277 ASP B O 1
ATOM 4574 N N . LEU B 1 278 ? 14.086 -14.375 -15.312 1 82.75 278 LEU B N 1
ATOM 4575 C CA . LEU B 1 278 ? 14.859 -13.617 -14.336 1 82.75 278 LEU B CA 1
ATOM 4576 C C . LEU B 1 278 ? 15.242 -12.25 -14.891 1 82.75 278 LEU B C 1
ATOM 4578 O O . LEU B 1 278 ? 15.07 -11.227 -14.219 1 82.75 278 LEU B O 1
ATOM 4582 N N . PRO B 1 279 ? 15.68 -12.203 -16.141 1 86.81 279 PRO B N 1
ATOM 4583 C CA . PRO B 1 279 ? 15.992 -10.867 -16.656 1 86.81 279 PRO B CA 1
ATOM 4584 C C . PRO B 1 279 ? 14.781 -9.945 -16.703 1 86.81 279 PRO B C 1
ATOM 4586 O O . PRO B 1 279 ? 14.898 -8.75 -16.453 1 86.81 279 PRO B O 1
ATOM 4589 N N . MET B 1 280 ? 13.656 -10.547 -16.984 1 90.75 280 MET B N 1
ATOM 4590 C CA . MET B 1 280 ? 12.445 -9.734 -17.031 1 90.75 280 MET B CA 1
ATOM 4591 C C . MET B 1 280 ? 12.016 -9.289 -15.641 1 90.75 280 MET B C 1
ATOM 4593 O O . MET B 1 280 ? 11.547 -8.164 -15.469 1 90.75 280 MET B O 1
ATOM 4597 N N . VAL B 1 281 ? 12.195 -10.164 -14.68 1 87.81 281 VAL B N 1
ATOM 4598 C CA . VAL B 1 281 ? 11.898 -9.797 -13.297 1 87.81 281 VAL B CA 1
ATOM 4599 C C . VAL B 1 281 ? 12.773 -8.625 -12.867 1 87.81 281 VAL B C 1
ATOM 4601 O O . VAL B 1 281 ? 12.273 -7.641 -12.312 1 87.81 281 VAL B O 1
ATOM 4604 N N . GLN B 1 282 ? 14.008 -8.734 -13.203 1 87.12 282 GLN B N 1
ATOM 4605 C CA . GLN B 1 282 ? 14.953 -7.672 -12.859 1 87.12 282 GLN B CA 1
ATOM 4606 C C . GLN B 1 282 ? 14.555 -6.352 -13.516 1 87.12 282 GLN B C 1
ATOM 4608 O O . GLN B 1 282 ? 14.562 -5.305 -12.867 1 87.12 282 GLN B O 1
ATOM 4613 N N . GLY B 1 283 ? 14.266 -6.461 -14.719 1 92 283 GLY B N 1
ATOM 4614 C CA . GLY B 1 283 ? 13.859 -5.266 -15.438 1 92 283 GLY B CA 1
ATOM 4615 C C . GLY B 1 283 ? 12.594 -4.633 -14.883 1 92 283 GLY B C 1
ATOM 4616 O O . GLY B 1 283 ? 12.516 -3.41 -14.734 1 92 283 GLY B O 1
ATOM 4617 N N . CYS B 1 284 ? 11.633 -5.43 -14.562 1 92.75 284 CYS B N 1
ATOM 4618 C CA . CYS B 1 284 ? 10.367 -4.922 -14.039 1 92.75 284 CYS B CA 1
ATOM 4619 C C . CYS B 1 284 ? 10.57 -4.25 -12.688 1 92.75 284 CYS B C 1
ATOM 4621 O O . CYS B 1 284 ? 10.016 -3.18 -12.43 1 92.75 284 CYS B O 1
ATOM 4623 N N . VAL B 1 285 ? 11.359 -4.809 -11.875 1 89.12 285 VAL B N 1
ATOM 4624 C CA . VAL B 1 285 ? 11.625 -4.246 -10.562 1 89.12 285 VAL B CA 1
ATOM 4625 C C . VAL B 1 285 ? 12.32 -2.895 -10.703 1 89.12 285 VAL B C 1
ATOM 4627 O O . VAL B 1 285 ? 11.945 -1.922 -10.047 1 89.12 285 VAL B O 1
ATOM 4630 N N . LEU B 1 286 ? 13.25 -2.85 -11.562 1 90.44 286 LEU B N 1
ATOM 4631 C CA . LEU B 1 286 ? 13.977 -1.604 -11.773 1 90.44 286 LEU B CA 1
ATOM 4632 C C . LEU B 1 286 ? 13.055 -0.528 -12.336 1 90.44 286 LEU B C 1
ATOM 4634 O O . LEU B 1 286 ? 13.172 0.646 -11.977 1 90.44 286 LEU B O 1
ATOM 4638 N N . ALA B 1 287 ? 12.195 -0.948 -13.188 1 92.12 287 ALA B N 1
ATOM 4639 C CA . ALA B 1 287 ? 11.227 -0.003 -13.742 1 92.12 287 ALA B CA 1
ATOM 4640 C C . ALA B 1 287 ? 10.312 0.546 -12.656 1 92.12 287 ALA B C 1
ATOM 4642 O O . ALA B 1 287 ? 10.008 1.742 -12.633 1 92.12 287 ALA B O 1
ATOM 4643 N N . ILE B 1 288 ? 9.914 -0.303 -11.805 1 89.88 288 ILE B N 1
ATOM 4644 C CA . ILE B 1 288 ? 9.031 0.092 -10.711 1 89.88 288 ILE B CA 1
ATOM 4645 C C . ILE B 1 288 ? 9.766 1.048 -9.773 1 89.88 288 ILE B C 1
ATOM 4647 O O . ILE B 1 288 ? 9.227 2.09 -9.391 1 89.88 288 ILE B O 1
ATOM 4651 N N . VAL B 1 289 ? 11 0.706 -9.445 1 88.81 289 VAL B N 1
ATOM 4652 C CA . VAL B 1 289 ? 11.812 1.56 -8.594 1 88.81 289 VAL B CA 1
ATOM 4653 C C . VAL B 1 289 ? 11.992 2.928 -9.242 1 88.81 289 VAL B C 1
ATOM 4655 O O . VAL B 1 289 ? 11.867 3.961 -8.586 1 88.81 289 VAL B O 1
ATOM 4658 N N . MET B 1 290 ? 12.258 2.893 -10.477 1 88.44 290 MET B N 1
ATOM 4659 C CA . MET B 1 290 ? 12.445 4.141 -11.211 1 88.44 290 MET B CA 1
ATOM 4660 C C . MET B 1 290 ? 11.18 4.984 -11.188 1 88.44 290 MET B C 1
ATOM 4662 O O . MET B 1 290 ? 11.242 6.203 -11.016 1 88.44 290 MET B O 1
ATOM 4666 N N . MET B 1 291 ? 10.102 4.375 -11.336 1 88.19 291 MET B N 1
ATOM 4667 C CA . MET B 1 291 ? 8.828 5.094 -11.305 1 88.19 291 MET B CA 1
ATOM 4668 C C . MET B 1 291 ? 8.586 5.703 -9.922 1 88.19 291 MET B C 1
ATOM 4670 O O . MET B 1 291 ? 8.156 6.852 -9.82 1 88.19 291 MET B O 1
ATOM 4674 N N . PHE B 1 292 ? 8.922 4.957 -8.945 1 84.5 292 PHE B N 1
ATOM 4675 C CA . PHE B 1 292 ? 8.773 5.465 -7.586 1 84.5 292 PHE B CA 1
ATOM 4676 C C . PHE B 1 292 ? 9.672 6.676 -7.363 1 84.5 292 PHE B C 1
ATOM 4678 O O . PHE B 1 292 ? 9.25 7.664 -6.758 1 84.5 292 PHE B O 1
ATOM 4685 N N . LEU B 1 293 ? 10.852 6.598 -7.844 1 86 293 LEU B N 1
ATOM 4686 C CA . LEU B 1 293 ? 11.812 7.684 -7.684 1 86 293 LEU B CA 1
ATOM 4687 C C . LEU B 1 293 ? 11.344 8.938 -8.422 1 86 293 LEU B C 1
ATOM 4689 O O . LEU B 1 293 ? 11.461 10.047 -7.906 1 86 293 LEU B O 1
ATOM 4693 N N . LEU B 1 294 ? 10.812 8.742 -9.555 1 85.25 294 LEU B N 1
ATOM 4694 C CA . LEU B 1 294 ? 10.344 9.867 -10.352 1 85.25 294 LEU B CA 1
ATOM 4695 C C . LEU B 1 294 ? 9.133 10.531 -9.695 1 85.25 294 LEU B C 1
ATOM 4697 O O . LEU B 1 294 ? 9.047 11.766 -9.648 1 85.25 294 LEU B O 1
ATOM 4701 N N . VAL B 1 295 ? 8.266 9.742 -9.195 1 81.88 295 VAL B N 1
ATOM 4702 C CA . VAL B 1 295 ? 7.086 10.273 -8.523 1 81.88 295 VAL B CA 1
ATOM 4703 C C . VAL B 1 295 ? 7.504 11.039 -7.277 1 81.88 295 VAL B C 1
ATOM 4705 O O . VAL B 1 295 ? 6.988 12.133 -7.008 1 81.88 295 VAL B O 1
ATOM 4708 N N . HIS B 1 296 ? 8.414 10.438 -6.586 1 75.38 296 HIS B N 1
ATOM 4709 C CA . HIS B 1 296 ? 8.891 11.109 -5.379 1 75.38 296 HIS B CA 1
ATOM 4710 C C . HIS B 1 296 ? 9.586 12.422 -5.719 1 75.38 296 HIS B C 1
ATOM 4712 O O . HIS B 1 296 ? 9.453 13.406 -4.988 1 75.38 296 HIS B O 1
ATOM 4718 N N . PHE B 1 297 ? 10.281 12.398 -6.707 1 78.75 297 PHE B N 1
ATOM 4719 C CA . PHE B 1 297 ? 10.961 13.602 -7.168 1 78.75 297 PHE B CA 1
ATOM 4720 C C . PHE B 1 297 ? 9.953 14.688 -7.535 1 78.75 297 PHE B C 1
ATOM 4722 O O . PHE B 1 297 ? 10.125 15.852 -7.176 1 78.75 297 PHE B O 1
ATOM 4729 N N . PHE B 1 298 ? 8.938 14.281 -8.148 1 76.25 298 PHE B N 1
ATOM 4730 C CA . PHE B 1 298 ? 7.902 15.227 -8.562 1 76.25 298 PHE B CA 1
ATOM 4731 C C . PHE B 1 298 ? 7.156 15.781 -7.352 1 76.25 298 PHE B C 1
ATOM 4733 O O . PHE B 1 298 ? 6.848 16.969 -7.297 1 76.25 298 PHE B O 1
ATOM 4740 N N . VAL B 1 299 ? 6.887 14.969 -6.441 1 72.62 299 VAL B N 1
ATOM 4741 C CA . VAL B 1 299 ? 6.184 15.383 -5.227 1 72.62 299 VAL B CA 1
ATOM 4742 C C . VAL B 1 299 ? 7.047 16.359 -4.441 1 72.62 299 VAL B C 1
ATOM 4744 O O . VAL B 1 299 ? 6.543 17.359 -3.912 1 72.62 299 VAL B O 1
ATOM 4747 N N . ASP B 1 300 ? 8.312 16.062 -4.348 1 70.94 300 ASP B N 1
ATOM 4748 C CA . ASP B 1 300 ? 9.227 16.969 -3.654 1 70.94 300 ASP B CA 1
ATOM 4749 C C . ASP B 1 300 ? 9.281 18.328 -4.344 1 70.94 300 ASP B C 1
ATOM 4751 O O . ASP B 1 300 ? 9.344 19.359 -3.676 1 70.94 300 ASP B O 1
ATOM 4755 N N . MET B 1 301 ? 9.219 18.312 -5.617 1 72.44 301 MET B N 1
ATOM 4756 C CA . MET B 1 301 ? 9.234 19.562 -6.375 1 72.44 301 MET B CA 1
ATOM 4757 C C . MET B 1 301 ? 7.961 20.359 -6.121 1 72.44 301 MET B C 1
ATOM 4759 O O . MET B 1 301 ? 8.008 21.594 -6.031 1 72.44 301 MET B O 1
ATOM 4763 N N . LEU B 1 302 ? 6.875 19.672 -5.984 1 69.56 302 LEU B N 1
ATOM 4764 C CA . LEU B 1 302 ? 5.59 20.328 -5.734 1 69.56 302 LEU B CA 1
ATOM 4765 C C . LEU B 1 302 ? 5.543 20.922 -4.332 1 69.56 302 LEU B C 1
ATOM 4767 O O . LEU B 1 302 ? 5.039 22.016 -4.137 1 69.56 302 LEU B O 1
ATOM 4771 N N . TYR B 1 303 ? 6.078 20.203 -3.445 1 63 303 TYR B N 1
ATOM 4772 C CA . TYR B 1 303 ? 6.098 20.672 -2.064 1 63 303 TYR B CA 1
ATOM 4773 C C . TYR B 1 303 ? 6.957 21.922 -1.927 1 63 303 TYR B C 1
ATOM 4775 O O . TYR B 1 303 ? 6.594 22.859 -1.2 1 63 303 TYR B O 1
ATOM 4783 N N . THR B 1 304 ? 8.133 21.938 -2.537 1 63.03 304 THR B N 1
ATOM 4784 C CA . THR B 1 304 ? 9.031 23.094 -2.453 1 63.03 304 THR B CA 1
ATOM 4785 C C . THR B 1 304 ? 8.375 24.328 -3.049 1 63.03 304 THR B C 1
ATOM 4787 O O . THR B 1 304 ? 8.586 25.438 -2.568 1 63.03 304 THR B O 1
ATOM 4790 N N . HIS B 1 305 ? 7.527 24.047 -3.936 1 62.84 305 HIS B N 1
ATOM 4791 C CA . HIS B 1 305 ? 6.879 25.188 -4.574 1 62.84 305 HIS B CA 1
ATOM 4792 C C . HIS B 1 305 ? 5.672 25.656 -3.77 1 62.84 305 HIS B C 1
ATOM 4794 O O . HIS B 1 305 ? 5.352 26.844 -3.758 1 62.84 305 HIS B O 1
ATOM 4800 N N . LEU B 1 306 ? 5.035 24.812 -3.139 1 60.38 306 LEU B N 1
ATOM 4801 C CA . LEU B 1 306 ? 3.787 25.141 -2.461 1 60.38 306 LEU B CA 1
ATOM 4802 C C . LEU B 1 306 ? 4.051 25.609 -1.031 1 60.38 306 LEU B C 1
ATOM 4804 O O . LEU B 1 306 ? 3.299 26.406 -0.483 1 60.38 306 LEU B O 1
ATOM 4808 N N . ASP B 1 307 ? 4.91 24.906 -0.353 1 54.88 307 ASP B N 1
ATOM 4809 C CA . ASP B 1 307 ? 5.23 25.375 0.994 1 54.88 307 ASP B CA 1
ATOM 4810 C C . ASP B 1 307 ? 6.484 26.234 0.994 1 54.88 307 ASP B C 1
ATOM 4812 O O . ASP B 1 307 ? 7.602 25.719 0.924 1 54.88 307 ASP B O 1
ATOM 4816 N N . PRO B 1 308 ? 6.312 27.547 0.788 1 48.78 308 PRO B N 1
ATOM 4817 C CA . PRO B 1 308 ? 7.438 28.484 0.752 1 48.78 308 PRO B CA 1
ATOM 4818 C C . PRO B 1 308 ? 8.344 28.359 1.978 1 48.78 308 PRO B C 1
ATOM 4820 O O . PRO B 1 308 ? 9.461 28.875 1.974 1 48.78 308 PRO B O 1
ATOM 4823 N N . ARG B 1 309 ? 7.781 27.797 3.08 1 48.62 309 ARG B N 1
ATOM 4824 C CA . ARG B 1 309 ? 8.609 27.734 4.277 1 48.62 309 ARG B CA 1
ATOM 4825 C C . ARG B 1 309 ? 9.703 26.672 4.129 1 48.62 309 ARG B C 1
ATOM 4827 O O . ARG B 1 309 ? 10.641 26.625 4.922 1 48.62 309 ARG B O 1
ATOM 4834 N N . ILE B 1 310 ? 9.414 25.641 3.375 1 48.72 310 ILE B N 1
ATOM 4835 C CA . ILE B 1 310 ? 10.375 24.562 3.191 1 48.72 310 ILE B CA 1
ATOM 4836 C C . ILE B 1 310 ? 11.414 24.969 2.154 1 48.72 310 ILE B C 1
ATOM 4838 O O . ILE B 1 310 ? 12.164 24.109 1.65 1 48.72 310 ILE B O 1
ATOM 4842 N N . ARG B 1 311 ? 11.375 26.109 1.695 1 41.03 311 ARG B N 1
ATOM 4843 C CA . ARG B 1 311 ? 12.367 26.547 0.71 1 41.03 311 ARG B CA 1
ATOM 4844 C C . ARG B 1 311 ? 13.727 25.922 0.998 1 41.03 311 ARG B C 1
ATOM 4846 O O . ARG B 1 311 ? 13.922 25.297 2.039 1 41.03 311 ARG B O 1
ATOM 4853 N N . TYR B 1 312 ? 14.922 26.734 0.959 1 38.22 312 TYR B N 1
ATOM 4854 C CA . TYR B 1 312 ? 16.297 26.688 0.487 1 38.22 312 TYR B CA 1
ATOM 4855 C C . TYR B 1 312 ? 17.203 25.984 1.491 1 38.22 312 TYR B C 1
ATOM 4857 O O . TYR B 1 312 ? 18.438 26.047 1.39 1 38.22 312 TYR B O 1
ATOM 4865 N N . GLY B 1 313 ? 16.828 25.438 2.775 1 31.98 313 GLY B N 1
ATOM 4866 C CA . GLY B 1 313 ? 18.172 25.188 3.293 1 31.98 313 GLY B CA 1
ATOM 4867 C C . GLY B 1 313 ? 18.844 24 2.643 1 31.98 313 GLY B C 1
ATOM 4868 O O . GLY B 1 313 ? 18.188 23.141 2.055 1 31.98 313 GLY B O 1
#

Nearest PDB structures (foldseek):
  8wd9-assembly1_B  TM=8.488E-01  e=1.211E-15  Mycobacterium tuberculosis H37Rv
  8wda-assembly1_B  TM=8.600E-01  e=2.003E-15  Mycobacterium tuberculosis H37Rv
  8j5q-assembly1_B  TM=8.442E-01  e=7.075E-14  Mycobacterium tuberculosis H37Rv
  3d31-assembly1_C  TM=6.578E-01  e=5.954E-04  unclassified
  2onk-assembly2_I  TM=6.673E-01  e=1.071E-03  Archaeoglobus fulgidus

pLDDT: mean 81.53, std 14.04, range [31.98, 96.94]

Sequence (626 aa):
MKYFLKRAAFMALTLFAACALTFFLMNVIPGGTAELIIKHTFVGLEESVTEEQINQISSRYNLDDPLYLQFLRWVKEAVLRGDIGTSYVFKKPVLYLLALRLPATIQLAGASMVLSVLVGVSLGIYSALRENRISDHVLRIATLFGVSMPGFWVALILILIFSLKLKLVPVSGYGSLENLLLPAAALSLHSVAAVMRVTRTSMLETLGQEYIRFAKAKGLPVWKIISRHALKNAMLPVITVIGFQMGSLLGGAVVIEKIFAWPGIGSLLVDSISARDLPMVQGCVLAIVMMFLLVHFFVDMLYTHLDPRIRYGMKYFLKRAAFMALTLFAACALTFFLMNVIPGGTAELIIKHTFVGLEESVTEEQINQISSRYNLDDPLYLQFLRWVKEAVLRGDIGTSYVFKKPVLYLLALRLPATIQLAGASMVLSVLVGVSLGIYSALRENRISDHVLRIATLFGVSMPGFWVALILILIFSLKLKLVPVSGYGSLENLLLPAAALSLHSVAAVMRVTRTSMLETLGQEYIRFAKAKGLPVWKIISRHALKNAMLPVITVIGFQMGSLLGGAVVIEKIFAWPGIGSLLVDSISARDLPMVQGCVLAIVMMFLLVHFFVDMLYTHLDPRIRYG

InterPro domains:
  IPR000515 ABC transporter type 1, transmembrane domain MetI-like [PF00528] (120-311)
  IPR000515 ABC transporter type 1, transmembrane domain MetI-like [PS50928] (102-303)
  IPR000515 ABC transporter type 1, transmembrane domain MetI-like [cd06261] (102-294)
  IPR035906 MetI-like superfamily [G3DSA:1.10.3720.10] (92-307)
  IPR035906 MetI-like superfamily [SSF161098] (101-299)
  IPR045621 ABC transporter type 1, GsiC-like, N-terminal domain [PF19300] (2-109)

Organism: Methanosarcina acetivorans (strain ATCC 35395 / DSM 2834 / JCM 12185 / C2A) (NCBI:txid188937)

Secondary structure (DSSP, 8-state):
-HHHHHHHHHHHHHHHHHHHHHHHHHHHSSS-HHHHHHHHHS-S--S---HHHHHHHHHHTTTTS-HHHHHHHHHHHHHHT----B-TTT-SBHHHHHHHHHHHHHHHHHHHHHHHHHHHHHHHHHHHHTTTSHHHHHHHHHHHHHHHS-HHHHHHHHIIIIIIIS--S-SS-SSSHHHHHHHHHHHHHHHHHHHHHHHHHHHHHHHTSHHHHHHHHTT--HHHIIIIIIHHHHHHHHHHHHHHHHHHHHHHHHHHHHHTT--SHHHHHHHHHHTT-HHHHHHHHHHHHHHHHHHHHHHHHHHHHH-GGGS--/-HHHHHHHHHHHHHHHHHHHHHHHHHHHSSS-HHHHHHHHHS-S--S---HHHHHHHHHHTTTTS-HHHHHHHHHHHHHHT----B-TTT-SBHHHHHHHHHHHHHHHHHHHHHHHHHHHHHHHHHHHHTTTSHHHHHHHHHHHHHHHS-HHHHHHHHIIIIIIIS--S-SS-SSSHHHHHHHHHHHHHHHHHHHHHHHHHHHHHHHTSHHHHHHHHTT--HHHIIIIIIHHHHHHHHHHHHHHHHHHHHHHHHHHHHHTT--SHHHHHHHHHHTT-HHHHHHHHHHHHHHHHHHHHHHHHHHHHH-GGG---

Radius of gyration: 26.49 Å; Cα contacts (8 Å, |Δi|>4): 807; chains: 2; bounding box: 68×79×55 Å

Solvent-accessible surface area (backbone atoms only — not comparable to full-atom values): 31839 Å² total; per-residue (Å²): 108,70,65,57,52,52,50,51,51,45,49,52,52,38,50,49,50,49,50,50,51,46,52,50,54,64,64,60,53,94,68,44,61,36,48,48,43,47,55,43,68,43,68,88,63,88,62,80,80,50,70,66,58,36,49,51,46,24,57,70,67,49,62,77,50,58,65,70,58,47,46,54,50,46,50,49,35,30,71,76,68,54,45,64,45,54,21,44,80,77,67,39,49,30,55,59,55,47,63,68,15,42,59,48,39,49,51,43,52,48,50,13,48,50,45,15,50,56,51,7,42,52,51,7,49,53,29,38,77,34,62,89,36,70,66,23,52,51,50,50,40,51,29,52,40,31,61,25,47,57,55,68,58,47,38,53,50,49,36,47,50,39,26,64,69,63,55,75,33,60,68,56,42,77,93,47,68,59,37,42,49,59,54,20,50,31,61,14,34,45,43,20,23,51,38,16,51,45,24,19,54,30,39,48,55,38,62,68,33,68,69,45,52,51,42,51,71,72,62,54,52,68,68,55,44,41,64,66,56,30,41,64,67,20,38,53,68,33,52,52,51,51,45,55,39,57,55,51,41,60,67,50,39,29,58,47,19,49,74,27,58,27,67,16,45,40,28,48,29,55,52,19,57,76,65,64,19,58,42,35,33,46,48,33,52,52,50,49,30,49,51,33,47,51,51,50,52,50,38,52,55,49,45,43,66,68,40,68,89,65,51,82,126,108,71,64,57,51,52,49,50,49,44,49,51,52,37,50,49,50,49,51,51,51,46,51,50,54,62,64,60,52,93,66,45,62,38,50,47,44,45,52,41,66,47,62,87,63,89,61,82,80,50,71,66,58,36,49,50,45,24,58,72,67,50,61,78,48,58,65,70,59,48,47,54,50,45,49,48,34,31,71,75,66,53,45,64,44,54,21,43,82,77,68,39,50,32,54,59,55,47,62,69,15,42,60,48,39,49,50,43,51,50,50,14,48,49,47,14,50,56,51,7,42,52,51,7,49,52,30,39,76,34,61,89,36,71,67,22,51,51,50,50,42,50,31,52,40,32,61,25,47,57,53,69,57,47,37,52,50,49,36,46,48,38,25,65,70,63,56,73,34,61,66,56,42,76,93,48,69,60,38,43,50,59,55,20,51,30,61,15,34,46,42,19,24,53,37,16,51,45,24,19,53,29,40,48,55,41,62,67,33,67,68,45,51,51,44,51,72,72,63,53,54,68,67,56,46,41,66,65,58,30,43,63,67,19,38,55,68,34,52,52,50,51,44,56,38,57,56,52,39,60,67,52,38,28,61,47,19,50,75,28,58,27,67,16,45,40,26,48,30,55,52,20,56,76,66,65,19,59,43,36,34,46,47,34,52,50,51,50,30,50,50,34,47,51,51,49,51,50,38,52,54,49,46,45,66,68,38,68,86,63,45,85,125

Foldseek 3Di:
DVVLVVLVVVLVVVLVVLLVVLLCVLCVPPCHPLNVLCDLQPDDPPDDPDPVSSVVSCVVLVVVDDSVVSSVVLVVCCVVPVQLDAWSHVRHGLVVLQVVFAVLLCLLLVLLLVCLCVLQLVLLLVLLVQDPDPSVVVLLVLLVVLQPDDLLVQLVVLCVVCCPPVNPAHLADDDDPSLRVSLSCSLNSNSNSQLSVLNNVLLNVQCPDPVLVVVVVVPDDPVCSCPPPRCLRSCLVSLVSSLVVSLVSLVVSLSSCCRRVRRHLSVQLVVCVVVVRSSNVSSSSSSSSSSNSVSNSVSVVVNCVSVVVVDDD/DVVLVVLVVVLVVVLLVLLVVLLCVLCVPPCHPLNVLCDLQVDDPPDDPDPVSSVVSCVVLVVVDDSVVSSVVLVVCCVVPVQLDAWSHVRHGLVVLQVVFAVLLCLLLVLLLVCLCVLQLVLLLVLLVQDPDPSVVVLLVLLVVLQPDDLLVQLVVLCVVCCPVVNPAHLADDDDPSLRVSLSCSLNSNSNSQLSVLNNVLLNVQCPDPVLVVCVVVPDDPVCSCPPPRCLRSCLVSLVSSLVVSLVSLVVSLSSCCRRVRRHLSVQLVVCVVVVRSSNVSSSSSSSSSSSSVSNSVSVVVNCVSVVVPHDD